Protein AF-A0A260ZMR2-F1 (afdb_monomer_lite)

Structure (mmCIF, N/CA/C/O backbone):
data_AF-A0A260ZMR2-F1
#
_entry.id   AF-A0A260ZMR2-F1
#
loop_
_atom_site.group_PDB
_atom_site.id
_atom_site.type_symbol
_atom_site.label_atom_id
_atom_site.label_alt_id
_atom_site.label_comp_id
_atom_site.label_asym_id
_atom_site.label_entity_id
_atom_site.label_seq_id
_atom_site.pdbx_PDB_ins_code
_atom_site.Cartn_x
_atom_site.Cartn_y
_atom_site.Cartn_z
_atom_site.occupancy
_atom_site.B_iso_or_equiv
_atom_site.auth_seq_id
_atom_site.auth_comp_id
_atom_site.auth_asym_id
_atom_site.auth_atom_id
_atom_site.pdbx_PDB_model_num
ATOM 1 N N . MET A 1 1 ? 2.747 20.970 -10.759 1.00 53.97 1 MET A N 1
ATOM 2 C CA . MET A 1 1 ? 1.467 20.868 -11.501 1.00 53.97 1 MET A CA 1
ATOM 3 C C . MET A 1 1 ? 1.819 21.034 -12.963 1.00 53.97 1 MET A C 1
ATOM 5 O O . MET A 1 1 ? 2.525 21.987 -13.248 1.00 53.97 1 MET A O 1
ATOM 9 N N . GLN A 1 2 ? 1.409 20.122 -13.842 1.00 68.56 2 GLN A N 1
ATOM 10 C CA . GLN A 1 2 ? 1.707 20.214 -15.275 1.00 68.56 2 GLN A CA 1
ATOM 11 C C . GLN A 1 2 ? 0.444 20.646 -16.025 1.00 68.56 2 GLN A C 1
ATOM 13 O O . GLN A 1 2 ? -0.646 20.171 -15.705 1.00 68.56 2 GLN A O 1
ATOM 18 N N . ASP A 1 3 ? 0.572 21.583 -16.965 1.00 74.38 3 ASP A N 1
ATOM 19 C CA . ASP A 1 3 ? -0.573 22.186 -17.657 1.00 74.38 3 ASP A CA 1
ATOM 20 C C . ASP A 1 3 ? -0.195 22.628 -19.080 1.00 74.38 3 ASP A C 1
ATOM 22 O O . ASP A 1 3 ? 0.711 23.440 -19.285 1.00 74.38 3 ASP A O 1
ATOM 26 N N . ALA A 1 4 ? -0.921 22.115 -20.077 1.00 76.31 4 ALA A N 1
ATOM 27 C CA . ALA A 1 4 ? -0.722 22.418 -21.496 1.00 76.31 4 ALA A CA 1
ATOM 28 C C . ALA A 1 4 ? -0.918 23.903 -21.863 1.00 76.31 4 ALA A C 1
ATOM 30 O O . ALA A 1 4 ? -0.543 24.314 -22.957 1.00 76.31 4 ALA A O 1
ATOM 31 N N . ARG A 1 5 ? -1.517 24.705 -20.971 1.00 82.19 5 ARG A N 1
ATOM 32 C CA . ARG A 1 5 ? -1.798 26.137 -21.169 1.00 82.19 5 ARG A CA 1
ATOM 33 C C . ARG A 1 5 ? -0.638 27.056 -20.766 1.00 82.19 5 ARG A C 1
ATOM 35 O O . ARG A 1 5 ? -0.750 28.267 -20.935 1.00 82.19 5 ARG A O 1
ATOM 42 N N . LEU A 1 6 ? 0.442 26.513 -20.197 1.00 85.56 6 LEU A N 1
ATOM 43 C CA . LEU A 1 6 ? 1.650 27.273 -19.862 1.00 85.56 6 LEU A CA 1
ATOM 44 C C . LEU A 1 6 ? 2.489 27.519 -21.121 1.00 85.56 6 LEU A C 1
ATOM 46 O O . LEU A 1 6 ? 2.712 26.596 -21.901 1.00 85.56 6 LEU A O 1
ATOM 50 N N . GLU A 1 7 ? 3.027 28.729 -21.290 1.00 89.12 7 GLU A N 1
ATOM 51 C CA . GLU A 1 7 ? 3.744 29.109 -22.521 1.00 89.12 7 GLU A CA 1
ATOM 52 C C . GLU A 1 7 ? 4.982 28.237 -22.810 1.00 89.12 7 GLU A C 1
ATOM 54 O O . GLU A 1 7 ? 5.282 27.975 -23.971 1.00 89.12 7 GLU A O 1
ATOM 59 N N . MET A 1 8 ? 5.643 27.702 -21.774 1.00 87.50 8 MET A N 1
ATOM 60 C CA . MET A 1 8 ? 6.761 26.743 -21.893 1.00 87.50 8 MET A CA 1
ATOM 61 C C . MET A 1 8 ? 6.384 25.422 -22.599 1.00 87.50 8 MET A C 1
ATOM 63 O O . MET A 1 8 ? 7.248 24.710 -23.116 1.00 87.50 8 MET A O 1
ATOM 67 N N . ASN A 1 9 ? 5.088 25.091 -22.607 1.00 92.69 9 ASN A N 1
ATOM 68 C CA . ASN A 1 9 ? 4.519 23.897 -23.228 1.00 92.69 9 ASN A CA 1
ATOM 69 C C . ASN A 1 9 ? 3.997 24.165 -24.650 1.00 92.69 9 ASN A C 1
ATOM 71 O O . ASN A 1 9 ? 3.567 23.230 -25.328 1.00 92.69 9 ASN A O 1
ATOM 75 N N . HIS A 1 10 ? 4.070 25.408 -25.140 1.00 91.56 10 HIS A N 1
ATOM 76 C CA . HIS A 1 10 ? 3.872 25.688 -26.558 1.00 91.56 10 HIS A CA 1
ATOM 77 C C . HIS A 1 10 ? 4.971 25.015 -27.394 1.00 91.56 10 HIS A C 1
ATOM 79 O O . HIS A 1 10 ? 6.135 24.938 -26.997 1.00 91.56 10 HIS A O 1
ATOM 85 N N . MET A 1 11 ? 4.592 24.522 -28.573 1.00 93.31 11 MET A N 1
ATOM 86 C CA . MET A 1 11 ? 5.519 23.868 -29.494 1.00 93.31 11 MET A CA 1
ATOM 87 C C . MET A 1 11 ? 6.139 24.855 -30.487 1.00 93.31 11 MET A C 1
ATOM 89 O O . MET A 1 11 ? 5.472 25.766 -30.978 1.00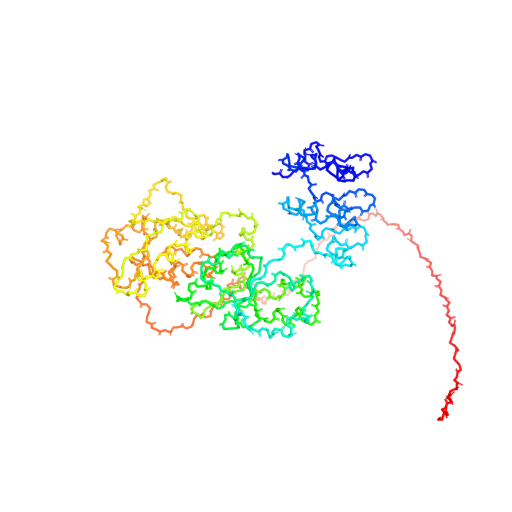 93.31 11 MET A O 1
ATOM 93 N N . ASP A 1 12 ? 7.407 24.628 -30.832 1.00 92.69 12 ASP A N 1
ATOM 94 C CA . ASP A 1 12 ? 8.091 25.317 -31.926 1.00 92.69 12 ASP A CA 1
ATOM 95 C C . ASP A 1 12 ? 7.513 24.945 -33.311 1.00 92.69 12 ASP A C 1
ATOM 97 O O . ASP A 1 12 ? 6.656 24.068 -33.463 1.00 92.69 12 ASP A O 1
ATOM 101 N N . SER A 1 13 ? 8.040 25.566 -34.371 1.00 93.19 13 SER A N 1
ATOM 102 C CA . SER A 1 13 ? 7.656 25.279 -35.764 1.00 93.19 13 SER A CA 1
ATOM 103 C C . SER A 1 13 ? 8.020 23.868 -36.262 1.00 93.19 13 SER A C 1
ATOM 105 O O . SER A 1 13 ? 7.760 23.538 -37.420 1.00 93.19 13 SER A O 1
ATOM 107 N N . ARG A 1 14 ? 8.619 23.026 -35.410 1.00 91.75 14 ARG A N 1
ATOM 108 C CA . ARG A 1 14 ? 8.950 21.615 -35.648 1.00 91.75 14 ARG A CA 1
ATOM 109 C C . ARG A 1 14 ? 8.147 20.676 -34.739 1.00 91.75 14 ARG A C 1
ATOM 111 O O . ARG A 1 14 ? 8.426 19.476 -34.741 1.00 91.75 14 ARG A O 1
ATOM 118 N N . GLY A 1 15 ? 7.179 21.194 -33.979 1.00 94.38 15 GLY A N 1
ATOM 119 C CA . GLY A 1 15 ? 6.359 20.421 -33.050 1.00 94.38 15 GLY A CA 1
ATOM 120 C C . GLY A 1 15 ? 7.104 20.007 -31.779 1.00 94.38 15 GLY A C 1
ATOM 121 O O . GLY A 1 15 ? 6.944 18.873 -31.347 1.00 94.38 15 GLY A O 1
ATOM 122 N N . ARG A 1 16 ? 7.984 20.850 -31.222 1.00 95.38 16 ARG A N 1
ATOM 123 C CA . ARG A 1 16 ? 8.803 20.532 -30.035 1.00 95.38 16 ARG A CA 1
ATOM 124 C C . ARG A 1 16 ? 8.517 21.486 -28.885 1.00 95.38 16 ARG A C 1
ATOM 126 O O . ARG A 1 16 ? 8.586 22.695 -29.084 1.00 95.38 16 ARG A O 1
ATOM 133 N N . THR A 1 17 ? 8.270 20.961 -27.687 1.00 95.94 17 THR A N 1
ATOM 134 C CA . THR A 1 17 ? 8.246 21.776 -26.461 1.00 95.94 17 THR A CA 1
ATOM 135 C C . THR A 1 17 ? 9.652 22.238 -26.078 1.00 95.94 17 THR A C 1
ATOM 137 O O . THR A 1 17 ? 10.662 21.663 -26.504 1.00 95.94 17 THR A O 1
ATOM 140 N N . GLU A 1 18 ? 9.737 23.264 -25.229 1.00 96.06 18 GLU A N 1
ATOM 141 C CA . GLU A 1 18 ? 11.023 23.781 -24.760 1.00 96.06 18 GLU A CA 1
ATOM 142 C C . GLU A 1 18 ? 11.813 22.735 -23.949 1.00 96.06 18 GLU A C 1
ATOM 144 O O . GLU A 1 18 ? 13.036 22.651 -24.074 1.00 96.06 18 GLU A O 1
ATOM 149 N N . LEU A 1 19 ? 11.109 21.877 -23.199 1.00 97.12 19 LEU A N 1
ATOM 150 C CA . LEU A 1 19 ? 11.677 20.752 -22.450 1.00 97.12 19 LEU A CA 1
ATOM 151 C C . LEU A 1 19 ? 12.309 19.706 -23.378 1.00 97.12 19 LEU A C 1
ATOM 153 O O . LEU A 1 19 ? 13.453 19.302 -23.168 1.00 97.12 19 LEU A O 1
ATOM 157 N N . TYR A 1 20 ? 11.599 19.310 -24.438 1.00 96.75 20 TYR A N 1
ATOM 158 C CA . TYR A 1 20 ? 12.104 18.354 -25.424 1.00 96.75 20 TYR A CA 1
ATOM 159 C C . TYR A 1 20 ? 13.368 18.87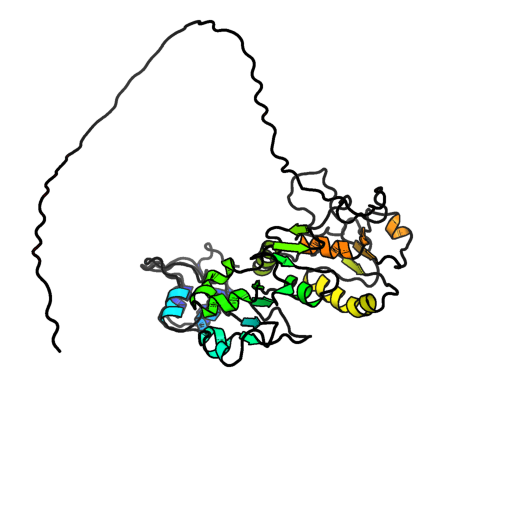6 -26.123 1.00 96.75 20 TYR A C 1
ATOM 161 O O . TYR A 1 20 ? 14.346 18.144 -26.283 1.00 96.75 20 TYR A O 1
ATOM 169 N N . GLN A 1 21 ? 13.397 20.163 -26.491 1.00 96.38 21 GLN A N 1
ATOM 170 C CA . GLN A 1 21 ? 14.596 20.757 -27.083 1.00 96.38 21 GLN A CA 1
ATOM 171 C C . GLN A 1 21 ? 15.731 20.936 -26.058 1.00 96.38 21 GLN A C 1
ATOM 173 O O . GLN A 1 21 ? 16.891 20.759 -26.421 1.00 96.38 21 GLN A O 1
ATOM 178 N N . ALA A 1 22 ? 15.437 21.215 -24.782 1.00 97.19 22 ALA A N 1
ATOM 179 C CA . ALA A 1 22 ? 16.447 21.262 -23.720 1.00 97.19 22 ALA A CA 1
ATOM 180 C C . ALA A 1 22 ? 17.108 19.892 -23.473 1.00 97.19 22 ALA A C 1
ATOM 182 O O . ALA A 1 22 ? 18.314 19.845 -23.223 1.00 97.19 22 ALA A O 1
ATOM 183 N N . VAL A 1 23 ? 16.348 18.799 -23.601 1.00 97.31 23 VAL A N 1
ATOM 184 C CA . VAL A 1 23 ? 16.853 17.417 -23.555 1.00 97.31 23 VAL A CA 1
ATOM 185 C C . VAL A 1 23 ? 17.753 17.105 -24.754 1.00 97.31 23 VAL A C 1
ATOM 187 O O . VAL A 1 23 ? 18.889 16.682 -24.549 1.00 97.31 23 VAL A O 1
ATOM 190 N N . LEU A 1 24 ? 17.319 17.394 -25.989 1.00 95.38 24 LEU A N 1
ATOM 191 C CA . LEU A 1 24 ? 18.161 17.212 -27.186 1.00 95.38 24 LEU A CA 1
ATOM 192 C C . LEU A 1 24 ? 19.444 18.065 -27.155 1.00 95.38 24 LEU A C 1
ATOM 194 O O . LEU A 1 24 ? 20.488 17.643 -27.645 1.00 95.38 24 LEU A O 1
ATOM 198 N N . ASP A 1 25 ? 19.381 19.257 -26.558 1.00 96.50 25 ASP A N 1
ATOM 199 C CA . ASP A 1 25 ? 20.533 20.141 -26.357 1.00 96.50 25 ASP A CA 1
ATOM 200 C C . ASP A 1 25 ? 21.412 19.740 -25.149 1.00 96.50 25 ASP A C 1
ATOM 202 O O . ASP A 1 25 ? 22.436 20.382 -24.902 1.00 96.50 25 ASP A O 1
ATOM 206 N N . LYS A 1 26 ? 21.005 18.729 -24.364 1.00 97.06 26 LYS A N 1
ATOM 207 C CA . LYS A 1 26 ? 21.636 18.278 -23.104 1.00 97.06 26 LYS A CA 1
ATOM 208 C C . LYS A 1 26 ? 21.818 19.385 -22.058 1.00 97.06 26 LYS A C 1
ATOM 210 O O . LYS A 1 26 ? 22.772 19.404 -21.278 1.00 97.06 26 LYS A O 1
ATOM 215 N N . LYS A 1 27 ? 20.881 20.336 -22.022 1.00 97.75 27 LYS A N 1
ATOM 216 C CA . LYS A 1 27 ? 20.867 21.490 -21.107 1.00 97.75 27 LYS A CA 1
ATOM 217 C C . LYS A 1 27 ? 20.183 21.123 -19.790 1.00 97.75 27 LYS A C 1
ATOM 219 O O . LYS A 1 27 ? 19.166 21.706 -19.432 1.00 97.75 27 LYS A O 1
ATOM 224 N N . TRP A 1 28 ? 20.750 20.172 -19.048 1.00 96.81 28 TRP A N 1
ATOM 225 C CA . TRP A 1 28 ? 20.123 19.567 -17.858 1.00 96.81 28 TRP A CA 1
ATOM 226 C C . TRP A 1 28 ? 19.708 20.559 -16.761 1.00 96.81 28 TRP A C 1
ATOM 228 O O . TRP A 1 28 ? 18.709 20.347 -16.084 1.00 96.81 28 TRP A O 1
ATOM 238 N N . TYR A 1 29 ? 20.417 21.685 -16.616 1.00 96.94 29 TYR A N 1
ATOM 239 C CA . TYR A 1 29 ? 20.000 22.762 -15.705 1.00 96.94 29 TYR A CA 1
ATOM 240 C C . TYR A 1 29 ? 18.625 23.346 -16.082 1.00 96.94 29 TYR A C 1
ATOM 242 O O . TYR A 1 29 ? 17.838 23.673 -15.203 1.00 96.94 29 TYR A O 1
ATOM 250 N N . LYS A 1 30 ? 18.335 23.439 -17.386 1.00 97.62 30 LYS A N 1
ATOM 251 C CA . LYS A 1 30 ? 17.071 23.931 -17.939 1.00 97.62 30 LYS A CA 1
ATOM 252 C C . LYS A 1 30 ? 15.987 22.852 -17.938 1.00 97.62 30 LYS A C 1
ATOM 254 O O . LYS A 1 30 ? 14.819 23.175 -17.792 1.00 97.62 30 LYS A O 1
ATOM 259 N N . VAL A 1 31 ? 16.366 21.580 -18.080 1.00 97.31 31 VAL A N 1
ATOM 260 C CA . VAL A 1 31 ? 15.437 20.444 -17.945 1.00 97.31 31 VAL A CA 1
ATOM 261 C C . VAL A 1 31 ? 14.813 20.445 -16.545 1.00 97.31 31 VAL A C 1
ATOM 263 O O . VAL A 1 31 ? 13.591 20.459 -16.440 1.00 97.31 31 VAL A O 1
ATOM 266 N N . ARG A 1 32 ? 15.629 20.564 -15.486 1.00 97.06 32 ARG A N 1
ATOM 267 C CA . ARG A 1 32 ? 15.140 20.678 -14.099 1.00 97.06 32 ARG A CA 1
ATOM 268 C C . ARG A 1 32 ? 14.304 21.932 -13.851 1.00 97.06 32 ARG A C 1
ATOM 270 O O . ARG A 1 32 ? 13.193 21.808 -13.354 1.00 97.06 32 ARG A O 1
ATOM 277 N N . ASP A 1 33 ? 14.779 23.104 -14.272 1.00 96.44 33 ASP A N 1
ATOM 278 C CA . ASP A 1 33 ? 14.035 24.372 -14.174 1.00 96.44 33 ASP A CA 1
ATOM 279 C C . ASP A 1 33 ? 12.636 24.281 -14.822 1.00 96.44 33 ASP A C 1
ATOM 281 O O . ASP A 1 33 ? 11.633 24.656 -14.218 1.00 96.44 33 ASP A O 1
ATOM 285 N N . LEU A 1 34 ? 12.531 23.685 -16.014 1.00 95.88 34 LEU A N 1
ATOM 286 C CA . LEU A 1 34 ? 11.248 23.466 -16.691 1.00 95.88 34 LEU A CA 1
ATOM 287 C C . LEU A 1 34 ? 10.353 22.448 -15.964 1.00 95.88 34 LEU A C 1
ATOM 289 O O . LEU A 1 34 ? 9.146 22.664 -15.867 1.00 95.88 34 LEU A O 1
ATOM 293 N N . ILE A 1 35 ? 10.916 21.360 -15.430 1.00 94.12 35 ILE A N 1
ATOM 294 C CA . ILE A 1 35 ? 10.179 20.366 -14.630 1.00 94.12 35 ILE A CA 1
ATOM 295 C C . ILE A 1 35 ? 9.610 21.006 -13.354 1.00 94.12 35 ILE A C 1
ATOM 297 O O . ILE A 1 35 ? 8.418 20.865 -13.074 1.00 94.12 35 ILE A O 1
ATOM 301 N N . GLU A 1 36 ? 10.436 21.745 -12.609 1.00 93.06 36 GLU A N 1
ATOM 302 C CA . GLU A 1 36 ? 10.052 22.438 -11.372 1.00 93.06 36 GLU A CA 1
ATOM 303 C C . GLU A 1 36 ? 8.942 23.475 -11.621 1.00 93.06 36 GLU A C 1
ATOM 305 O O . GLU A 1 36 ? 8.003 23.582 -10.828 1.00 93.06 36 GLU A O 1
ATOM 310 N N . ASN A 1 37 ? 8.986 24.170 -12.764 1.00 92.31 37 ASN A N 1
ATOM 311 C CA . ASN A 1 37 ? 7.969 25.141 -13.179 1.00 92.31 37 ASN A CA 1
ATOM 312 C C . ASN A 1 37 ? 6.731 24.532 -13.886 1.00 92.31 37 ASN A C 1
ATOM 314 O O . ASN A 1 37 ? 5.802 25.271 -14.215 1.00 92.31 37 ASN A O 1
ATOM 318 N N . GLY A 1 38 ? 6.652 23.205 -14.069 1.00 88.94 38 GLY A N 1
ATOM 319 C CA . GLY A 1 38 ? 5.433 22.522 -14.534 1.00 88.94 38 GLY A CA 1
ATOM 320 C C . GLY A 1 38 ? 5.344 22.207 -16.034 1.00 88.94 38 GLY A C 1
ATOM 321 O O . GLY A 1 38 ? 4.239 22.117 -16.580 1.00 88.94 38 GLY A O 1
ATOM 322 N N . ALA A 1 39 ? 6.474 22.015 -16.712 1.00 93.75 39 ALA A N 1
ATOM 323 C CA . ALA A 1 39 ? 6.493 21.552 -18.098 1.00 93.75 39 ALA A CA 1
ATOM 324 C C . ALA A 1 39 ? 5.892 20.138 -18.266 1.00 93.75 39 ALA A C 1
ATOM 326 O O . ALA A 1 39 ? 5.996 19.287 -17.381 1.00 93.75 39 ALA A O 1
ATOM 327 N N . LEU A 1 40 ? 5.282 19.877 -19.427 1.00 92.19 40 LEU A N 1
ATOM 328 C CA . LEU A 1 40 ? 4.753 18.564 -19.812 1.00 92.19 40 LEU A CA 1
ATOM 329 C C . LEU A 1 40 ? 5.897 17.619 -20.198 1.00 92.19 40 LEU A C 1
ATOM 331 O O . LEU A 1 40 ? 6.476 17.721 -21.283 1.00 92.19 40 LEU A O 1
ATOM 335 N N . VAL A 1 41 ? 6.204 16.681 -19.304 1.00 93.62 41 VAL A N 1
ATOM 336 C CA . VAL A 1 41 ? 7.273 15.677 -19.460 1.00 93.62 41 VAL A CA 1
ATOM 337 C C . VAL A 1 41 ? 6.940 14.569 -20.471 1.00 93.62 41 VAL A C 1
ATOM 339 O O . VAL A 1 41 ? 7.836 13.909 -21.001 1.00 93.62 41 VAL A O 1
ATOM 342 N N . ASP A 1 42 ? 5.654 14.384 -20.764 1.00 92.50 42 ASP A N 1
ATOM 343 C CA . ASP A 1 42 ? 5.061 13.371 -21.640 1.00 92.50 42 ASP A CA 1
ATOM 344 C C . ASP A 1 42 ? 4.643 13.917 -23.021 1.00 92.50 42 ASP A C 1
ATOM 346 O O . ASP A 1 42 ? 4.119 13.172 -23.850 1.00 92.50 42 ASP A O 1
ATOM 350 N N . ALA A 1 43 ? 4.908 15.196 -23.307 1.00 92.75 43 ALA A N 1
ATOM 351 C CA . ALA A 1 43 ? 4.531 15.835 -24.565 1.00 92.75 43 ALA A CA 1
ATOM 352 C C . ALA A 1 43 ? 5.158 15.134 -25.788 1.00 92.75 43 ALA A C 1
ATOM 354 O O . ALA A 1 43 ? 6.381 15.103 -25.958 1.00 92.75 43 ALA A O 1
ATOM 355 N N . THR A 1 44 ? 4.315 14.609 -26.681 1.00 93.75 44 THR A N 1
ATOM 356 C CA . THR A 1 44 ? 4.737 13.945 -27.922 1.00 93.75 44 THR A CA 1
ATOM 357 C C . THR A 1 44 ? 5.218 14.969 -28.946 1.00 93.75 44 THR A C 1
ATOM 359 O O . THR A 1 44 ? 4.420 15.735 -29.485 1.00 93.75 44 THR A O 1
ATOM 362 N N . CYS A 1 45 ? 6.516 14.968 -29.232 1.00 93.62 45 CYS A N 1
ATOM 363 C CA . CYS A 1 45 ? 7.187 15.988 -30.025 1.00 93.62 45 CYS A CA 1
ATOM 364 C C . CYS A 1 45 ? 7.719 15.471 -31.373 1.00 93.62 45 CYS A C 1
ATOM 366 O O . CYS A 1 45 ? 8.084 14.305 -31.548 1.00 93.62 45 CYS A O 1
ATOM 368 N N . GLY A 1 46 ? 7.843 16.394 -32.327 1.00 89.38 46 GLY A N 1
ATOM 369 C CA . GLY A 1 46 ? 8.491 16.179 -33.617 1.00 89.38 46 GLY A CA 1
ATOM 370 C C . GLY A 1 46 ? 7.747 15.235 -34.575 1.00 89.38 46 GLY A C 1
ATOM 371 O O . GLY A 1 46 ? 6.664 14.735 -34.275 1.00 89.38 46 GLY A O 1
ATOM 372 N N . PRO A 1 47 ? 8.348 14.933 -35.744 1.00 89.81 47 PRO A N 1
ATOM 373 C CA . PRO A 1 47 ? 7.733 14.082 -36.770 1.00 89.81 47 PRO A CA 1
ATOM 374 C C . PRO A 1 47 ? 7.604 12.605 -36.361 1.00 89.81 47 PRO A C 1
ATOM 376 O O . PRO A 1 47 ? 6.988 11.830 -37.087 1.00 89.81 47 PRO A O 1
ATOM 379 N N . TYR A 1 48 ? 8.189 12.209 -35.225 1.00 91.69 48 TYR A N 1
ATOM 380 C CA . TYR A 1 48 ? 8.100 10.855 -34.678 1.00 91.69 48 TYR A CA 1
ATOM 381 C C . TYR A 1 48 ? 7.145 10.743 -33.479 1.00 91.69 48 TYR A C 1
ATOM 383 O O . TYR A 1 48 ? 6.969 9.638 -32.977 1.00 91.69 48 TYR A O 1
ATOM 391 N N . LEU A 1 49 ? 6.515 11.846 -33.041 1.00 92.50 49 LEU A N 1
ATOM 392 C CA . LEU A 1 49 ? 5.626 11.907 -31.868 1.00 92.50 49 LEU A CA 1
ATOM 393 C C . LEU A 1 49 ? 6.277 11.367 -30.580 1.00 92.50 49 LEU A C 1
ATOM 395 O O . LEU A 1 49 ? 5.642 10.690 -29.777 1.00 92.50 49 LEU A O 1
ATOM 399 N N . ARG A 1 50 ? 7.564 11.662 -30.378 1.00 94.12 50 ARG A N 1
ATOM 400 C CA . ARG A 1 50 ? 8.363 11.128 -29.269 1.00 94.12 50 ARG A CA 1
ATOM 401 C C . ARG A 1 50 ? 8.363 12.051 -28.066 1.00 94.12 50 ARG A C 1
ATOM 403 O O . ARG A 1 50 ? 8.477 13.263 -28.208 1.00 94.12 50 ARG A O 1
ATOM 410 N N . THR A 1 51 ? 8.271 11.473 -26.877 1.00 95.31 51 THR A N 1
ATOM 411 C CA . THR A 1 51 ? 8.460 12.210 -25.624 1.00 95.31 51 THR A CA 1
ATOM 412 C C . THR A 1 51 ? 9.942 12.483 -25.383 1.00 95.31 51 THR A C 1
ATOM 414 O O . THR A 1 51 ? 10.812 11.832 -25.969 1.00 95.31 51 THR A O 1
ATOM 417 N N . ALA A 1 52 ? 10.253 13.410 -24.477 1.00 95.56 52 ALA A N 1
ATOM 418 C CA . ALA A 1 52 ? 11.636 13.663 -24.076 1.00 95.56 52 ALA A CA 1
ATOM 419 C C . ALA A 1 52 ? 12.299 12.401 -23.474 1.00 95.56 52 ALA A C 1
ATOM 421 O O . ALA A 1 52 ? 13.458 12.110 -23.763 1.00 95.56 52 ALA A O 1
ATOM 422 N N . LEU A 1 53 ? 11.529 11.591 -22.733 1.00 93.81 53 LEU A N 1
ATOM 423 C CA . LEU A 1 53 ? 11.952 10.287 -22.206 1.00 93.81 53 LEU A CA 1
ATOM 424 C C . LEU A 1 53 ? 12.352 9.300 -23.319 1.00 93.81 53 LEU A C 1
ATOM 426 O O . LEU A 1 53 ? 13.293 8.527 -23.150 1.00 93.81 53 LEU A O 1
ATOM 430 N N . PHE A 1 54 ? 11.671 9.333 -24.467 1.00 92.94 54 PHE A N 1
ATOM 431 C CA . PHE A 1 54 ? 11.958 8.447 -25.596 1.00 92.94 54 PHE A CA 1
ATOM 432 C C . PHE A 1 54 ? 13.343 8.710 -26.201 1.00 92.94 54 PHE A C 1
ATOM 434 O O . PHE A 1 54 ? 14.088 7.772 -26.480 1.00 92.94 54 PHE A O 1
ATOM 441 N N . GLU A 1 55 ? 13.715 9.976 -26.389 1.00 93.62 55 GLU A N 1
ATOM 442 C CA . GLU A 1 55 ? 15.018 10.317 -26.972 1.00 93.62 55 GLU A CA 1
ATOM 443 C C . GLU A 1 55 ? 16.166 9.962 -26.008 1.00 93.62 55 GLU A C 1
ATOM 445 O O . GLU A 1 55 ? 17.151 9.352 -26.426 1.00 93.62 55 GLU A O 1
ATOM 450 N N . LEU A 1 56 ? 15.992 10.188 -24.697 1.00 92.38 56 LEU A N 1
ATOM 451 C CA . LEU A 1 56 ? 16.940 9.724 -23.668 1.00 92.38 56 LEU A CA 1
ATOM 452 C C . LEU A 1 56 ? 17.143 8.204 -23.701 1.00 92.38 56 LEU A C 1
ATOM 454 O O . LEU A 1 56 ? 18.257 7.719 -23.507 1.00 92.38 56 LEU A O 1
ATOM 458 N N . VAL A 1 57 ? 16.089 7.439 -23.996 1.00 89.56 57 VAL A N 1
ATOM 459 C CA . VAL A 1 57 ? 16.173 5.982 -24.154 1.00 89.56 57 VAL A CA 1
ATOM 460 C C . VAL A 1 57 ? 16.996 5.574 -25.372 1.00 89.56 57 VAL A C 1
ATOM 462 O O . VAL A 1 57 ? 17.816 4.658 -25.279 1.00 89.56 57 VAL A O 1
ATOM 465 N N . LEU A 1 58 ? 16.804 6.246 -26.507 1.00 89.00 58 LEU A N 1
ATOM 466 C CA . LEU A 1 58 ? 17.570 5.974 -27.726 1.00 89.00 58 LEU A CA 1
ATOM 467 C C . LEU A 1 58 ? 19.053 6.332 -27.547 1.00 89.00 58 LEU A C 1
ATOM 469 O O . LEU A 1 58 ? 19.924 5.603 -28.026 1.00 89.00 58 LEU A O 1
ATOM 473 N N . GLU A 1 59 ? 19.345 7.389 -26.785 1.00 89.75 59 GLU A N 1
ATOM 474 C CA . GLU A 1 59 ? 20.704 7.771 -26.387 1.00 89.75 59 GLU A CA 1
ATOM 475 C C . GLU A 1 59 ? 21.284 6.950 -25.218 1.00 89.75 59 GLU A C 1
ATOM 477 O O . GLU A 1 59 ? 22.492 6.993 -24.979 1.00 89.75 59 GLU A O 1
ATOM 482 N N . LYS A 1 60 ? 20.454 6.143 -24.541 1.00 86.69 60 LYS A N 1
ATOM 483 C CA . LYS A 1 60 ? 20.794 5.303 -23.373 1.00 86.69 60 LYS A CA 1
ATOM 484 C C . LYS A 1 60 ? 21.177 6.098 -22.117 1.00 86.69 60 LYS A C 1
ATOM 486 O O . LYS A 1 60 ? 21.924 5.603 -21.270 1.00 86.69 60 LYS A O 1
ATOM 491 N N . ASP A 1 61 ? 20.648 7.310 -21.978 1.00 88.81 61 ASP A N 1
ATOM 492 C CA . ASP A 1 61 ? 20.839 8.168 -20.809 1.00 88.81 61 ASP A CA 1
ATOM 493 C C . ASP A 1 61 ? 19.881 7.759 -19.674 1.00 88.81 61 ASP A C 1
ATOM 495 O O . ASP A 1 61 ? 18.764 8.255 -19.524 1.00 88.81 61 ASP A O 1
ATOM 499 N N . VAL A 1 62 ? 20.327 6.782 -18.880 1.00 82.12 62 VAL A N 1
ATOM 500 C CA . VAL A 1 62 ? 19.571 6.216 -17.747 1.00 82.12 62 VAL A CA 1
ATOM 501 C C . VAL A 1 62 ? 19.495 7.179 -16.551 1.00 82.12 62 VAL A C 1
ATOM 503 O O . VAL A 1 62 ? 18.685 6.966 -15.652 1.00 82.12 62 VAL A O 1
ATOM 506 N N . GLU A 1 63 ? 20.334 8.217 -16.505 1.00 87.06 63 GLU A N 1
ATOM 507 C CA . GLU A 1 63 ? 20.352 9.189 -15.407 1.00 87.06 63 GLU A CA 1
ATOM 508 C C . GLU A 1 63 ? 19.229 10.211 -15.599 1.00 87.06 63 GLU A C 1
ATOM 510 O O . GLU A 1 63 ? 18.295 10.262 -14.798 1.00 87.06 63 GLU A O 1
ATOM 515 N N . HIS A 1 64 ? 19.228 10.920 -16.727 1.00 91.44 64 HIS A N 1
ATOM 516 C CA . HIS A 1 64 ? 18.180 11.894 -17.041 1.00 91.44 64 HIS A CA 1
ATOM 517 C C . HIS A 1 64 ? 16.857 11.211 -17.425 1.00 91.44 64 HIS A C 1
ATOM 519 O O . HIS A 1 64 ? 15.781 11.766 -17.206 1.00 91.44 64 HIS A O 1
ATOM 525 N N . GLY A 1 65 ? 16.906 9.970 -17.930 1.00 89.31 65 GLY A N 1
ATOM 526 C CA . GLY A 1 65 ? 15.710 9.151 -18.142 1.00 89.31 65 GLY A CA 1
ATOM 527 C C . GLY A 1 65 ? 14.935 8.889 -16.845 1.00 89.31 65 GLY A C 1
ATOM 528 O O . GLY A 1 65 ? 13.709 8.838 -16.872 1.00 89.31 65 GLY A O 1
ATOM 529 N N . LYS A 1 66 ? 15.626 8.792 -15.699 1.00 83.31 66 LYS A N 1
ATOM 530 C CA . LYS A 1 66 ? 14.973 8.744 -14.383 1.00 83.31 66 LYS A CA 1
ATOM 531 C C . LYS A 1 66 ? 14.459 10.098 -13.933 1.00 83.31 66 LYS A C 1
ATOM 533 O O . LYS A 1 66 ? 13.345 10.146 -13.442 1.00 83.31 66 LYS A O 1
ATOM 538 N N . GLU A 1 67 ? 15.209 11.177 -14.156 1.00 89.62 67 GLU A N 1
ATOM 539 C CA . GLU A 1 67 ? 14.767 12.536 -13.805 1.00 89.62 67 GLU A CA 1
ATOM 540 C C . GLU A 1 67 ? 13.384 12.862 -14.406 1.00 89.62 67 GLU A C 1
ATOM 542 O O . GLU A 1 67 ? 12.532 13.426 -13.725 1.00 89.62 67 GLU A O 1
ATOM 547 N N . LEU A 1 68 ? 13.108 12.412 -15.639 1.00 90.94 68 LEU A N 1
ATOM 548 C CA . LEU A 1 68 ? 11.773 12.521 -16.241 1.00 90.94 68 LEU A CA 1
ATOM 549 C C . LEU A 1 68 ? 10.732 11.545 -15.663 1.00 90.94 68 LEU A C 1
ATOM 551 O O . LEU A 1 68 ? 9.568 11.920 -15.549 1.00 90.94 68 LEU A O 1
ATOM 555 N N . LEU A 1 69 ? 11.105 10.314 -15.298 1.00 86.75 69 LEU A N 1
ATOM 556 C CA . LEU A 1 69 ? 10.187 9.345 -14.673 1.00 86.75 69 LEU A CA 1
ATOM 557 C C . LEU A 1 69 ? 9.781 9.770 -13.255 1.00 86.75 69 LEU A C 1
ATOM 559 O O . LEU A 1 69 ? 8.601 9.710 -12.919 1.00 86.75 69 LEU A O 1
ATOM 563 N N . ASP A 1 70 ? 10.732 10.262 -12.462 1.00 84.31 70 ASP A N 1
ATOM 564 C CA . ASP A 1 70 ? 10.507 10.834 -11.131 1.00 84.31 70 ASP A CA 1
ATOM 565 C C . ASP A 1 70 ? 9.649 12.118 -11.222 1.00 84.31 70 ASP A C 1
ATOM 567 O O . ASP A 1 70 ? 8.881 12.429 -10.312 1.00 84.31 70 ASP A O 1
ATOM 571 N N . ALA A 1 71 ? 9.706 12.821 -12.362 1.00 87.00 71 ALA A N 1
ATOM 572 C CA . ALA A 1 71 ? 8.815 13.925 -12.730 1.00 87.00 71 ALA A CA 1
ATOM 573 C C . ALA A 1 71 ? 7.471 13.492 -13.368 1.00 87.00 71 ALA A C 1
ATOM 575 O O . ALA A 1 71 ? 6.681 14.350 -13.772 1.00 87.00 71 ALA A O 1
ATOM 576 N N . GLY A 1 72 ? 7.185 12.187 -13.455 1.00 84.81 72 GLY A N 1
ATOM 577 C CA . GLY A 1 72 ? 5.896 11.636 -13.894 1.00 84.81 72 GLY A CA 1
ATOM 578 C C . GLY A 1 72 ? 5.758 11.301 -15.386 1.00 84.81 72 GLY A C 1
ATOM 579 O O . GLY A 1 72 ? 4.634 11.134 -15.855 1.00 84.81 72 GLY A O 1
ATOM 580 N N . ALA A 1 73 ? 6.848 11.200 -16.154 1.00 88.75 73 ALA A N 1
ATOM 581 C CA . ALA A 1 73 ? 6.781 10.910 -17.590 1.00 88.75 73 ALA A CA 1
ATOM 582 C C . ALA A 1 73 ? 6.171 9.534 -17.905 1.00 88.75 73 ALA A C 1
ATOM 584 O O . ALA A 1 73 ? 6.608 8.502 -17.393 1.00 88.75 73 ALA A O 1
ATOM 585 N N . PHE A 1 74 ? 5.193 9.504 -18.816 1.00 84.31 74 PHE A N 1
ATOM 586 C CA . PHE A 1 74 ? 4.488 8.275 -19.170 1.00 84.31 74 PHE A CA 1
ATOM 587 C C . PHE A 1 74 ? 5.351 7.341 -20.038 1.00 84.31 74 PHE A C 1
ATOM 589 O O . PHE A 1 74 ? 5.505 7.522 -21.247 1.00 84.31 74 PHE A O 1
ATOM 596 N N . ILE A 1 75 ? 5.903 6.304 -19.405 1.00 83.44 75 ILE A N 1
ATOM 597 C CA . ILE A 1 75 ? 6.810 5.317 -20.017 1.00 83.44 75 ILE A CA 1
ATOM 598 C C . ILE A 1 75 ? 6.187 4.499 -21.162 1.00 83.44 75 ILE A C 1
ATOM 600 O O . ILE A 1 75 ? 6.913 3.999 -22.021 1.00 83.44 75 ILE A O 1
ATOM 604 N N . LEU A 1 76 ? 4.856 4.376 -21.201 1.00 82.12 76 LEU A N 1
ATOM 605 C CA . LEU A 1 76 ? 4.134 3.622 -22.231 1.00 82.12 76 LEU A CA 1
ATOM 606 C C . LEU A 1 76 ? 3.663 4.498 -23.406 1.00 82.12 76 LEU A C 1
ATOM 608 O O . LEU A 1 76 ? 2.964 3.996 -24.280 1.00 82.12 76 LEU A O 1
ATOM 612 N N . GLN A 1 77 ? 4.040 5.783 -23.464 1.00 87.06 77 GLN A N 1
ATOM 613 C CA . GLN A 1 77 ? 3.678 6.669 -24.575 1.00 87.06 77 GLN A CA 1
ATOM 614 C C . GLN A 1 77 ? 4.356 6.213 -25.886 1.00 87.06 77 GLN A C 1
ATOM 616 O O . GLN A 1 77 ? 5.587 6.271 -25.974 1.00 87.06 77 GLN A O 1
ATOM 621 N N . PRO A 1 78 ? 3.609 5.765 -26.916 1.00 86.56 78 PRO A N 1
ATOM 622 C CA . PRO A 1 78 ? 4.210 5.260 -28.146 1.00 86.56 78 PRO A CA 1
ATOM 623 C C . PRO A 1 78 ? 4.710 6.376 -29.075 1.00 86.56 78 PRO A C 1
ATOM 625 O O . PRO A 1 78 ? 4.140 7.468 -29.112 1.00 86.56 78 PRO A O 1
ATOM 628 N N . ASP A 1 79 ? 5.731 6.060 -29.878 1.00 92.12 79 ASP A N 1
ATOM 629 C CA . ASP A 1 79 ? 6.100 6.821 -31.077 1.00 92.12 79 ASP A CA 1
ATOM 630 C C . ASP A 1 79 ? 5.267 6.393 -32.302 1.00 92.12 79 ASP A C 1
ATOM 632 O O . ASP A 1 79 ? 4.447 5.472 -32.237 1.00 92.12 79 ASP A O 1
ATOM 636 N N . VAL A 1 80 ? 5.491 7.032 -33.455 1.00 92.19 80 VAL A N 1
ATOM 637 C CA . VAL A 1 80 ? 4.798 6.717 -34.727 1.00 92.19 80 VAL A CA 1
ATOM 638 C C . VAL A 1 80 ? 4.911 5.257 -35.204 1.00 92.19 80 VAL A C 1
ATOM 640 O O . VAL A 1 80 ? 4.181 4.871 -36.114 1.00 92.19 80 VAL A O 1
ATOM 643 N N . SER A 1 81 ? 5.794 4.431 -34.628 1.00 89.75 81 SER A N 1
ATOM 644 C CA . SER A 1 81 ? 5.879 2.990 -34.920 1.00 89.75 81 SER A CA 1
ATOM 645 C C . SER A 1 81 ? 5.017 2.112 -34.001 1.00 89.75 81 SER A C 1
ATOM 647 O O . SER A 1 81 ? 5.024 0.890 -34.147 1.00 89.75 81 SER A O 1
ATOM 649 N N . GLY A 1 82 ? 4.289 2.710 -33.050 1.00 85.94 82 GLY A N 1
ATOM 650 C CA . GLY A 1 82 ? 3.508 2.004 -32.028 1.00 85.94 82 GLY A CA 1
ATOM 651 C C . GLY A 1 82 ? 4.350 1.430 -30.882 1.00 85.94 82 GLY A C 1
ATOM 652 O O . GLY A 1 82 ? 3.808 0.774 -29.995 1.00 85.94 82 GLY A O 1
ATOM 653 N N . LYS A 1 83 ? 5.667 1.668 -30.885 1.00 84.88 83 LYS A N 1
ATOM 654 C CA . LYS A 1 83 ? 6.592 1.248 -29.825 1.00 84.88 83 LYS A CA 1
ATOM 655 C C . LYS A 1 83 ? 6.734 2.341 -28.783 1.00 84.88 83 LYS A C 1
ATOM 657 O O . LYS A 1 83 ? 6.779 3.510 -29.144 1.00 84.88 83 LYS A O 1
ATOM 662 N N . TYR A 1 84 ? 6.885 1.960 -27.522 1.00 86.69 84 TYR A N 1
ATOM 663 C CA . TYR A 1 84 ? 7.050 2.867 -26.381 1.00 86.69 84 TYR A CA 1
ATOM 664 C C . TYR A 1 84 ? 8.476 2.796 -25.784 1.00 86.69 84 TYR A C 1
ATOM 666 O O . TYR A 1 84 ? 9.205 1.838 -26.071 1.00 86.69 84 TYR A O 1
ATOM 674 N N . PRO A 1 85 ? 8.901 3.797 -24.980 1.00 84.31 85 PRO A N 1
ATOM 675 C CA . PRO A 1 85 ? 10.233 3.880 -24.374 1.00 84.31 85 PRO A CA 1
ATOM 676 C C . PRO A 1 85 ? 10.757 2.575 -23.752 1.00 84.31 85 PRO A C 1
ATOM 678 O O . PRO A 1 85 ? 11.910 2.211 -23.977 1.00 84.31 85 PRO A O 1
ATOM 681 N N . GLU A 1 86 ? 9.928 1.826 -23.021 1.00 75.44 86 GLU A N 1
ATOM 682 C CA . GLU A 1 86 ? 10.378 0.594 -22.356 1.00 75.44 86 GLU A CA 1
ATOM 683 C C . GLU A 1 86 ? 10.868 -0.488 -23.332 1.00 75.44 86 GLU A C 1
ATOM 685 O O . GLU A 1 86 ? 11.961 -1.020 -23.144 1.00 75.44 86 GLU A O 1
ATOM 690 N N . GLN A 1 87 ? 10.153 -0.736 -24.437 1.00 75.75 87 GLN A N 1
ATOM 691 C CA . GLN A 1 87 ? 10.566 -1.727 -25.445 1.00 75.75 87 GLN A CA 1
ATOM 692 C C . GLN A 1 87 ? 11.944 -1.411 -26.048 1.00 75.75 87 GLN A C 1
ATOM 694 O O . GLN A 1 8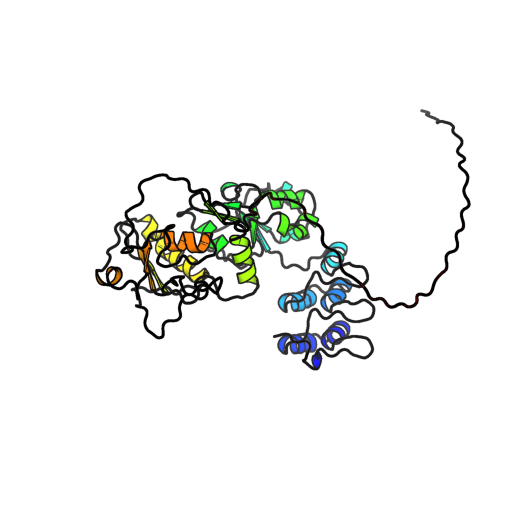7 ? 12.717 -2.315 -26.378 1.00 75.75 87 GLN A O 1
ATOM 699 N N . TRP A 1 88 ? 12.266 -0.122 -26.196 1.00 75.50 88 TRP A N 1
ATOM 700 C CA . TRP A 1 88 ? 13.568 0.321 -26.690 1.00 75.50 88 TRP A CA 1
ATOM 701 C C . TRP A 1 88 ? 14.658 0.261 -25.617 1.00 75.50 88 TRP A C 1
ATOM 703 O O . TRP A 1 88 ? 15.794 -0.081 -25.952 1.00 75.50 88 TRP A O 1
ATOM 713 N N . ALA A 1 89 ? 14.343 0.526 -24.348 1.00 74.81 89 ALA A N 1
ATOM 714 C CA . ALA A 1 89 ? 15.275 0.311 -23.242 1.00 74.81 89 ALA A CA 1
ATOM 715 C C . ALA A 1 89 ? 15.654 -1.174 -23.107 1.00 74.81 89 ALA A C 1
ATOM 717 O O . ALA A 1 89 ? 16.843 -1.502 -23.014 1.00 74.81 89 ALA A O 1
ATOM 718 N N . ASP A 1 90 ? 14.669 -2.070 -23.213 1.00 66.38 90 ASP A N 1
ATOM 719 C CA . ASP A 1 90 ? 14.874 -3.511 -23.075 1.00 66.38 90 ASP A CA 1
ATOM 720 C C . ASP A 1 90 ? 15.681 -4.107 -24.231 1.00 66.38 90 ASP A C 1
ATOM 722 O O . ASP A 1 90 ? 16.665 -4.816 -24.001 1.00 66.38 90 ASP A O 1
ATOM 726 N N . ALA A 1 91 ? 15.366 -3.721 -25.473 1.00 65.06 91 ALA A N 1
ATOM 727 C CA . ALA A 1 91 ? 16.168 -4.071 -26.648 1.00 65.06 91 ALA A CA 1
ATOM 728 C C . ALA A 1 91 ? 17.624 -3.561 -26.558 1.00 65.06 91 ALA A C 1
ATOM 730 O O . ALA A 1 91 ? 18.525 -4.136 -27.170 1.00 65.06 91 ALA A O 1
ATOM 731 N N . ASN A 1 92 ? 17.871 -2.502 -25.778 1.00 64.69 92 ASN A N 1
ATOM 732 C CA . ASN A 1 92 ? 19.202 -1.957 -25.508 1.00 64.69 92 ASN A CA 1
ATOM 733 C C . ASN A 1 92 ? 19.835 -2.457 -24.192 1.00 64.69 92 ASN A C 1
ATOM 735 O O . ASN A 1 92 ? 20.966 -2.072 -23.884 1.00 64.69 92 ASN A O 1
ATOM 739 N N . GLY A 1 93 ? 19.163 -3.344 -23.450 1.00 58.00 93 GLY A N 1
ATOM 740 C CA . GLY A 1 93 ? 19.704 -4.039 -22.280 1.00 58.00 93 GLY A CA 1
ATOM 741 C C . GLY A 1 93 ? 19.714 -3.244 -20.969 1.00 58.00 93 GLY A C 1
ATOM 742 O O . GLY A 1 93 ? 20.418 -3.646 -20.035 1.00 58.00 93 GLY A O 1
ATOM 743 N N . PHE A 1 94 ? 18.958 -2.148 -20.876 1.00 59.88 94 PHE A N 1
ATOM 744 C CA . PHE A 1 94 ? 18.728 -1.414 -19.628 1.00 59.88 94 PHE A CA 1
ATOM 745 C C . PHE A 1 94 ? 17.240 -1.410 -19.253 1.00 59.88 94 PHE A C 1
ATOM 747 O O . PHE A 1 94 ? 16.426 -2.031 -19.921 1.00 59.88 94 PHE A O 1
ATOM 754 N N . MET A 1 95 ? 16.905 -0.804 -18.116 1.00 63.59 95 MET A N 1
ATOM 755 C CA . MET A 1 95 ? 15.568 -0.847 -17.528 1.00 63.59 95 MET A CA 1
ATOM 756 C C . MET A 1 95 ? 15.235 0.526 -16.955 1.00 63.59 95 MET A C 1
ATOM 758 O O . MET A 1 95 ? 16.021 1.069 -16.176 1.00 63.59 95 MET A O 1
ATOM 762 N N . LEU A 1 96 ? 14.097 1.065 -17.386 1.00 65.00 96 LEU A N 1
ATOM 763 C CA . LEU A 1 96 ? 13.584 2.378 -17.003 1.00 65.00 96 LEU A CA 1
ATOM 764 C C . LEU A 1 96 ? 12.814 2.309 -15.687 1.00 65.00 96 LEU A C 1
ATOM 766 O O . LEU A 1 96 ? 13.151 3.034 -14.752 1.00 65.00 96 LEU A O 1
ATOM 770 N N . LEU A 1 97 ? 11.833 1.402 -15.598 1.00 64.50 97 LEU A N 1
ATOM 771 C CA . LEU A 1 97 ? 11.041 1.220 -14.387 1.00 64.50 97 LEU A CA 1
ATOM 772 C C . LEU A 1 97 ? 11.955 0.915 -13.189 1.00 64.50 97 LEU A C 1
ATOM 774 O O . LEU A 1 97 ? 12.772 -0.016 -13.249 1.00 64.50 97 LEU A O 1
ATOM 778 N N . PRO A 1 98 ? 11.843 1.667 -12.078 1.00 68.69 98 PRO A N 1
ATOM 779 C CA . PRO A 1 98 ? 12.751 1.564 -10.945 1.00 68.69 98 PRO A CA 1
ATOM 780 C C . PRO A 1 98 ? 12.413 0.365 -10.045 1.00 68.69 98 PRO A C 1
ATOM 782 O O . PRO A 1 98 ? 12.453 0.490 -8.827 1.00 68.69 98 PRO A O 1
ATOM 785 N N . TYR A 1 99 ? 12.121 -0.810 -10.623 1.00 82.44 99 TYR A N 1
ATOM 786 C CA . TYR A 1 99 ? 11.782 -2.031 -9.887 1.00 82.44 99 TYR A CA 1
ATOM 787 C C . TYR A 1 99 ? 12.737 -2.262 -8.717 1.00 82.44 99 TYR A C 1
ATOM 789 O O . TYR A 1 99 ? 13.935 -2.415 -8.931 1.00 82.44 99 TYR A O 1
ATOM 797 N N . GLU A 1 100 ? 12.208 -2.320 -7.502 1.00 92.38 100 GLU A N 1
ATOM 798 C CA . GLU A 1 100 ? 12.886 -2.821 -6.309 1.00 92.38 100 GLU A CA 1
ATOM 799 C C . GLU A 1 100 ? 11.930 -3.837 -5.692 1.00 92.38 100 GLU A C 1
ATOM 801 O O . GLU A 1 100 ? 10.786 -3.513 -5.370 1.00 92.38 100 GLU A O 1
ATOM 806 N N . ILE A 1 101 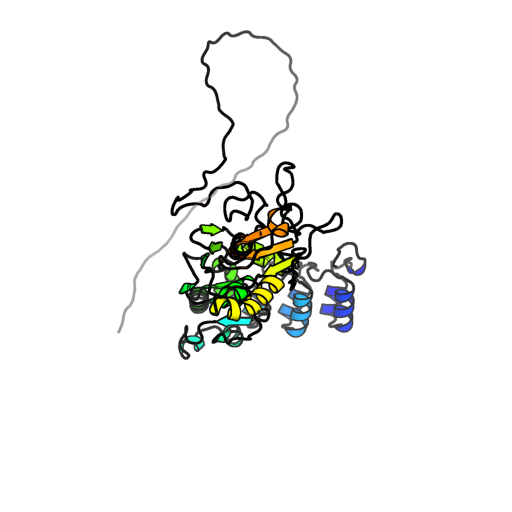? 12.365 -5.090 -5.610 1.00 95.69 101 ILE A N 1
ATOM 807 C CA . ILE A 1 101 ? 11.494 -6.236 -5.351 1.00 95.69 101 ILE A CA 1
ATOM 808 C C . ILE A 1 101 ? 11.931 -6.894 -4.045 1.00 95.69 101 ILE A C 1
ATOM 810 O O . ILE A 1 101 ? 13.075 -7.332 -3.917 1.00 95.69 101 ILE A O 1
ATOM 814 N N . LEU A 1 102 ? 11.022 -7.025 -3.085 1.00 98.19 102 LEU A N 1
ATOM 815 C CA . LEU A 1 102 ? 11.233 -7.844 -1.896 1.00 98.19 102 LEU A CA 1
ATOM 816 C C . LEU A 1 102 ? 10.609 -9.223 -2.114 1.00 98.19 102 LEU A C 1
ATOM 818 O O . LEU A 1 102 ? 9.390 -9.341 -2.137 1.00 98.19 102 LEU A O 1
ATOM 822 N N . VAL A 1 103 ? 11.417 -10.282 -2.198 1.00 98.00 103 VAL A N 1
ATOM 823 C CA . VAL A 1 103 ? 10.910 -11.651 -2.016 1.00 98.00 103 VAL A CA 1
ATOM 824 C C . VAL A 1 103 ? 10.998 -11.989 -0.534 1.00 98.00 103 VAL A C 1
ATOM 826 O O . VAL A 1 103 ? 12.085 -12.204 0.006 1.00 98.00 103 VAL A O 1
ATOM 829 N N . VAL A 1 104 ? 9.841 -12.002 0.128 1.00 97.94 104 VAL A N 1
ATOM 830 C CA . VAL A 1 104 ? 9.701 -12.137 1.588 1.00 97.94 104 VAL A CA 1
ATOM 831 C C . VAL A 1 104 ? 10.287 -13.461 2.078 1.00 97.94 104 VAL A C 1
ATOM 833 O O . VAL A 1 104 ? 11.052 -13.482 3.044 1.00 97.94 104 VAL A O 1
ATOM 836 N N . ASN A 1 105 ? 9.988 -14.552 1.370 1.00 96.44 105 ASN A N 1
ATOM 837 C CA . ASN A 1 105 ? 10.572 -15.871 1.587 1.00 96.44 105 ASN A CA 1
ATOM 838 C C . ASN A 1 105 ? 11.995 -15.928 1.002 1.00 96.44 105 ASN A C 1
ATOM 840 O O . ASN A 1 105 ? 12.205 -16.201 -0.181 1.00 96.44 105 ASN A O 1
ATOM 844 N N . GLY A 1 106 ? 12.997 -15.666 1.845 1.00 94.88 106 GLY A N 1
ATOM 845 C CA . GLY A 1 106 ? 14.392 -15.516 1.416 1.00 94.88 106 GLY A CA 1
ATOM 846 C C . GLY A 1 106 ? 15.028 -16.742 0.758 1.00 94.88 106 GLY A C 1
ATOM 847 O O . GLY A 1 106 ? 16.044 -16.583 0.070 1.00 94.88 106 GLY A O 1
ATOM 848 N N . ASP A 1 107 ? 14.425 -17.923 0.909 1.00 93.38 107 ASP A N 1
ATOM 849 C CA . ASP A 1 107 ? 14.890 -19.190 0.339 1.00 93.38 107 ASP A CA 1
ATOM 850 C C . ASP A 1 107 ? 13.966 -19.788 -0.736 1.00 93.38 107 ASP A C 1
ATOM 852 O O . ASP A 1 107 ? 14.358 -20.784 -1.340 1.00 93.38 107 ASP A O 1
ATOM 856 N N . TYR A 1 108 ? 12.837 -19.134 -1.064 1.00 95.00 108 TYR A N 1
ATOM 857 C CA . TYR A 1 108 ? 11.853 -19.570 -2.074 1.00 95.00 108 TYR A CA 1
ATOM 858 C C . TYR A 1 108 ? 12.485 -20.153 -3.349 1.00 95.00 108 TYR A C 1
ATOM 860 O O . TYR A 1 108 ? 12.234 -21.299 -3.713 1.00 95.00 108 TYR A O 1
ATOM 868 N N . LEU A 1 109 ? 13.367 -19.382 -3.995 1.00 94.25 109 LEU A N 1
ATOM 869 C CA . LEU A 1 109 ? 14.107 -19.831 -5.172 1.00 94.25 109 LEU A CA 1
ATOM 870 C C . LEU A 1 109 ? 15.542 -20.226 -4.777 1.00 94.25 109 LEU A C 1
ATOM 872 O O . LEU A 1 109 ? 16.264 -19.387 -4.226 1.00 94.25 109 LEU A O 1
ATOM 876 N N . PRO A 1 110 ? 16.050 -21.432 -5.093 1.00 92.25 110 PRO A N 1
ATOM 877 C CA . PRO A 1 110 ? 17.417 -21.822 -4.746 1.00 92.25 110 PRO A CA 1
ATOM 878 C C . PRO A 1 110 ? 18.492 -20.911 -5.364 1.00 92.25 110 PRO A C 1
ATOM 880 O O . PRO A 1 110 ? 18.383 -20.467 -6.507 1.00 92.25 110 PRO A O 1
ATOM 883 N N . ARG A 1 111 ? 19.608 -20.670 -4.653 1.00 90.38 111 ARG A N 1
ATOM 884 C CA . ARG A 1 111 ? 20.694 -19.760 -5.106 1.00 90.38 111 ARG A CA 1
ATOM 885 C C . ARG A 1 111 ? 21.290 -20.100 -6.484 1.00 90.38 111 ARG A C 1
ATOM 887 O O . ARG A 1 111 ? 21.825 -19.214 -7.149 1.00 90.38 111 ARG A O 1
ATOM 894 N N . LYS A 1 112 ? 21.222 -21.368 -6.913 1.00 91.19 112 LYS A N 1
ATOM 895 C CA . LYS A 1 112 ? 21.614 -21.796 -8.269 1.00 91.19 112 LYS A CA 1
ATOM 896 C C . LYS A 1 112 ? 20.633 -21.274 -9.322 1.00 91.19 112 LYS A C 1
ATOM 898 O O . LYS A 1 112 ? 21.063 -20.784 -10.359 1.00 91.19 112 LYS A O 1
ATOM 903 N N . GLU A 1 113 ? 19.340 -21.334 -9.031 1.00 92.00 113 GLU A N 1
ATOM 904 C CA . GLU A 1 113 ? 18.252 -21.006 -9.955 1.00 92.00 113 GLU A CA 1
ATOM 905 C C . GLU A 1 113 ? 17.977 -19.512 -10.029 1.00 92.00 113 GLU A C 1
ATOM 907 O O . GLU A 1 113 ? 17.681 -19.012 -11.109 1.00 92.00 113 GLU A O 1
ATOM 912 N N . ARG A 1 114 ? 18.269 -18.762 -8.956 1.00 93.06 114 ARG A N 1
ATOM 913 C CA . ARG A 1 114 ? 18.365 -17.294 -9.018 1.00 93.06 114 ARG A CA 1
ATOM 914 C C . ARG A 1 114 ? 19.249 -16.822 -10.174 1.00 93.06 114 ARG A C 1
ATOM 916 O O . ARG A 1 114 ? 18.985 -15.754 -10.695 1.00 93.06 114 ARG A O 1
ATOM 923 N N . LYS A 1 115 ? 20.264 -17.586 -10.617 1.00 90.25 115 LYS A N 1
ATOM 924 C CA . LYS A 1 115 ? 21.109 -17.227 -11.777 1.00 90.25 115 LYS A CA 1
ATOM 925 C C . LYS A 1 115 ? 20.385 -17.273 -13.133 1.00 90.25 115 LYS A C 1
ATOM 927 O O . LYS A 1 115 ? 20.897 -16.654 -14.060 1.00 90.25 115 LYS A O 1
ATOM 932 N N . LYS A 1 116 ? 19.253 -17.983 -13.244 1.00 91.19 116 LYS A N 1
ATOM 933 C CA . LYS A 1 116 ? 18.396 -18.030 -14.443 1.00 91.19 116 LYS A CA 1
ATOM 934 C C . LYS A 1 116 ? 17.627 -16.717 -14.643 1.00 91.19 116 LYS A C 1
ATOM 936 O O . LYS A 1 116 ? 17.382 -16.336 -15.780 1.00 91.19 116 LYS A O 1
ATOM 941 N N . LEU A 1 117 ? 17.283 -16.020 -13.551 1.00 89.94 117 LEU A N 1
ATOM 942 C CA . LEU A 1 117 ? 16.585 -14.730 -13.605 1.00 89.94 117 LEU A CA 1
ATOM 943 C C . LEU A 1 117 ? 17.391 -13.700 -14.421 1.00 89.94 117 LEU A C 1
ATOM 945 O O . LEU A 1 117 ? 18.617 -13.618 -14.242 1.00 89.94 117 LEU A O 1
ATOM 949 N N . PRO A 1 118 ? 16.734 -12.864 -15.250 1.00 84.81 118 PRO A N 1
ATOM 950 C CA . PRO A 1 118 ? 17.419 -11.888 -16.093 1.00 84.81 118 PRO A CA 1
ATOM 951 C C . PRO A 1 118 ? 18.335 -10.970 -15.278 1.00 84.81 118 PRO A C 1
ATOM 953 O O . PRO A 1 118 ? 17.969 -10.483 -14.207 1.00 84.81 118 PRO A O 1
ATOM 956 N N . LYS A 1 119 ? 19.546 -10.699 -15.787 1.00 83.94 119 LYS A N 1
ATOM 957 C CA . LYS A 1 119 ? 20.604 -9.970 -15.055 1.00 83.94 119 LYS A CA 1
ATOM 958 C C . LYS A 1 119 ? 20.171 -8.573 -14.578 1.00 83.94 119 LYS A C 1
ATOM 960 O O . LYS A 1 119 ? 20.705 -8.126 -13.563 1.00 83.94 119 LYS A O 1
ATOM 965 N N . LYS A 1 120 ? 19.227 -7.921 -15.276 1.00 77.44 120 LYS A N 1
ATOM 966 C CA . LYS A 1 120 ? 18.561 -6.681 -14.836 1.00 77.44 120 LYS A CA 1
ATOM 967 C C . LYS A 1 120 ? 17.759 -6.912 -13.544 1.00 77.44 120 LYS A C 1
ATOM 969 O O . LYS A 1 120 ? 18.161 -6.423 -12.492 1.00 77.44 120 LYS A O 1
ATOM 974 N N . ILE A 1 121 ? 16.732 -7.762 -13.590 1.00 84.38 121 ILE A N 1
ATOM 975 C CA . ILE A 1 121 ? 15.806 -8.024 -12.472 1.00 84.38 121 ILE A CA 1
ATOM 976 C C . ILE A 1 121 ? 16.535 -8.636 -11.273 1.00 84.38 121 ILE A C 1
ATOM 978 O O . ILE A 1 121 ? 16.349 -8.227 -10.133 1.00 84.38 121 ILE A O 1
ATOM 982 N N . ARG A 1 122 ? 17.461 -9.567 -11.523 1.00 89.38 122 ARG A N 1
ATOM 983 C CA . ARG A 1 122 ? 18.229 -10.272 -10.487 1.00 89.38 122 ARG A CA 1
ATOM 984 C C . ARG A 1 122 ? 19.061 -9.352 -9.580 1.00 89.38 122 ARG A C 1
ATOM 986 O O . ARG A 1 122 ? 19.434 -9.775 -8.489 1.00 89.38 122 ARG A O 1
ATOM 993 N N . LYS A 1 123 ? 19.382 -8.129 -10.021 1.00 88.44 123 LYS A N 1
ATOM 994 C CA . LYS A 1 123 ? 20.050 -7.104 -9.198 1.00 88.44 123 LYS A CA 1
ATOM 995 C C . LYS A 1 123 ? 19.093 -6.335 -8.278 1.00 88.44 123 LYS A C 1
ATOM 997 O O . LYS A 1 123 ? 19.574 -5.734 -7.328 1.00 88.44 123 LYS A O 1
ATOM 1002 N N . LYS A 1 124 ? 17.794 -6.344 -8.582 1.00 90.81 124 LYS A N 1
ATOM 1003 C CA . LYS A 1 124 ? 16.733 -5.588 -7.904 1.00 90.81 124 LYS A CA 1
ATOM 1004 C C . LYS A 1 124 ? 15.931 -6.405 -6.889 1.00 90.81 124 LYS A C 1
ATOM 1006 O O . LYS A 1 124 ? 15.049 -5.870 -6.231 1.00 90.81 124 LYS A O 1
ATOM 1011 N N . ILE A 1 125 ? 16.208 -7.707 -6.763 1.00 94.75 125 ILE A N 1
ATOM 1012 C CA . ILE A 1 125 ? 15.515 -8.563 -5.796 1.00 94.75 125 ILE A CA 1
ATOM 1013 C C . ILE A 1 125 ? 16.304 -8.640 -4.486 1.00 94.75 125 ILE A C 1
ATOM 1015 O O . ILE A 1 125 ? 17.363 -9.2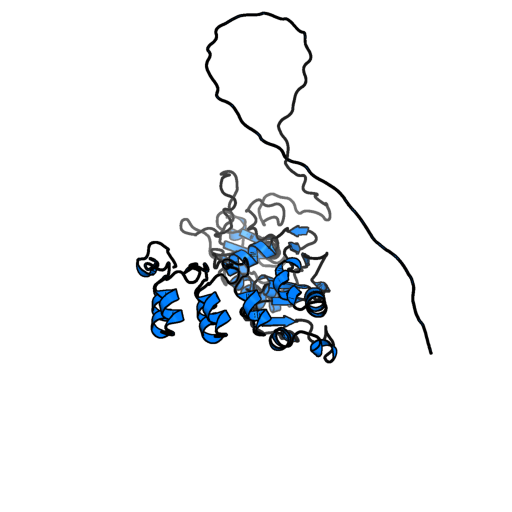74 -4.418 1.00 94.75 125 ILE A O 1
ATOM 1019 N N . THR A 1 126 ? 15.733 -8.064 -3.432 1.00 97.12 126 THR A N 1
ATOM 1020 C CA . THR A 1 126 ? 16.084 -8.345 -2.039 1.00 97.12 126 THR A CA 1
ATOM 1021 C C . THR A 1 126 ? 15.420 -9.653 -1.616 1.00 97.12 126 THR A C 1
ATOM 1023 O O . THR A 1 126 ? 14.217 -9.830 -1.783 1.00 97.12 126 THR A O 1
ATOM 1026 N N . TRP A 1 127 ? 16.203 -10.587 -1.071 1.00 97.06 127 TRP A N 1
ATOM 1027 C CA . TRP A 1 127 ? 15.720 -11.905 -0.647 1.00 97.06 127 TRP A CA 1
ATOM 1028 C C . TRP A 1 127 ? 15.708 -12.007 0.878 1.00 97.06 127 TRP A C 1
ATOM 1030 O O . TRP A 1 127 ? 16.765 -11.927 1.506 1.00 97.06 127 TRP A O 1
ATOM 1040 N N . GLY A 1 128 ? 14.530 -12.258 1.444 1.00 97.19 128 GLY A N 1
ATOM 1041 C CA . GLY A 1 128 ? 14.302 -12.421 2.875 1.00 97.19 128 GLY A CA 1
ATOM 1042 C C . GLY A 1 128 ? 13.876 -11.115 3.531 1.00 97.19 128 GLY A C 1
ATOM 1043 O O . GLY A 1 128 ? 14.688 -10.200 3.683 1.00 97.19 128 GLY A O 1
ATOM 1044 N N . TYR A 1 129 ? 12.614 -11.052 3.961 1.00 97.31 129 TYR A N 1
ATOM 1045 C CA . TYR A 1 129 ? 12.137 -9.969 4.818 1.00 97.31 129 TYR A CA 1
ATOM 1046 C C . TYR A 1 129 ? 12.859 -9.981 6.174 1.00 97.31 129 TYR A C 1
ATOM 1048 O O . TYR A 1 129 ? 13.254 -11.031 6.687 1.00 97.31 129 TYR A O 1
ATOM 1056 N N . LYS A 1 130 ? 13.013 -8.797 6.769 1.00 95.44 130 LYS A N 1
ATOM 1057 C CA . LYS A 1 130 ? 13.485 -8.600 8.141 1.00 95.44 130 LYS A CA 1
ATOM 1058 C C . LYS A 1 130 ? 12.577 -7.578 8.812 1.00 95.44 130 LYS A C 1
ATOM 1060 O O . LYS A 1 130 ? 12.255 -6.562 8.197 1.00 95.44 130 LYS A O 1
ATOM 1065 N N . SER A 1 131 ? 12.207 -7.817 10.070 1.00 91.44 131 SER A N 1
ATOM 1066 C CA . SER A 1 131 ? 11.442 -6.831 10.840 1.00 91.44 131 SER A CA 1
ATOM 1067 C C . SER A 1 131 ? 12.182 -5.487 10.882 1.00 91.44 131 SER A C 1
ATOM 1069 O O . SER A 1 131 ? 13.413 -5.452 10.956 1.00 91.44 131 SER A O 1
ATOM 1071 N N . GLY A 1 132 ? 11.435 -4.390 10.769 1.00 90.06 132 GLY A N 1
ATOM 1072 C CA . GLY A 1 132 ? 11.985 -3.037 10.640 1.00 90.06 132 GLY A CA 1
ATOM 1073 C C . GLY A 1 132 ? 12.483 -2.655 9.238 1.00 90.06 132 GLY A C 1
ATOM 1074 O O . GLY A 1 132 ? 12.987 -1.547 9.075 1.00 90.06 132 GLY A O 1
ATOM 1075 N N . MET A 1 133 ? 12.342 -3.512 8.215 1.00 95.62 133 MET A N 1
ATOM 1076 C CA . MET A 1 133 ? 12.462 -3.057 6.824 1.00 95.62 133 MET A CA 1
ATOM 1077 C C . MET A 1 133 ? 11.355 -2.052 6.498 1.00 95.62 133 MET A C 1
ATOM 1079 O O . MET A 1 133 ? 10.173 -2.337 6.687 1.00 95.62 133 MET A O 1
ATOM 1083 N N . ASP A 1 134 ? 11.762 -0.910 5.951 1.00 95.31 134 ASP A N 1
ATOM 1084 C CA . ASP A 1 134 ? 10.879 0.040 5.282 1.00 95.31 134 ASP A CA 1
ATOM 1085 C C . ASP A 1 134 ? 10.338 -0.596 3.993 1.00 95.31 134 ASP A C 1
ATOM 1087 O O . ASP A 1 134 ? 11.114 -0.956 3.102 1.00 95.31 134 ASP A O 1
ATOM 1091 N N . LEU A 1 135 ? 9.018 -0.781 3.934 1.00 96.25 135 LEU A N 1
ATOM 1092 C CA . LEU A 1 135 ? 8.342 -1.436 2.817 1.00 96.25 135 LEU A CA 1
ATOM 1093 C C . LEU A 1 135 ? 8.121 -0.494 1.628 1.00 96.25 135 LEU A C 1
ATOM 1095 O O . LEU A 1 135 ? 8.151 -0.959 0.492 1.00 96.25 135 LEU A O 1
ATOM 1099 N N . ASP A 1 136 ? 7.985 0.815 1.858 1.00 92.69 136 ASP A N 1
ATOM 1100 C CA . ASP A 1 136 ? 7.689 1.799 0.804 1.00 92.69 136 ASP A CA 1
ATOM 1101 C C . ASP A 1 136 ? 8.868 1.993 -0.167 1.00 92.69 136 ASP A C 1
ATOM 1103 O O . ASP A 1 136 ? 8.704 2.524 -1.263 1.00 92.69 136 ASP A O 1
ATOM 1107 N N . LYS A 1 137 ? 10.057 1.486 0.193 1.00 93.06 137 LYS A N 1
ATOM 1108 C CA . LYS A 1 137 ? 11.228 1.376 -0.693 1.00 93.06 137 LYS A CA 1
ATOM 1109 C C . LYS A 1 137 ? 11.108 0.299 -1.777 1.00 93.06 137 LYS A C 1
ATOM 1111 O O . LYS A 1 137 ? 11.946 0.276 -2.678 1.00 93.06 137 LYS A O 1
ATOM 1116 N N . PHE A 1 138 ? 10.135 -0.609 -1.693 1.00 95.69 138 PHE A N 1
ATOM 1117 C CA . PHE A 1 138 ? 9.928 -1.663 -2.686 1.00 95.69 138 PHE A CA 1
ATOM 1118 C C . PHE A 1 138 ? 8.731 -1.335 -3.573 1.00 95.69 138 PHE A C 1
ATOM 1120 O O . PHE A 1 138 ? 7.630 -1.101 -3.076 1.00 95.69 138 PHE A O 1
ATOM 1127 N N . THR A 1 139 ? 8.923 -1.409 -4.891 1.00 92.44 139 THR A N 1
ATOM 1128 C CA . THR A 1 139 ? 7.814 -1.329 -5.849 1.00 92.44 139 THR A CA 1
ATOM 1129 C C . THR A 1 139 ? 6.917 -2.561 -5.749 1.00 92.44 139 THR A C 1
ATOM 1131 O O . THR A 1 139 ? 5.705 -2.449 -5.907 1.00 92.44 139 THR A O 1
ATOM 1134 N N . HIS A 1 140 ? 7.499 -3.726 -5.441 1.00 95.75 140 HIS A N 1
ATOM 1135 C CA . HIS A 1 140 ? 6.798 -5.009 -5.379 1.00 95.75 140 HIS A CA 1
ATOM 1136 C C . HIS A 1 140 ? 7.240 -5.844 -4.170 1.00 95.75 140 HIS A C 1
ATOM 1138 O O . HIS A 1 140 ? 8.436 -6.034 -3.935 1.00 95.75 140 HIS A O 1
ATOM 1144 N N . ILE A 1 141 ? 6.277 -6.408 -3.440 1.00 98.31 141 ILE A N 1
ATOM 1145 C CA . ILE A 1 141 ? 6.502 -7.379 -2.363 1.00 98.31 141 ILE A CA 1
ATOM 1146 C C . ILE A 1 141 ? 5.910 -8.720 -2.792 1.00 98.31 141 ILE A C 1
ATOM 1148 O O . ILE A 1 141 ? 4.697 -8.872 -2.909 1.00 98.31 141 ILE A O 1
ATOM 1152 N N . VAL A 1 142 ? 6.778 -9.706 -3.006 1.00 97.88 142 VAL A N 1
ATOM 1153 C CA . VAL A 1 142 ? 6.405 -11.086 -3.321 1.00 97.88 142 VAL A CA 1
ATOM 1154 C C . VAL A 1 142 ? 6.177 -11.846 -2.018 1.00 97.88 142 VAL A C 1
ATOM 1156 O O . VAL A 1 142 ? 7.127 -12.120 -1.273 1.00 97.88 142 VAL A O 1
ATOM 1159 N N . VAL A 1 143 ? 4.913 -12.151 -1.728 1.00 97.94 143 VAL A N 1
ATOM 1160 C CA . VAL A 1 143 ? 4.471 -12.771 -0.474 1.00 97.94 143 VAL A CA 1
ATOM 1161 C C . VAL A 1 143 ? 4.383 -14.301 -0.594 1.00 97.94 143 VAL A C 1
ATOM 1163 O O . VAL A 1 143 ? 4.047 -14.811 -1.664 1.00 97.94 143 VAL A O 1
ATOM 1166 N N . PRO A 1 144 ? 4.656 -15.053 0.494 1.00 96.69 144 PRO A N 1
ATOM 1167 C CA . PRO A 1 144 ? 4.538 -16.508 0.504 1.00 96.69 144 PRO A CA 1
ATOM 1168 C C . PRO A 1 144 ? 3.153 -17.001 0.081 1.00 96.69 144 PRO A C 1
ATOM 1170 O O . PRO A 1 144 ? 2.148 -16.410 0.482 1.00 96.69 144 PRO A O 1
ATOM 1173 N N . GLN A 1 145 ? 3.079 -18.143 -0.607 1.00 94.00 145 GLN A N 1
ATOM 1174 C CA . GLN A 1 145 ? 1.831 -18.721 -1.127 1.00 94.00 145 GLN A CA 1
ATOM 1175 C C . GLN A 1 145 ? 0.717 -18.883 -0.070 1.00 94.00 145 GLN A C 1
ATOM 1177 O O . GLN A 1 145 ? -0.456 -18.853 -0.427 1.00 94.00 145 GLN A O 1
ATOM 1182 N N . LYS A 1 146 ? 1.040 -18.973 1.234 1.00 94.62 146 LYS A N 1
ATOM 1183 C CA . LYS A 1 146 ? 0.036 -18.969 2.323 1.00 94.62 146 LYS A CA 1
ATOM 1184 C C . LYS A 1 146 ? -0.860 -17.717 2.361 1.00 94.62 146 LYS A C 1
ATOM 1186 O O . LYS A 1 146 ? -1.930 -17.772 2.960 1.00 94.62 146 LYS A O 1
ATOM 1191 N N . TYR A 1 147 ? -0.430 -16.612 1.749 1.00 96.38 147 TYR A N 1
ATOM 1192 C CA . TYR A 1 147 ? -1.202 -15.376 1.616 1.00 96.38 147 TYR A CA 1
ATOM 1193 C C . TYR A 1 147 ? -1.946 -15.266 0.278 1.00 96.38 147 TYR A C 1
ATOM 1195 O O . TYR A 1 147 ? -2.834 -14.432 0.163 1.00 96.38 147 TYR A O 1
ATOM 1203 N N . ALA A 1 148 ? -1.617 -16.076 -0.731 1.00 93.75 148 ALA A N 1
ATOM 1204 C CA . ALA A 1 148 ? -2.261 -16.024 -2.041 1.00 93.75 148 ALA A CA 1
ATOM 1205 C C . ALA A 1 148 ? -3.349 -17.109 -2.146 1.00 93.75 148 ALA A C 1
ATOM 1207 O O . ALA A 1 148 ? -3.065 -18.310 -2.176 1.00 93.75 148 ALA A O 1
ATOM 1208 N N . LYS A 1 149 ? -4.609 -16.667 -2.188 1.00 88.38 149 LYS A N 1
ATOM 1209 C CA . LYS A 1 149 ? -5.802 -17.478 -2.462 1.00 88.38 149 LYS A CA 1
ATOM 1210 C C . LYS A 1 149 ? -6.234 -17.280 -3.914 1.00 88.38 149 LYS A C 1
ATOM 1212 O O . LYS A 1 149 ? -6.121 -16.180 -4.455 1.00 88.38 149 LYS A O 1
ATOM 1217 N N . LYS A 1 150 ? -6.802 -18.333 -4.516 1.00 81.88 150 LYS A N 1
ATOM 1218 C CA . LYS A 1 150 ? -7.138 -18.368 -5.953 1.00 81.88 150 LYS A CA 1
ATOM 1219 C C . LYS A 1 150 ? -5.893 -17.965 -6.766 1.00 81.88 150 LYS A C 1
ATOM 1221 O O . LYS A 1 150 ? -4.787 -18.315 -6.364 1.00 81.88 150 LYS A O 1
ATOM 1226 N N . GLU A 1 151 ? -6.064 -17.260 -7.879 1.00 79.00 151 GLU A N 1
ATOM 1227 C CA . GLU A 1 151 ? -4.939 -16.703 -8.638 1.00 79.00 151 GLU A CA 1
ATOM 1228 C C . GLU A 1 151 ? -4.525 -15.330 -8.067 1.00 79.00 151 GLU A C 1
ATOM 1230 O O . GLU A 1 151 ? -3.366 -15.156 -7.699 1.00 79.00 151 GLU A O 1
ATOM 1235 N N . ASN A 1 152 ? -5.482 -14.405 -7.867 1.00 94.25 152 ASN A N 1
ATOM 1236 C CA . ASN A 1 152 ? -5.189 -12.985 -7.594 1.00 94.25 152 ASN A CA 1
ATOM 1237 C C . ASN A 1 152 ? -5.751 -12.425 -6.255 1.00 94.25 152 ASN A C 1
ATOM 1239 O O . ASN A 1 152 ? -5.937 -11.212 -6.125 1.00 94.25 152 ASN A O 1
ATOM 1243 N N . THR A 1 153 ? -6.065 -13.257 -5.248 1.00 97.38 153 THR A N 1
ATOM 1244 C CA . THR A 1 153 ? -6.647 -12.791 -3.960 1.00 97.38 153 THR A CA 1
ATOM 1245 C C . THR A 1 153 ? -5.653 -12.843 -2.799 1.00 97.38 153 THR A C 1
ATOM 1247 O O . THR A 1 153 ? -5.072 -13.890 -2.515 1.00 97.38 153 THR A O 1
ATOM 1250 N N . LEU A 1 154 ? -5.505 -11.735 -2.068 1.00 98.19 154 LEU A N 1
ATOM 1251 C CA . LEU A 1 154 ? -4.716 -11.664 -0.838 1.00 98.19 154 LEU A CA 1
ATOM 1252 C C . LEU A 1 154 ? -5.537 -12.099 0.385 1.00 98.19 154 LEU A C 1
ATOM 1254 O O . LEU A 1 154 ? -6.568 -11.505 0.677 1.00 98.19 154 LEU A O 1
ATOM 1258 N N . ALA A 1 155 ? -5.059 -13.085 1.138 1.00 97.44 155 ALA A N 1
ATOM 1259 C CA . ALA A 1 155 ? -5.654 -13.535 2.392 1.00 97.44 155 ALA A CA 1
ATOM 1260 C C . ALA A 1 155 ? -5.146 -12.728 3.596 1.00 97.44 155 ALA A C 1
ATOM 1262 O O . ALA A 1 155 ? -3.938 -12.626 3.821 1.00 97.44 155 ALA A O 1
ATOM 1263 N N . LEU A 1 156 ? -6.080 -12.227 4.406 1.00 97.38 156 LEU A N 1
ATOM 1264 C CA . LEU A 1 156 ? -5.829 -11.432 5.605 1.00 97.38 156 LEU A CA 1
ATOM 1265 C C . LEU A 1 156 ? -6.382 -12.123 6.860 1.00 97.38 156 LEU A C 1
ATOM 1267 O O . LEU A 1 156 ? -7.421 -12.786 6.824 1.00 97.38 156 LEU A O 1
ATOM 1271 N N . THR A 1 157 ? -5.706 -11.933 7.992 1.00 95.06 157 THR A N 1
ATOM 1272 C CA . THR A 1 157 ? -6.126 -12.417 9.317 1.00 95.06 157 THR A CA 1
ATOM 1273 C C . THR A 1 157 ? -5.825 -11.371 10.386 1.00 95.06 157 THR A C 1
ATOM 1275 O O . THR A 1 157 ? -4.892 -10.584 10.239 1.00 95.06 157 THR A O 1
ATOM 1278 N N . ASP A 1 158 ? -6.592 -11.379 11.476 1.00 91.38 158 ASP A N 1
ATOM 1279 C CA . ASP A 1 158 ? -6.509 -10.416 12.588 1.00 91.38 158 ASP A CA 1
ATOM 1280 C C . ASP A 1 158 ? -5.118 -10.357 13.262 1.00 91.38 158 ASP A C 1
ATOM 1282 O O . ASP A 1 158 ? -4.790 -9.366 13.904 1.00 91.38 158 ASP A O 1
ATOM 1286 N N . ASP A 1 159 ? -4.285 -11.387 13.079 1.00 89.88 159 ASP A N 1
ATOM 1287 C CA . ASP A 1 159 ? -3.004 -11.571 13.777 1.00 89.88 159 ASP A CA 1
ATOM 1288 C C . ASP A 1 159 ? -1.756 -11.193 12.957 1.00 89.88 159 ASP A C 1
ATOM 1290 O O . ASP A 1 159 ? -0.680 -10.990 13.521 1.00 89.88 159 ASP A O 1
ATOM 1294 N N . ASP A 1 160 ? -1.842 -11.157 11.622 1.00 95.06 160 ASP A N 1
ATOM 1295 C CA . ASP A 1 160 ? -0.658 -11.114 10.749 1.00 95.06 160 ASP A CA 1
ATOM 1296 C C . ASP A 1 160 ? -0.259 -9.663 10.420 1.00 95.06 160 ASP A C 1
ATOM 1298 O O . ASP A 1 160 ? -0.440 -9.162 9.311 1.00 95.06 160 ASP A O 1
ATOM 1302 N N . LEU A 1 161 ? 0.286 -8.960 11.420 1.00 95.75 161 LEU A N 1
ATOM 1303 C CA . LEU A 1 161 ? 0.733 -7.557 11.324 1.00 95.75 161 LEU A CA 1
ATOM 1304 C C . LEU A 1 161 ? 1.615 -7.277 10.093 1.00 95.75 161 LEU A C 1
ATOM 1306 O O . LEU A 1 161 ? 1.552 -6.196 9.505 1.00 95.75 161 LEU A O 1
ATOM 1310 N N . PHE A 1 162 ? 2.418 -8.261 9.673 1.00 96.75 162 PHE A N 1
ATOM 1311 C CA . PHE A 1 162 ? 3.256 -8.165 8.482 1.00 96.75 162 PHE A CA 1
ATOM 1312 C C . PHE A 1 162 ? 2.429 -7.976 7.202 1.00 96.75 162 PHE A C 1
ATOM 1314 O O . PHE A 1 162 ? 2.754 -7.098 6.397 1.00 96.75 162 PHE A O 1
ATOM 1321 N N . ILE A 1 163 ? 1.360 -8.754 6.998 1.00 97.31 163 ILE A N 1
ATOM 1322 C CA . ILE A 1 163 ? 0.564 -8.617 5.776 1.00 97.31 163 ILE A CA 1
ATOM 1323 C C . ILE A 1 163 ? -0.251 -7.320 5.773 1.00 97.31 163 ILE A C 1
ATOM 1325 O O . ILE A 1 163 ? -0.341 -6.670 4.734 1.00 97.31 163 ILE A O 1
ATOM 1329 N N . TRP A 1 164 ? -0.724 -6.851 6.932 1.00 98.00 164 TRP A N 1
ATOM 1330 C CA . TRP A 1 164 ? -1.363 -5.534 7.048 1.00 98.00 164 TRP A CA 1
ATOM 1331 C C . TRP A 1 164 ? -0.394 -4.374 6.780 1.00 98.00 164 TRP A C 1
ATOM 1333 O O . TRP A 1 164 ? -0.777 -3.412 6.114 1.00 98.00 164 TRP A O 1
ATOM 1343 N N . LYS A 1 165 ? 0.879 -4.483 7.188 1.00 97.56 165 LYS A N 1
ATOM 1344 C CA . LYS A 1 165 ? 1.943 -3.553 6.761 1.00 97.56 165 LYS A CA 1
ATOM 1345 C C . LYS A 1 165 ? 2.153 -3.571 5.243 1.00 97.56 165 LYS A C 1
ATOM 1347 O O . LYS A 1 165 ? 2.353 -2.511 4.660 1.00 97.56 165 LYS A O 1
ATOM 1352 N N . CYS A 1 166 ? 2.066 -4.734 4.594 1.00 97.88 166 CYS A N 1
ATOM 1353 C CA . CYS A 1 166 ? 2.142 -4.829 3.131 1.00 97.88 166 CYS A CA 1
ATOM 1354 C C . CYS A 1 166 ? 0.922 -4.195 2.446 1.00 97.88 166 CYS A C 1
ATOM 1356 O O . CYS A 1 166 ? 1.078 -3.512 1.439 1.00 97.88 166 CYS A O 1
ATOM 1358 N N . VAL A 1 167 ? -0.292 -4.365 2.984 1.00 98.12 167 VAL A N 1
ATOM 1359 C CA . VAL A 1 167 ? -1.497 -3.673 2.481 1.00 98.12 167 VAL A CA 1
ATOM 1360 C C . VAL A 1 167 ? -1.332 -2.153 2.608 1.00 98.12 167 VAL A C 1
ATOM 1362 O O . VAL A 1 167 ? -1.602 -1.440 1.646 1.00 98.12 167 VAL A O 1
ATOM 1365 N N . ALA A 1 168 ? -0.812 -1.670 3.741 1.00 96.69 168 ALA A N 1
ATOM 1366 C CA . ALA A 1 168 ? -0.619 -0.246 4.023 1.00 96.69 168 ALA A CA 1
ATOM 1367 C C . ALA A 1 168 ? 0.519 0.442 3.236 1.00 96.69 168 ALA A C 1
ATOM 1369 O O . ALA A 1 168 ? 0.538 1.672 3.182 1.00 96.69 168 ALA A O 1
ATOM 1370 N N . SER A 1 169 ? 1.470 -0.316 2.673 1.00 96.19 169 SER A N 1
ATOM 1371 C CA . SER A 1 169 ? 2.630 0.237 1.953 1.00 96.19 169 SER A CA 1
ATOM 1372 C C . SER A 1 169 ? 2.290 0.741 0.544 1.00 96.19 169 SER A C 1
ATOM 1374 O O . SER A 1 169 ? 1.229 0.444 -0.007 1.00 96.19 169 SER A O 1
ATOM 1376 N N . LEU A 1 170 ? 3.226 1.442 -0.095 1.00 92.44 170 LEU A N 1
ATOM 1377 C CA . LEU A 1 170 ? 3.163 1.803 -1.517 1.00 92.44 170 LEU A CA 1
ATOM 1378 C C . LEU A 1 170 ? 3.407 0.616 -2.469 1.00 92.44 170 LEU A C 1
ATOM 1380 O O . LEU A 1 170 ? 3.175 0.737 -3.668 1.00 92.44 170 LEU A O 1
ATOM 1384 N N . SER A 1 171 ? 3.870 -0.533 -1.976 1.00 95.19 171 SER A N 1
ATOM 1385 C CA . SER A 1 171 ? 4.257 -1.669 -2.824 1.00 95.19 171 SER A CA 1
ATOM 1386 C C . SER A 1 171 ? 3.057 -2.416 -3.404 1.00 95.19 171 SER A C 1
ATOM 1388 O O . SER A 1 171 ? 2.123 -2.746 -2.671 1.00 95.19 171 SER A O 1
ATOM 1390 N N . ASN A 1 172 ? 3.127 -2.810 -4.674 1.00 95.50 172 ASN A N 1
ATOM 1391 C CA . ASN A 1 172 ? 2.262 -3.858 -5.219 1.00 95.50 172 ASN A CA 1
ATOM 1392 C C . ASN A 1 172 ? 2.547 -5.194 -4.514 1.00 95.50 172 ASN A C 1
ATOM 1394 O O . ASN A 1 172 ? 3.688 -5.473 -4.132 1.00 95.50 172 ASN A O 1
ATOM 1398 N N . ILE A 1 173 ? 1.522 -6.029 -4.331 1.00 97.62 173 ILE A N 1
ATOM 1399 C CA . ILE A 1 173 ? 1.639 -7.306 -3.612 1.00 97.62 173 ILE A CA 1
ATOM 1400 C C . ILE A 1 173 ? 1.479 -8.451 -4.612 1.00 97.62 173 ILE A C 1
ATOM 1402 O O . ILE A 1 173 ? 0.466 -8.539 -5.302 1.00 97.62 173 ILE A O 1
ATOM 1406 N N . MET A 1 174 ? 2.486 -9.320 -4.683 1.00 96.50 174 MET A N 1
ATOM 1407 C CA . MET A 1 174 ? 2.621 -10.351 -5.715 1.00 96.50 174 MET A CA 1
ATOM 1408 C C . MET A 1 174 ? 2.646 -11.753 -5.095 1.00 96.50 174 MET A C 1
ATOM 1410 O O . MET A 1 174 ? 3.268 -11.932 -4.045 1.00 96.50 174 MET A O 1
ATOM 1414 N N . PRO A 1 175 ? 2.055 -12.773 -5.735 1.00 96.06 175 PRO A N 1
ATOM 1415 C CA . PRO A 1 175 ? 2.250 -14.163 -5.349 1.00 96.06 175 PRO A CA 1
ATOM 1416 C C . PRO A 1 175 ? 3.657 -14.643 -5.737 1.00 96.06 175 PRO A C 1
ATOM 1418 O O . PRO A 1 175 ? 4.248 -14.176 -6.714 1.00 96.06 175 PRO A O 1
ATOM 1421 N N . GLU A 1 176 ? 4.173 -15.638 -5.013 1.00 94.69 176 GLU A N 1
ATOM 1422 C CA . GLU A 1 176 ? 5.433 -16.333 -5.333 1.00 94.69 176 GLU A CA 1
ATOM 1423 C C . GLU A 1 176 ? 5.512 -16.781 -6.813 1.00 94.69 176 GLU A C 1
ATOM 1425 O O . GLU A 1 176 ? 6.549 -16.602 -7.455 1.00 94.69 176 GLU A O 1
ATOM 1430 N N . SER A 1 177 ? 4.391 -17.214 -7.405 1.00 92.25 177 SER A N 1
ATOM 1431 C CA . SER A 1 177 ? 4.270 -17.636 -8.813 1.00 92.25 177 SER A CA 1
ATOM 1432 C C . SER A 1 177 ? 4.631 -16.572 -9.868 1.00 92.25 177 SER A C 1
ATOM 1434 O O . SER A 1 177 ? 4.933 -16.929 -11.010 1.00 92.25 177 SER A O 1
ATOM 1436 N N . TRP A 1 178 ? 4.671 -15.279 -9.524 1.00 93.50 178 TRP A N 1
ATOM 1437 C CA . TRP A 1 178 ? 5.161 -14.229 -10.431 1.00 93.50 178 TRP A CA 1
ATOM 1438 C C . TRP A 1 178 ? 6.673 -14.348 -10.692 1.00 93.50 178 TRP A C 1
ATOM 1440 O O . TRP A 1 178 ? 7.141 -14.134 -11.811 1.00 93.50 178 TRP A O 1
ATOM 1450 N N . ILE A 1 179 ? 7.454 -14.804 -9.705 1.00 94.06 179 ILE A N 1
ATOM 1451 C CA . ILE A 1 179 ? 8.880 -15.113 -9.903 1.00 94.06 179 ILE A CA 1
ATOM 1452 C C . ILE A 1 179 ? 9.043 -16.307 -10.861 1.00 94.06 179 ILE A C 1
ATOM 1454 O O . ILE A 1 179 ? 9.940 -16.292 -11.708 1.00 94.06 179 ILE A O 1
ATOM 1458 N N . ASP A 1 180 ? 8.142 -17.292 -10.801 1.00 92.19 180 ASP A N 1
ATOM 1459 C CA . ASP A 1 180 ? 8.089 -18.409 -11.755 1.00 92.19 180 ASP A CA 1
ATOM 1460 C C . ASP A 1 180 ? 7.634 -17.971 -13.159 1.00 92.19 180 ASP A C 1
ATOM 1462 O O . ASP A 1 180 ? 7.986 -18.609 -14.154 1.00 92.19 180 ASP A O 1
ATOM 1466 N N . ALA A 1 181 ? 6.877 -16.877 -13.289 1.00 90.94 181 ALA A N 1
ATOM 1467 C CA . ALA A 1 181 ? 6.616 -16.228 -14.576 1.00 90.94 181 ALA A CA 1
ATOM 1468 C C . ALA A 1 181 ? 7.891 -15.574 -15.133 1.00 90.94 181 ALA A C 1
ATOM 1470 O O . ALA A 1 181 ? 8.323 -15.929 -16.230 1.00 90.94 181 ALA A O 1
ATOM 1471 N N . ILE A 1 182 ? 8.582 -14.741 -14.349 1.00 90.31 182 ILE A N 1
ATOM 1472 C CA . ILE A 1 182 ? 9.843 -14.082 -14.750 1.00 90.31 182 ILE A CA 1
ATOM 1473 C C . ILE A 1 182 ? 10.952 -15.101 -15.108 1.00 90.31 182 ILE A C 1
ATOM 1475 O O . ILE A 1 182 ? 11.823 -14.821 -15.936 1.00 90.31 182 ILE A O 1
ATOM 1479 N N . LEU A 1 183 ? 10.927 -16.306 -14.524 1.00 90.25 183 LEU A N 1
ATOM 1480 C CA . LEU A 1 183 ? 11.805 -17.424 -14.905 1.00 90.25 183 LEU A CA 1
ATOM 1481 C C . LEU A 1 183 ? 11.463 -18.070 -16.260 1.00 90.25 183 LEU A C 1
ATOM 1483 O O . LEU A 1 183 ? 12.348 -18.677 -16.865 1.00 90.25 183 LEU A O 1
ATOM 1487 N N . ARG A 1 184 ? 10.211 -17.967 -16.726 1.00 88.38 184 ARG A N 1
ATOM 1488 C CA . ARG A 1 184 ? 9.735 -18.496 -18.018 1.00 88.38 184 ARG A CA 1
ATOM 1489 C C . ARG A 1 184 ? 9.927 -17.502 -19.165 1.00 88.38 184 ARG A C 1
ATOM 1491 O O . ARG A 1 184 ? 10.327 -17.920 -20.247 1.00 88.38 184 ARG A O 1
ATOM 1498 N N . SER A 1 185 ? 9.689 -16.209 -18.933 1.00 81.81 185 SER A N 1
ATOM 1499 C CA . SER A 1 185 ? 10.023 -15.129 -19.875 1.00 81.81 185 SER A CA 1
ATOM 1500 C C . SER A 1 185 ? 10.425 -13.854 -19.126 1.00 81.81 185 SER A C 1
ATOM 1502 O O . SER A 1 185 ? 9.743 -13.492 -18.166 1.00 81.81 185 SER A O 1
ATOM 1504 N N . PRO A 1 186 ? 11.464 -13.116 -19.573 1.00 69.56 186 PRO A N 1
ATOM 1505 C CA . PRO A 1 186 ? 11.786 -11.798 -19.024 1.00 69.56 186 PRO A CA 1
ATOM 1506 C C . PRO A 1 186 ? 10.647 -10.777 -19.175 1.00 69.56 186 PRO A C 1
ATOM 1508 O O . PRO A 1 186 ? 10.596 -9.847 -18.377 1.00 69.56 186 PRO A O 1
ATOM 1511 N N . THR A 1 187 ? 9.756 -10.960 -20.158 1.00 69.44 187 THR A N 1
ATOM 1512 C CA . THR A 1 187 ? 8.633 -10.050 -20.451 1.00 69.44 187 THR A CA 1
ATOM 1513 C C . THR A 1 187 ? 7.533 -10.088 -19.390 1.00 69.44 187 THR A C 1
ATOM 1515 O O . THR A 1 187 ? 6.802 -9.123 -19.245 1.00 69.44 187 THR A O 1
ATOM 1518 N N . TYR A 1 188 ? 7.443 -11.145 -18.570 1.00 72.69 188 TYR A N 1
ATOM 1519 C CA . TYR A 1 188 ? 6.434 -11.236 -17.500 1.00 72.69 188 TYR A CA 1
ATOM 1520 C C . TYR A 1 188 ? 6.643 -10.248 -16.337 1.00 72.69 188 TYR A C 1
ATOM 1522 O O . TYR A 1 188 ? 5.896 -10.282 -15.358 1.00 72.69 188 TYR A O 1
ATOM 1530 N N . ILE A 1 189 ? 7.655 -9.379 -16.420 1.00 75.69 189 ILE A N 1
ATOM 1531 C CA . ILE A 1 189 ? 7.724 -8.196 -15.563 1.00 75.69 189 ILE A CA 1
ATOM 1532 C C . ILE A 1 189 ? 6.899 -7.026 -16.127 1.00 75.69 189 ILE A C 1
ATOM 1534 O O . ILE A 1 189 ? 6.337 -6.282 -15.345 1.00 75.69 189 ILE A O 1
ATOM 1538 N N . GLU A 1 190 ? 6.758 -6.912 -17.451 1.00 68.62 190 GLU A N 1
ATOM 1539 C CA . GLU A 1 190 ? 5.870 -5.941 -18.117 1.00 68.62 190 GLU A CA 1
ATOM 1540 C C . GLU A 1 190 ? 4.389 -6.361 -17.943 1.00 68.62 190 GLU A C 1
ATOM 1542 O O . GLU A 1 190 ? 3.501 -5.528 -17.767 1.00 68.62 190 GLU A O 1
ATOM 1547 N N . ASP A 1 191 ? 4.133 -7.675 -17.883 1.00 77.25 191 ASP A N 1
ATOM 1548 C CA . ASP A 1 191 ? 2.836 -8.275 -17.530 1.00 77.25 191 ASP A CA 1
ATOM 1549 C C . ASP A 1 191 ? 2.667 -8.511 -16.005 1.00 77.25 191 ASP A C 1
ATOM 1551 O O . ASP A 1 191 ? 2.025 -9.479 -15.572 1.00 77.25 191 ASP A O 1
ATOM 1555 N N . ASP A 1 192 ? 3.263 -7.663 -15.156 1.00 83.88 192 ASP A N 1
ATOM 1556 C CA . ASP A 1 192 ? 3.131 -7.774 -13.694 1.00 83.88 192 ASP A CA 1
ATOM 1557 C C . ASP A 1 192 ? 1.678 -7.589 -13.224 1.00 83.88 192 ASP A C 1
ATOM 1559 O O . ASP A 1 192 ? 1.190 -8.366 -12.401 1.00 83.88 192 ASP A O 1
ATOM 1563 N N . HIS A 1 193 ? 0.943 -6.665 -13.841 1.00 84.56 193 HIS A N 1
ATOM 1564 C CA . HIS A 1 193 ? -0.476 -6.402 -13.601 1.00 84.56 193 HIS A CA 1
ATOM 1565 C C . HIS A 1 193 ? -1.374 -7.653 -13.669 1.00 84.56 193 HIS A C 1
ATOM 1567 O O . HIS A 1 193 ? -2.320 -7.765 -12.891 1.00 84.56 193 HIS A O 1
ATOM 1573 N N . ALA A 1 194 ? -1.062 -8.619 -14.543 1.00 86.62 194 ALA A N 1
ATOM 1574 C CA . ALA A 1 194 ? -1.814 -9.869 -14.679 1.00 86.62 194 ALA A CA 1
ATOM 1575 C C . ALA A 1 194 ? -1.620 -10.831 -13.487 1.00 86.62 194 ALA A C 1
ATOM 1577 O O . ALA A 1 194 ? -2.440 -11.722 -13.273 1.00 86.62 194 ALA A O 1
ATOM 1578 N N . HIS A 1 195 ? -0.551 -10.634 -12.709 1.00 90.19 195 HIS A N 1
ATOM 1579 C CA . HIS A 1 195 ? -0.161 -11.447 -11.557 1.00 90.19 195 HIS A CA 1
ATOM 1580 C C . HIS A 1 195 ? -0.358 -10.727 -10.210 1.00 90.19 195 HIS A C 1
ATOM 1582 O O . HIS A 1 195 ? -0.056 -11.308 -9.169 1.00 90.19 195 HIS A O 1
ATOM 1588 N N . MET A 1 196 ? -0.804 -9.465 -10.193 1.00 94.44 196 MET A N 1
ATOM 1589 C CA . MET A 1 196 ? -1.013 -8.726 -8.944 1.00 94.44 196 MET A CA 1
ATOM 1590 C C . MET A 1 196 ? -2.104 -9.372 -8.084 1.00 94.44 196 MET A C 1
ATOM 1592 O O . MET A 1 196 ? -3.169 -9.744 -8.580 1.00 94.44 196 MET A O 1
ATOM 1596 N N . LEU A 1 197 ? -1.891 -9.414 -6.766 1.00 97.62 197 LEU A N 1
ATOM 1597 C CA . LEU A 1 197 ? -2.992 -9.638 -5.834 1.00 97.62 197 LEU A CA 1
ATOM 1598 C C . LEU A 1 197 ? -3.831 -8.352 -5.780 1.00 97.62 197 LEU A C 1
ATOM 1600 O O . LEU A 1 197 ? -3.339 -7.304 -5.362 1.00 97.62 197 LEU A O 1
ATOM 1604 N N . ILE A 1 198 ? -5.087 -8.428 -6.228 1.00 97.19 198 ILE A N 1
ATOM 1605 C CA . ILE A 1 198 ? -5.982 -7.266 -6.396 1.00 97.19 198 ILE A CA 1
ATOM 1606 C C . ILE A 1 198 ? -7.253 -7.341 -5.542 1.00 97.19 198 ILE A C 1
ATOM 1608 O O . ILE A 1 198 ? -7.804 -6.299 -5.183 1.00 97.19 198 ILE A O 1
ATOM 1612 N N . HIS A 1 199 ? -7.700 -8.542 -5.169 1.00 97.88 199 HIS A N 1
ATOM 1613 C CA . HIS A 1 199 ? -8.822 -8.756 -4.245 1.00 97.88 199 HIS A CA 1
ATOM 1614 C C . HIS A 1 199 ? -8.292 -9.002 -2.820 1.00 97.88 199 HIS A C 1
ATOM 1616 O O . HIS A 1 199 ? -7.163 -9.473 -2.658 1.00 97.88 199 HIS A O 1
ATOM 1622 N N . MET A 1 200 ? -9.101 -8.744 -1.789 1.00 98.12 200 MET A N 1
ATOM 1623 C CA . MET A 1 200 ? -8.778 -9.111 -0.399 1.00 98.12 200 MET A CA 1
ATOM 1624 C C . MET A 1 200 ? -9.799 -10.111 0.150 1.00 98.12 200 MET A C 1
ATOM 1626 O O . MET A 1 200 ? -10.994 -9.841 0.130 1.00 98.12 200 MET A O 1
ATOM 1630 N N . ASP A 1 201 ? -9.340 -11.256 0.651 1.00 97.19 201 ASP A N 1
ATOM 1631 C CA . ASP A 1 201 ? -10.129 -12.189 1.458 1.00 97.19 201 ASP A CA 1
ATOM 1632 C C . ASP A 1 201 ? -9.872 -11.881 2.935 1.00 97.19 201 ASP A C 1
ATOM 1634 O O . ASP A 1 201 ? -8.749 -12.036 3.424 1.00 97.19 201 ASP A O 1
ATOM 1638 N N . TYR A 1 202 ? -10.914 -11.439 3.637 1.00 97.19 202 TYR A N 1
ATOM 1639 C CA . TYR A 1 202 ? -10.874 -11.178 5.068 1.00 97.19 202 TYR A CA 1
ATOM 1640 C C . TYR A 1 202 ? -12.095 -11.774 5.774 1.00 97.19 202 TYR A C 1
ATOM 1642 O O . TYR A 1 202 ? -13.229 -11.702 5.295 1.00 97.19 202 TYR A O 1
ATOM 1650 N N . ALA A 1 203 ? -11.848 -12.423 6.915 1.00 93.12 203 ALA A N 1
ATOM 1651 C CA . ALA A 1 203 ? -12.853 -13.124 7.717 1.00 93.12 203 ALA A CA 1
ATOM 1652 C C . ALA A 1 203 ? -13.768 -14.097 6.925 1.00 93.12 203 ALA A C 1
ATOM 1654 O O . ALA A 1 203 ? -14.894 -14.373 7.339 1.00 93.12 203 ALA A O 1
ATOM 1655 N N . GLY A 1 204 ? -13.280 -14.638 5.799 1.00 90.50 204 GLY A N 1
ATOM 1656 C CA . GLY A 1 204 ? -14.018 -15.557 4.924 1.00 90.50 204 GLY A CA 1
ATOM 1657 C C . GLY A 1 204 ? -14.899 -14.892 3.858 1.00 90.50 204 GLY A C 1
ATOM 1658 O O . GLY A 1 204 ? -15.637 -15.601 3.176 1.00 90.50 204 GLY A O 1
ATOM 1659 N N . ASN A 1 205 ? -14.819 -13.568 3.699 1.00 93.56 205 ASN A N 1
ATOM 1660 C CA . ASN A 1 205 ? -15.453 -12.812 2.620 1.00 93.56 205 ASN A CA 1
ATOM 1661 C C . ASN A 1 205 ? -14.380 -12.307 1.654 1.00 93.56 205 ASN A C 1
ATOM 1663 O O . ASN A 1 205 ? -13.322 -11.874 2.099 1.00 93.56 205 ASN A O 1
ATOM 1667 N N . GLU A 1 206 ? -14.663 -12.310 0.354 1.00 95.50 206 GLU A N 1
ATOM 1668 C CA . GLU A 1 206 ? -13.784 -11.715 -0.657 1.00 95.50 206 GLU A CA 1
ATOM 1669 C C . GLU A 1 206 ? -14.279 -10.315 -1.043 1.00 95.50 206 GLU A C 1
ATOM 1671 O O . GLU A 1 206 ? -15.483 -10.046 -1.082 1.00 95.50 206 GLU A O 1
ATOM 1676 N N . HIS A 1 207 ? -13.342 -9.402 -1.279 1.00 96.25 207 HIS A N 1
ATOM 1677 C CA . HIS A 1 207 ? -13.588 -7.991 -1.558 1.00 96.25 207 HIS A CA 1
ATOM 1678 C C . HIS A 1 207 ? -12.899 -7.619 -2.871 1.00 96.25 207 HIS A C 1
ATOM 1680 O O . HIS A 1 207 ? -11.670 -7.520 -2.954 1.00 96.25 207 HIS A O 1
ATOM 1686 N N . GLU A 1 208 ? -13.705 -7.485 -3.926 1.00 95.75 208 GLU A N 1
ATOM 1687 C CA . GLU A 1 208 ? -13.215 -7.427 -5.300 1.00 95.75 208 GLU A CA 1
ATOM 1688 C C . GLU A 1 208 ? -12.502 -6.111 -5.631 1.00 95.75 208 GLU A C 1
ATOM 1690 O O . GLU A 1 208 ? -13.028 -5.009 -5.437 1.00 95.75 208 GLU A O 1
ATOM 1695 N N . GLU A 1 209 ? -11.276 -6.246 -6.149 1.00 95.94 209 GLU A N 1
ATOM 1696 C CA . GLU A 1 209 ? -10.375 -5.141 -6.499 1.00 95.94 209 GLU A CA 1
ATOM 1697 C C . GLU A 1 209 ? -10.071 -4.180 -5.327 1.00 95.94 209 GLU A C 1
ATOM 1699 O O . GLU A 1 209 ? -9.547 -3.090 -5.551 1.00 95.94 209 GLU A O 1
ATOM 1704 N N . ALA A 1 210 ? -10.404 -4.531 -4.079 1.00 96.81 210 ALA A N 1
ATOM 1705 C CA . ALA A 1 210 ? -10.242 -3.636 -2.931 1.00 96.81 210 ALA A CA 1
ATOM 1706 C C . ALA A 1 210 ? -8.767 -3.265 -2.691 1.00 96.81 210 ALA A C 1
ATOM 1708 O O . ALA A 1 210 ? -8.462 -2.128 -2.331 1.00 96.81 210 ALA A O 1
ATOM 1709 N N . LEU A 1 211 ? -7.842 -4.197 -2.955 1.00 97.75 211 LEU A N 1
ATOM 1710 C CA . LEU A 1 211 ? -6.403 -3.942 -2.884 1.00 97.75 211 LEU A CA 1
ATOM 1711 C C . LEU A 1 211 ? -5.921 -3.123 -4.084 1.00 97.75 211 LEU A C 1
ATOM 1713 O O . LEU A 1 211 ? -5.140 -2.198 -3.895 1.00 97.75 211 LEU A O 1
ATOM 1717 N N . LEU A 1 212 ? -6.432 -3.391 -5.291 1.00 95.56 212 LEU A N 1
ATOM 1718 C CA . LEU A 1 212 ? -6.133 -2.575 -6.473 1.00 95.56 212 LEU A CA 1
ATOM 1719 C C . LEU A 1 212 ? -6.548 -1.113 -6.258 1.00 95.56 212 LEU A C 1
ATOM 1721 O O . LEU A 1 212 ? -5.717 -0.223 -6.391 1.00 95.56 212 LEU A O 1
ATOM 1725 N N . LYS A 1 213 ? -7.795 -0.869 -5.840 1.00 94.00 213 LYS A N 1
ATOM 1726 C CA . LYS A 1 213 ? -8.343 0.474 -5.580 1.00 94.00 213 LYS A CA 1
ATOM 1727 C C . LYS A 1 213 ? -7.523 1.226 -4.527 1.00 94.00 213 LYS A C 1
ATOM 1729 O O . LYS A 1 213 ? -7.153 2.374 -4.759 1.00 94.00 213 LYS A O 1
ATOM 1734 N N . LEU A 1 214 ? -7.158 0.556 -3.429 1.00 95.19 214 LEU A N 1
ATOM 1735 C CA . LEU A 1 214 ? -6.258 1.094 -2.405 1.00 95.19 214 LEU A CA 1
ATOM 1736 C C . LEU A 1 214 ? -4.885 1.487 -2.977 1.00 95.19 214 LEU A C 1
ATOM 1738 O O . LEU A 1 214 ? -4.412 2.593 -2.723 1.00 95.19 214 LEU A O 1
ATOM 1742 N N . LYS A 1 215 ? -4.230 0.596 -3.734 1.00 94.12 215 LYS A N 1
ATOM 1743 C CA . LYS A 1 215 ? -2.881 0.838 -4.273 1.00 94.12 215 LYS A CA 1
ATOM 1744 C C . LYS A 1 215 ? -2.890 1.942 -5.329 1.00 94.12 215 LYS A C 1
ATOM 1746 O O . LYS A 1 215 ? -2.089 2.865 -5.235 1.00 94.12 215 LYS A O 1
ATOM 1751 N N . THR A 1 216 ? -3.853 1.919 -6.249 1.00 87.69 216 THR A N 1
ATOM 1752 C CA . THR A 1 216 ? -4.047 2.963 -7.264 1.00 87.69 216 THR A CA 1
ATOM 1753 C C . THR A 1 216 ? -4.274 4.338 -6.626 1.00 87.69 216 THR A C 1
ATOM 1755 O O . THR A 1 216 ? -3.643 5.308 -7.044 1.00 87.69 216 THR A O 1
ATOM 1758 N N . ASP A 1 217 ? -5.092 4.443 -5.574 1.00 86.69 217 ASP A N 1
ATOM 1759 C CA . ASP A 1 217 ? -5.310 5.713 -4.867 1.00 86.69 217 ASP A CA 1
ATOM 1760 C C . ASP A 1 217 ? -4.063 6.207 -4.111 1.00 86.69 217 ASP A C 1
ATOM 1762 O O . ASP A 1 217 ? -3.782 7.410 -4.125 1.00 86.69 217 ASP A O 1
ATOM 1766 N N . LEU A 1 218 ? -3.281 5.297 -3.516 1.00 87.00 218 LEU A N 1
ATOM 1767 C CA . LEU A 1 218 ? -1.983 5.614 -2.909 1.00 87.00 218 LEU A CA 1
ATOM 1768 C C . LEU A 1 218 ? -0.967 6.116 -3.952 1.00 87.00 218 LEU A C 1
ATOM 1770 O O . LEU A 1 218 ? -0.304 7.123 -3.711 1.00 87.00 218 LEU A O 1
ATOM 1774 N N . HIS A 1 219 ? -0.868 5.468 -5.119 1.00 82.88 219 HIS A N 1
ATOM 1775 C CA . HIS A 1 219 ? 0.030 5.882 -6.211 1.00 82.88 219 HIS A CA 1
ATOM 1776 C C . HIS A 1 219 ? -0.379 7.211 -6.853 1.00 82.88 219 HIS A C 1
ATOM 1778 O O . HIS A 1 219 ? 0.486 7.999 -7.222 1.00 82.88 219 HIS A O 1
ATOM 1784 N N . MET A 1 220 ? -1.680 7.506 -6.928 1.00 79.19 220 MET A N 1
ATOM 1785 C CA . MET A 1 220 ? -2.192 8.817 -7.352 1.00 79.19 220 MET A CA 1
ATOM 1786 C C . MET A 1 220 ? -2.018 9.923 -6.294 1.00 79.19 220 MET A C 1
ATOM 1788 O O . MET A 1 220 ? -2.437 11.056 -6.532 1.00 79.19 220 MET A O 1
ATOM 1792 N N . GLY A 1 221 ? -1.456 9.623 -5.117 1.00 78.31 221 GLY A N 1
ATOM 1793 C CA . GLY A 1 221 ? -1.262 10.602 -4.043 1.00 78.31 221 GLY A CA 1
ATOM 1794 C C . GLY A 1 221 ? -2.569 11.151 -3.457 1.00 78.31 221 GLY A C 1
ATOM 1795 O O . GLY A 1 221 ? -2.593 12.278 -2.959 1.00 78.31 221 GLY A O 1
ATOM 1796 N N . ARG A 1 222 ? -3.671 10.390 -3.533 1.00 84.00 222 ARG A N 1
ATOM 1797 C CA . ARG A 1 222 ? -4.963 10.796 -2.957 1.00 84.00 222 ARG A CA 1
ATOM 1798 C C . ARG A 1 222 ? -4.906 10.824 -1.420 1.00 84.00 222 ARG A C 1
ATOM 1800 O O . ARG A 1 222 ? -4.053 10.161 -0.823 1.00 84.00 222 ARG A O 1
ATOM 1807 N N . PRO A 1 223 ? -5.824 11.553 -0.751 1.00 89.62 223 PRO A N 1
ATOM 1808 C CA . PRO A 1 223 ? -5.972 11.480 0.699 1.00 89.62 223 PRO A CA 1
ATOM 1809 C C . PRO A 1 223 ? -6.138 10.029 1.155 1.00 89.62 223 PRO A C 1
ATOM 1811 O O . PRO A 1 223 ? -6.963 9.286 0.619 1.00 89.62 223 PRO A O 1
ATOM 1814 N N . LYS A 1 224 ? -5.324 9.624 2.131 1.00 93.50 224 LYS A N 1
ATOM 1815 C CA . LYS A 1 224 ? -5.236 8.234 2.579 1.00 93.50 224 LYS A CA 1
ATOM 1816 C C . LYS A 1 224 ? -6.574 7.745 3.146 1.00 93.50 224 LYS A C 1
ATOM 1818 O O . LYS A 1 224 ? -7.397 8.530 3.616 1.00 93.50 224 LYS A O 1
ATOM 1823 N N . PHE A 1 225 ? -6.782 6.428 3.116 1.00 95.31 225 PHE A N 1
ATOM 1824 C CA . PHE A 1 225 ? -8.078 5.795 3.379 1.00 95.31 225 PHE A CA 1
ATOM 1825 C C . PHE A 1 225 ? -8.814 6.316 4.633 1.00 95.31 225 PHE A C 1
ATOM 1827 O O . PHE A 1 225 ? -10.004 6.625 4.559 1.00 95.31 225 PHE A O 1
ATOM 1834 N N . LEU A 1 226 ? -8.104 6.484 5.751 1.00 96.75 226 LEU A N 1
ATOM 1835 C CA . LEU A 1 226 ? -8.642 6.932 7.039 1.00 96.75 226 LEU A CA 1
ATOM 1836 C C . LEU A 1 226 ? -8.382 8.422 7.346 1.00 96.75 226 LEU A C 1
ATOM 1838 O O . LEU A 1 226 ? -8.508 8.827 8.500 1.00 96.75 226 LEU A O 1
ATOM 1842 N N . THR A 1 227 ? -8.046 9.262 6.361 1.00 95.81 227 THR A N 1
ATOM 1843 C CA . THR A 1 227 ? -7.890 10.715 6.571 1.00 95.81 227 THR A CA 1
ATOM 1844 C C . THR A 1 227 ? -9.133 11.332 7.237 1.00 95.81 227 THR A C 1
ATOM 1846 O O . THR A 1 227 ? -10.267 11.014 6.877 1.00 95.81 227 THR A O 1
ATOM 1849 N N . ASN A 1 228 ? -8.895 12.215 8.215 1.00 95.75 228 ASN A N 1
ATOM 1850 C CA . ASN A 1 228 ? -9.852 12.789 9.179 1.00 95.75 228 ASN A CA 1
ATOM 1851 C C . ASN A 1 228 ? -10.430 11.812 10.229 1.00 95.75 228 ASN A C 1
ATOM 1853 O O . ASN A 1 228 ? -11.294 12.209 11.004 1.00 95.75 228 ASN A O 1
ATOM 1857 N N . THR A 1 229 ? -9.966 10.561 10.308 1.00 97.19 229 THR A N 1
ATOM 1858 C CA . THR A 1 229 ? -10.364 9.634 11.385 1.00 97.19 229 THR A CA 1
ATOM 1859 C C . THR A 1 229 ? -9.451 9.810 12.598 1.00 97.19 229 THR A C 1
ATOM 1861 O O . THR A 1 229 ? -8.229 9.769 12.451 1.00 97.19 229 THR A O 1
ATOM 1864 N N . ASN A 1 230 ? -10.019 9.945 13.799 1.00 97.88 230 ASN A N 1
ATOM 1865 C CA . ASN A 1 230 ? -9.279 10.042 15.057 1.00 97.88 230 ASN A CA 1
ATOM 1866 C C . ASN A 1 230 ? -9.539 8.786 15.905 1.00 97.88 230 ASN A C 1
ATOM 1868 O O . ASN A 1 230 ? -10.618 8.600 16.468 1.00 97.88 230 ASN A O 1
ATOM 1872 N N . VAL A 1 231 ? -8.556 7.887 15.954 1.00 98.56 231 VAL A N 1
ATOM 1873 C CA . VAL A 1 231 ? -8.694 6.538 16.516 1.00 98.56 231 VAL A CA 1
ATOM 1874 C C . VAL A 1 231 ? -8.087 6.463 17.919 1.00 98.56 231 VAL A C 1
ATOM 1876 O O . VAL A 1 231 ? -6.952 6.871 18.157 1.00 98.56 231 VAL A O 1
ATOM 1879 N N . THR A 1 232 ? -8.820 5.872 18.862 1.00 98.50 232 THR A N 1
ATOM 1880 C CA . THR A 1 232 ? -8.321 5.467 20.184 1.00 98.50 232 THR A CA 1
ATOM 1881 C C . THR A 1 232 ? -8.476 3.957 20.350 1.00 98.50 232 THR A C 1
ATOM 1883 O O . THR A 1 232 ? -9.594 3.449 20.419 1.00 98.50 232 THR A O 1
ATOM 1886 N N . ILE A 1 233 ? -7.358 3.234 20.465 1.00 98.00 233 ILE A N 1
ATOM 1887 C CA . ILE A 1 233 ? -7.350 1.798 20.786 1.00 98.00 233 ILE A CA 1
ATOM 1888 C C . ILE A 1 233 ? -7.381 1.643 22.310 1.00 98.00 233 ILE A C 1
ATOM 1890 O O . ILE A 1 233 ? -6.439 2.054 22.999 1.00 98.00 233 ILE A O 1
ATOM 1894 N N . LEU A 1 234 ? -8.454 1.068 22.855 1.00 97.38 234 LEU A N 1
ATOM 1895 C CA . LEU A 1 234 ? -8.585 0.832 24.295 1.00 97.38 234 LEU A CA 1
ATOM 1896 C C . LEU A 1 234 ? -7.604 -0.242 24.792 1.00 97.38 234 LEU A C 1
ATOM 1898 O O . LEU A 1 234 ? -7.125 -1.080 24.035 1.00 97.38 234 LEU A O 1
ATOM 1902 N N . ALA A 1 235 ? -7.309 -0.220 26.093 1.00 96.25 235 ALA A N 1
ATOM 1903 C CA . ALA A 1 235 ? -6.517 -1.269 26.731 1.00 96.25 235 ALA A CA 1
ATOM 1904 C C . ALA A 1 235 ? -7.305 -2.588 26.859 1.00 96.25 235 ALA A C 1
ATOM 1906 O O . ALA A 1 235 ? -8.538 -2.588 26.946 1.00 96.25 235 ALA A O 1
ATOM 1907 N N . THR A 1 236 ? -6.568 -3.691 26.934 1.00 96.44 236 THR A N 1
ATOM 1908 C CA . THR A 1 236 ? -7.040 -5.061 27.181 1.00 96.44 236 THR A CA 1
ATOM 1909 C C . THR A 1 236 ? -6.082 -5.752 28.159 1.00 96.44 236 THR A C 1
ATOM 1911 O O . THR A 1 236 ? -5.000 -5.235 28.438 1.00 96.44 236 THR A O 1
ATOM 1914 N N . LYS A 1 237 ? -6.491 -6.886 28.732 1.00 96.19 237 LYS A N 1
ATOM 1915 C CA . LYS A 1 237 ? -5.631 -7.801 29.499 1.00 96.19 237 LYS A CA 1
ATOM 1916 C C . LYS A 1 237 ? -4.948 -8.844 28.616 1.00 96.19 237 LYS A C 1
ATOM 1918 O O . LYS A 1 237 ? -4.098 -9.572 29.125 1.00 96.19 237 LYS A O 1
ATOM 1923 N N . ASP A 1 238 ? -5.328 -8.959 27.343 1.00 95.88 238 ASP A N 1
ATOM 1924 C CA . ASP A 1 238 ? -4.613 -9.830 26.417 1.00 95.88 238 ASP A CA 1
ATOM 1925 C C . ASP A 1 238 ? -3.191 -9.288 26.200 1.00 95.88 238 ASP A C 1
ATOM 1927 O O . ASP A 1 238 ? -2.992 -8.127 25.829 1.00 95.88 238 ASP A O 1
ATOM 1931 N N . LEU A 1 239 ? -2.194 -10.124 26.496 1.00 94.88 239 LEU A N 1
ATOM 1932 C CA . LEU A 1 239 ? -0.783 -9.742 26.449 1.00 94.88 239 LEU A CA 1
ATOM 1933 C C . LEU A 1 239 ? -0.306 -9.522 25.012 1.00 94.88 239 LEU A C 1
ATOM 1935 O O . LEU A 1 239 ? 0.398 -8.552 24.752 1.00 94.88 239 LEU A O 1
ATOM 1939 N N . LYS A 1 240 ? -0.746 -10.370 24.078 1.00 94.06 240 LYS A N 1
ATOM 1940 C CA . LYS A 1 240 ? -0.374 -10.317 22.662 1.00 94.06 240 LYS A CA 1
ATOM 1941 C C . LYS A 1 240 ? -0.969 -9.074 22.008 1.00 94.06 240 LYS A C 1
ATOM 1943 O O . LYS A 1 240 ? -0.255 -8.349 21.327 1.00 94.06 240 LYS A O 1
ATOM 1948 N N . GLU A 1 241 ? -2.236 -8.761 22.268 1.00 93.75 241 GLU A N 1
ATOM 1949 C CA . GLU A 1 241 ? -2.841 -7.520 21.761 1.00 93.75 241 GLU A CA 1
ATOM 1950 C C . GLU A 1 241 ? -2.234 -6.265 22.416 1.00 93.75 241 GLU A C 1
ATOM 1952 O O . GLU A 1 241 ? -2.092 -5.229 21.766 1.00 93.75 241 GLU A O 1
ATOM 1957 N N . THR A 1 242 ? -1.790 -6.359 23.675 1.00 94.69 242 THR A N 1
ATOM 1958 C CA . THR A 1 242 ? -1.053 -5.280 24.356 1.00 94.69 242 THR A CA 1
ATOM 1959 C C . THR A 1 242 ? 0.339 -5.053 23.752 1.00 94.69 242 THR A C 1
ATOM 1961 O O . THR A 1 242 ? 0.735 -3.903 23.560 1.00 94.69 242 THR A O 1
ATOM 1964 N N . GLU A 1 243 ? 1.067 -6.120 23.412 1.00 95.06 243 GLU A N 1
ATOM 1965 C CA . GLU A 1 243 ? 2.359 -6.069 22.712 1.00 95.06 243 GLU A CA 1
ATOM 1966 C C . GLU A 1 243 ? 2.196 -5.539 21.275 1.00 95.06 243 GLU A C 1
ATOM 1968 O O . GLU A 1 243 ? 2.898 -4.611 20.862 1.00 95.06 243 GLU A O 1
ATOM 1973 N N . ASN A 1 244 ? 1.204 -6.053 20.542 1.00 95.00 244 ASN A N 1
ATOM 1974 C CA . ASN A 1 244 ? 0.891 -5.670 19.164 1.00 95.00 244 ASN A CA 1
ATOM 1975 C C . ASN A 1 244 ? 0.366 -4.233 19.033 1.00 95.00 244 ASN A C 1
ATOM 1977 O O . ASN A 1 244 ? 0.495 -3.636 17.963 1.00 95.00 244 ASN A O 1
ATOM 1981 N N . LYS A 1 245 ? -0.220 -3.649 20.091 1.00 95.62 245 LYS A N 1
ATOM 1982 C CA . LYS A 1 245 ? -0.915 -2.351 20.031 1.00 95.62 245 LYS A CA 1
ATOM 1983 C C . LYS A 1 245 ? -0.101 -1.248 19.345 1.00 95.62 245 LYS A C 1
ATOM 1985 O O . LYS A 1 245 ? -0.657 -0.523 18.525 1.00 95.62 245 LYS A O 1
ATOM 1990 N N . LYS A 1 246 ? 1.195 -1.100 19.649 1.00 96.00 246 LYS A N 1
ATOM 1991 C CA . LYS A 1 246 ? 2.028 -0.049 19.027 1.00 96.00 246 LYS A CA 1
ATOM 1992 C C . LYS A 1 246 ? 2.180 -0.261 17.519 1.00 96.00 246 LYS A C 1
ATOM 1994 O O . LYS A 1 246 ? 2.133 0.702 16.759 1.00 96.00 246 LYS A O 1
ATOM 1999 N N . GLU A 1 247 ? 2.332 -1.510 17.093 1.00 95.81 247 GLU A N 1
ATOM 2000 C CA . GLU A 1 247 ? 2.429 -1.868 15.679 1.00 95.81 247 GLU A CA 1
ATOM 2001 C C . GLU A 1 247 ? 1.094 -1.631 14.955 1.00 95.81 247 GLU A C 1
ATOM 2003 O O . GLU A 1 247 ? 1.083 -1.095 13.847 1.00 95.81 247 GLU A O 1
ATOM 2008 N N . TRP A 1 248 ? -0.035 -1.896 15.620 1.00 97.12 248 TRP A N 1
ATOM 2009 C CA . TRP A 1 248 ? -1.362 -1.522 15.127 1.00 97.12 248 TRP A CA 1
ATOM 2010 C C . TRP A 1 248 ? -1.566 -0.009 15.007 1.00 97.12 248 TRP A C 1
ATOM 2012 O O . TRP A 1 248 ? -2.085 0.455 13.993 1.00 97.12 248 TRP A O 1
ATOM 2022 N N . GLU A 1 249 ? -1.128 0.781 15.992 1.00 97.88 249 GLU A N 1
ATOM 2023 C CA . GLU A 1 249 ? -1.155 2.245 15.899 1.00 97.88 249 GLU A CA 1
ATOM 2024 C C . GLU A 1 249 ? -0.300 2.770 14.735 1.00 97.88 249 GLU A C 1
ATOM 2026 O O . GLU A 1 249 ? -0.649 3.784 14.137 1.00 97.88 249 GLU A O 1
ATOM 2031 N N . GLU A 1 250 ? 0.817 2.115 14.410 1.00 97.19 250 GLU A N 1
ATOM 2032 C CA . GLU A 1 250 ? 1.666 2.460 13.262 1.00 97.19 250 GLU A CA 1
ATOM 2033 C C . GLU A 1 250 ? 1.008 2.076 11.926 1.00 97.19 250 GLU A C 1
ATOM 2035 O O . GLU A 1 250 ? 0.955 2.908 11.022 1.00 97.19 250 GLU A O 1
ATOM 2040 N N . ILE A 1 251 ? 0.413 0.883 11.817 1.00 97.81 251 ILE A N 1
ATOM 2041 C CA . ILE A 1 251 ? -0.349 0.452 10.629 1.00 97.81 251 ILE A CA 1
ATOM 2042 C C . ILE A 1 251 ? -1.530 1.399 10.357 1.00 97.81 251 ILE A C 1
ATOM 2044 O O . ILE A 1 251 ? -1.725 1.851 9.230 1.00 97.81 251 ILE A O 1
ATOM 2048 N N . ILE A 1 252 ? -2.301 1.752 11.388 1.00 98.31 252 ILE A N 1
ATOM 2049 C CA . ILE A 1 252 ? -3.487 2.614 11.259 1.00 98.31 252 ILE A CA 1
ATOM 2050 C C . ILE A 1 252 ? -3.089 4.066 10.906 1.00 98.31 252 ILE A C 1
ATOM 2052 O O . ILE A 1 252 ? -3.762 4.698 10.086 1.00 98.31 252 ILE A O 1
ATOM 2056 N N . LYS A 1 253 ? -1.939 4.563 11.396 1.00 97.88 253 LYS A N 1
ATOM 2057 C CA . LYS A 1 253 ? -1.318 5.818 10.914 1.00 97.88 253 LYS A CA 1
ATOM 2058 C C . LYS A 1 253 ? -0.892 5.738 9.447 1.00 97.88 253 LYS A C 1
ATOM 2060 O O . LYS A 1 253 ? -1.061 6.715 8.719 1.00 97.88 253 LYS A O 1
ATOM 2065 N N . SER A 1 254 ? -0.389 4.596 8.974 1.00 96.44 254 SER A N 1
ATOM 2066 C CA . SER A 1 254 ? -0.041 4.420 7.556 1.00 96.44 254 SER A CA 1
ATOM 2067 C C . SER A 1 254 ? -1.255 4.526 6.626 1.00 96.44 254 SER A C 1
ATOM 2069 O O . SER A 1 254 ? -1.091 5.007 5.505 1.00 96.44 254 SER A O 1
ATOM 2071 N N . PHE A 1 255 ? -2.469 4.224 7.104 1.00 97.44 255 PHE A N 1
ATOM 2072 C CA . PHE A 1 255 ? -3.734 4.518 6.410 1.00 97.44 255 PHE A CA 1
ATOM 2073 C C . PHE A 1 255 ? -4.254 5.957 6.598 1.00 97.44 255 PHE A C 1
ATOM 2075 O O . PHE A 1 255 ? -5.304 6.293 6.055 1.00 97.44 255 PHE A O 1
ATOM 2082 N N . GLY A 1 256 ? -3.532 6.831 7.305 1.00 96.56 256 GLY A N 1
ATOM 2083 C CA . GLY A 1 256 ? -3.833 8.264 7.418 1.00 96.56 256 GLY A CA 1
ATOM 2084 C C . GLY A 1 256 ? -4.735 8.680 8.580 1.00 96.56 256 GLY A C 1
ATOM 2085 O O . GLY A 1 256 ? -5.186 9.824 8.586 1.00 96.56 256 GLY A O 1
ATOM 2086 N N . ALA A 1 257 ? -5.000 7.791 9.540 1.00 98.00 257 ALA A N 1
ATOM 2087 C CA . ALA A 1 257 ? -5.709 8.150 10.766 1.00 98.00 257 ALA A CA 1
ATOM 2088 C C . ALA A 1 257 ? -4.788 8.839 11.786 1.00 98.00 257 ALA A C 1
ATOM 2090 O O . ALA A 1 257 ? -3.607 8.505 11.923 1.00 98.00 257 ALA A O 1
ATOM 2091 N N . GLU A 1 258 ? -5.363 9.738 12.577 1.00 98.00 258 GLU A N 1
ATOM 2092 C CA . GLU A 1 258 ? -4.759 10.217 13.817 1.00 98.00 258 GLU A CA 1
ATOM 2093 C C . GLU A 1 258 ? -4.932 9.169 14.925 1.00 98.00 258 GLU A C 1
ATOM 2095 O O . GLU A 1 258 ? -5.958 8.490 14.996 1.00 98.00 258 GLU A O 1
ATOM 2100 N N . ILE A 1 259 ? -3.952 9.055 15.827 1.00 98.00 259 ILE A N 1
ATOM 2101 C CA . ILE A 1 259 ? -4.042 8.187 17.009 1.00 98.00 259 ILE A CA 1
ATOM 2102 C C . ILE A 1 259 ? -4.035 9.046 18.268 1.00 98.00 259 ILE A C 1
ATOM 2104 O O . ILE A 1 259 ? -3.048 9.729 18.550 1.00 98.00 259 ILE A O 1
ATOM 2108 N N . SER A 1 260 ? -5.104 8.949 19.053 1.00 96.50 260 SER A N 1
ATOM 2109 C CA . SER A 1 260 ? -5.230 9.617 20.346 1.00 96.50 260 SER A CA 1
ATOM 2110 C C . SER A 1 260 ? -5.035 8.647 21.510 1.00 96.50 260 SER A C 1
ATOM 2112 O O . SER A 1 260 ? -5.465 7.495 21.482 1.00 96.50 260 SER A O 1
ATOM 2114 N N . SER A 1 261 ? -4.437 9.139 22.598 1.00 94.19 261 SER A N 1
ATOM 2115 C CA . SER A 1 261 ? -4.329 8.400 23.866 1.00 94.19 261 SER A CA 1
ATOM 2116 C C . SER A 1 261 ? -5.642 8.361 24.666 1.00 94.19 261 SER A C 1
ATOM 2118 O O . SER A 1 261 ? -5.752 7.603 25.631 1.00 94.19 261 SER A O 1
ATOM 2120 N N . LYS A 1 262 ? -6.632 9.179 24.278 1.00 95.12 262 LYS A N 1
ATOM 2121 C CA . LYS A 1 262 ? -7.998 9.255 24.821 1.00 95.12 262 LYS A CA 1
ATOM 2122 C C . LYS A 1 262 ? -8.969 9.677 23.706 1.00 95.12 262 LYS A C 1
ATOM 2124 O O . LYS A 1 262 ? -8.549 10.463 22.861 1.00 95.12 262 LYS A O 1
ATOM 2129 N N . PRO A 1 263 ? -10.252 9.275 23.732 1.00 96.06 263 PRO A N 1
ATOM 2130 C CA . PRO A 1 263 ? -11.203 9.664 22.691 1.00 96.06 263 PRO A CA 1
ATOM 2131 C C . PRO A 1 263 ? -11.435 11.180 22.636 1.00 96.06 263 PRO A C 1
ATOM 2133 O O . PRO A 1 263 ? -11.802 11.790 23.643 1.00 96.06 263 PRO A O 1
ATOM 2136 N N . VAL A 1 264 ? -11.261 11.774 21.454 1.00 94.88 264 VAL A N 1
ATOM 2137 C CA . VAL A 1 264 ? -11.567 13.185 21.172 1.00 94.88 264 VAL A CA 1
ATOM 2138 C C . VAL A 1 264 ? -12.961 13.253 20.558 1.00 94.88 264 VAL A C 1
ATOM 2140 O O . VAL A 1 264 ? -13.158 12.745 19.465 1.00 94.88 264 VAL A O 1
ATOM 2143 N N . ALA A 1 265 ? -13.933 13.822 21.271 1.00 95.38 265 ALA A N 1
ATOM 2144 C CA . ALA A 1 265 ? -15.332 13.840 20.838 1.00 95.38 265 ALA A CA 1
ATOM 2145 C C . ALA A 1 265 ? -15.554 14.725 19.601 1.00 95.38 265 ALA A C 1
ATOM 2147 O O . ALA A 1 265 ? -15.056 15.855 19.560 1.00 95.38 265 ALA A O 1
ATOM 2148 N N . ASP A 1 266 ? -16.369 14.262 18.651 1.00 94.38 266 ASP A N 1
ATOM 2149 C CA . ASP A 1 266 ? -16.724 15.081 17.490 1.00 94.38 266 ASP A CA 1
ATOM 2150 C C . ASP A 1 266 ? -17.576 16.298 17.898 1.00 94.38 266 ASP A C 1
ATOM 2152 O O . ASP A 1 266 ? -18.359 16.270 18.853 1.00 94.38 266 ASP A O 1
ATOM 2156 N N . ASN A 1 267 ? -17.418 17.393 17.157 1.00 93.75 267 ASN A N 1
ATOM 2157 C CA . ASN A 1 267 ? -18.162 18.637 17.324 1.00 93.75 267 ASN A CA 1
ATOM 2158 C C . ASN A 1 267 ? -18.542 19.222 15.953 1.00 93.75 267 ASN A C 1
ATOM 2160 O O . ASN A 1 267 ? -18.189 18.670 14.917 1.00 93.75 267 ASN A O 1
ATOM 2164 N N . GLU A 1 268 ? -19.238 20.358 15.943 1.00 88.88 268 GLU A N 1
ATOM 2165 C CA . GLU A 1 268 ? -19.759 21.007 14.726 1.00 88.88 268 GLU A CA 1
ATOM 2166 C C . GLU A 1 268 ? -18.678 21.384 13.692 1.00 88.88 268 GLU A C 1
ATOM 2168 O O . GLU A 1 268 ? -18.993 21.545 12.517 1.00 88.88 268 GLU A O 1
ATOM 2173 N N . ASN A 1 269 ? -17.407 21.479 14.106 1.00 91.00 269 ASN A N 1
ATOM 2174 C CA . ASN A 1 269 ? -16.261 21.762 13.235 1.00 91.00 269 ASN A CA 1
ATOM 2175 C C . ASN A 1 269 ? -15.422 20.512 12.900 1.00 91.00 269 ASN A C 1
ATOM 2177 O O . ASN A 1 269 ? -14.406 20.629 12.215 1.00 91.00 269 ASN A O 1
ATOM 2181 N N . THR A 1 270 ? -15.787 19.325 13.398 1.00 92.12 270 THR A N 1
ATOM 2182 C CA . THR A 1 270 ? -15.055 18.090 13.091 1.00 92.12 270 THR A CA 1
ATOM 2183 C C . THR A 1 270 ? -15.309 17.680 11.644 1.00 92.12 270 THR A C 1
ATOM 2185 O O . THR A 1 270 ? -16.439 17.390 11.254 1.00 92.12 270 THR A O 1
ATOM 2188 N N . LEU A 1 271 ? -14.242 17.612 10.846 1.00 91.19 271 LEU A N 1
ATOM 2189 C CA . LEU A 1 271 ? -14.304 17.033 9.508 1.00 91.19 271 LEU A CA 1
ATOM 2190 C C . LEU A 1 271 ? -14.557 15.526 9.615 1.00 91.19 271 LEU A C 1
ATOM 2192 O O . LEU A 1 271 ? -13.801 14.828 10.290 1.00 91.19 271 LEU A O 1
ATOM 2196 N N . LEU A 1 272 ? -15.589 15.035 8.927 1.00 90.06 272 LEU A N 1
ATOM 2197 C CA . LEU A 1 272 ? -15.896 13.604 8.817 1.00 90.06 272 LEU A CA 1
ATOM 2198 C C . LEU A 1 272 ? -14.787 12.854 8.042 1.00 90.06 272 LEU A C 1
ATOM 2200 O O . LEU A 1 272 ? -14.063 13.491 7.259 1.00 90.06 272 LEU A O 1
ATOM 2204 N N . PRO A 1 273 ? -14.651 11.519 8.199 1.00 92.94 273 PRO A N 1
ATOM 2205 C CA . PRO A 1 273 ? -13.633 10.737 7.498 1.00 92.94 273 PRO A CA 1
ATOM 2206 C C . PRO A 1 273 ? -13.765 10.904 5.983 1.00 92.94 273 PRO A C 1
ATOM 2208 O O . PRO A 1 273 ? -14.852 10.707 5.438 1.00 92.94 273 PRO A O 1
ATOM 2211 N N . TYR A 1 274 ? -12.680 11.254 5.290 1.00 89.25 274 TYR A N 1
ATOM 2212 C CA . TYR A 1 274 ? -12.724 11.695 3.887 1.00 89.25 274 TYR A CA 1
ATOM 2213 C C . TYR A 1 274 ? -13.439 10.687 2.964 1.00 89.25 274 TYR A C 1
ATOM 2215 O O . TYR A 1 274 ? -14.303 11.057 2.170 1.00 89.25 274 TYR A O 1
ATOM 2223 N N . ASN A 1 275 ? -13.160 9.392 3.145 1.00 88.00 275 ASN A N 1
ATOM 2224 C CA . ASN A 1 275 ? -13.722 8.307 2.335 1.00 88.00 275 ASN A CA 1
ATOM 2225 C C . ASN A 1 275 ? -15.084 7.770 2.835 1.00 88.00 275 ASN A C 1
ATOM 2227 O O . ASN A 1 275 ? -15.572 6.761 2.329 1.00 88.00 275 ASN A O 1
ATOM 2231 N N . SER A 1 276 ? -15.733 8.426 3.808 1.00 84.31 276 SER A N 1
ATOM 2232 C CA . SER A 1 276 ? -17.053 8.013 4.331 1.00 84.31 276 SER A CA 1
ATOM 2233 C C . SER A 1 276 ? -18.248 8.460 3.476 1.00 84.31 276 SER A C 1
ATOM 2235 O O . SER A 1 276 ? -19.362 7.978 3.671 1.00 84.31 276 SER A O 1
ATOM 2237 N N . LEU A 1 277 ? -18.030 9.366 2.516 1.00 68.44 277 LEU A N 1
ATOM 2238 C CA . LEU A 1 277 ? -19.087 10.011 1.724 1.00 68.44 277 LEU A CA 1
ATOM 2239 C C . LEU A 1 277 ? -19.422 9.291 0.400 1.00 68.44 277 LEU A C 1
ATOM 2241 O O . LEU A 1 277 ? -20.246 9.783 -0.373 1.00 68.44 277 LEU A O 1
ATOM 2245 N N . TYR A 1 278 ? -18.792 8.147 0.107 1.00 57.12 278 TYR A N 1
ATOM 2246 C CA . TYR A 1 278 ? -18.820 7.541 -1.230 1.00 57.12 278 TYR A CA 1
ATOM 2247 C C . TYR A 1 278 ? -19.755 6.312 -1.369 1.00 57.12 278 TYR A C 1
ATOM 2249 O O . TYR A 1 278 ? -19.883 5.508 -0.441 1.00 57.12 278 TYR A O 1
ATOM 2257 N N . PRO A 1 279 ? -20.394 6.098 -2.538 1.00 52.94 279 PRO A N 1
ATOM 2258 C CA . PRO A 1 279 ? -20.678 7.094 -3.570 1.00 52.94 279 PRO A CA 1
ATOM 2259 C C . PRO A 1 279 ? -21.784 8.061 -3.117 1.00 52.94 279 PRO A C 1
ATOM 2261 O O . PRO A 1 279 ? -22.759 7.658 -2.468 1.00 52.94 279 PRO A O 1
ATOM 2264 N N . TYR A 1 280 ? -21.618 9.326 -3.503 1.00 51.66 280 TYR A N 1
ATOM 2265 C CA . TYR A 1 280 ? -22.541 10.434 -3.252 1.00 51.66 280 TYR A CA 1
ATOM 2266 C C . TYR A 1 280 ? -23.946 10.179 -3.831 1.00 51.66 280 TYR A C 1
ATOM 2268 O O . TYR A 1 280 ? -24.089 9.528 -4.864 1.00 51.66 280 TYR A O 1
ATOM 2276 N N . GLY A 1 281 ? -24.981 10.759 -3.207 1.00 46.06 281 GLY A N 1
ATOM 2277 C CA . GLY A 1 281 ? -26.324 10.887 -3.806 1.00 46.06 281 GLY A CA 1
ATOM 2278 C C . GLY A 1 281 ? -27.509 10.382 -2.974 1.00 46.06 281 GLY A C 1
ATOM 2279 O O . GLY A 1 281 ? -28.648 10.652 -3.341 1.00 46.06 281 GLY A O 1
ATOM 2280 N N . LYS A 1 282 ? -27.276 9.689 -1.852 1.00 54.16 282 LYS A N 1
ATOM 2281 C CA . LYS A 1 282 ? -28.333 9.185 -0.955 1.00 54.16 282 LYS A CA 1
ATOM 2282 C C . LYS A 1 282 ? -28.316 9.897 0.399 1.00 54.16 282 LYS A C 1
ATOM 2284 O O . LYS A 1 282 ? -27.473 9.599 1.239 1.00 54.16 282 LYS A O 1
ATOM 2289 N N . ALA A 1 283 ? -29.244 10.838 0.596 1.00 55.91 283 ALA A N 1
ATOM 2290 C CA . ALA A 1 283 ? -29.387 11.629 1.828 1.00 55.91 283 ALA A CA 1
ATOM 2291 C C . ALA A 1 283 ? -29.859 10.804 3.048 1.00 55.91 283 ALA A C 1
ATOM 2293 O O . ALA A 1 283 ? -29.801 11.270 4.181 1.00 55.91 283 ALA A O 1
ATOM 2294 N N . ASP A 1 284 ? -30.316 9.578 2.801 1.00 60.12 284 ASP A N 1
ATOM 2295 C CA . ASP A 1 284 ? -30.697 8.546 3.766 1.00 60.12 284 ASP A CA 1
ATOM 2296 C C . ASP A 1 284 ? -29.502 7.779 4.369 1.00 60.12 284 ASP A C 1
ATOM 2298 O O . ASP A 1 284 ? -29.643 7.176 5.436 1.00 60.12 284 ASP A O 1
ATOM 2302 N N . LYS A 1 285 ? -28.317 7.808 3.737 1.00 63.41 285 LYS A N 1
ATOM 2303 C CA . LYS A 1 285 ? -27.122 7.126 4.260 1.00 63.41 285 LYS A CA 1
ATOM 2304 C C . LYS A 1 285 ? -26.572 7.839 5.497 1.00 63.41 285 LYS A C 1
ATOM 2306 O O . LYS A 1 285 ? -26.146 8.991 5.424 1.00 63.41 285 LYS A O 1
ATOM 2311 N N . LYS A 1 286 ? -26.483 7.120 6.619 1.00 73.94 286 LYS A N 1
ATOM 2312 C CA . LYS A 1 286 ? -25.822 7.616 7.831 1.00 73.94 286 LYS A CA 1
ATOM 2313 C C . LYS A 1 286 ? -24.299 7.568 7.668 1.00 73.94 286 LYS A C 1
ATOM 2315 O O . LYS A 1 286 ? -23.706 6.491 7.629 1.00 73.94 286 LYS A O 1
ATOM 2320 N N . VAL A 1 287 ? -23.673 8.738 7.580 1.00 82.81 287 VAL A N 1
ATOM 2321 C CA . VAL A 1 287 ? -22.209 8.878 7.514 1.00 82.81 287 VAL A CA 1
ATOM 2322 C C . VAL A 1 287 ? -21.573 8.419 8.837 1.00 82.81 287 VAL A C 1
ATOM 2324 O O . VAL A 1 287 ? -22.222 8.418 9.884 1.00 82.81 287 VAL A O 1
ATOM 2327 N N . GLN A 1 288 ? -20.315 7.984 8.782 1.00 90.56 288 GLN A N 1
ATOM 2328 C CA . GLN A 1 288 ? -19.547 7.563 9.952 1.00 90.56 288 GLN A CA 1
ATOM 2329 C C . GLN A 1 288 ? -18.933 8.775 10.679 1.00 90.56 288 GLN A C 1
ATOM 2331 O O . GLN A 1 288 ? -18.486 9.716 10.025 1.00 90.56 288 GLN A O 1
ATOM 2336 N N . ASN A 1 289 ? -18.888 8.735 12.015 1.00 92.56 289 ASN A N 1
ATOM 2337 C CA . ASN A 1 289 ? -18.203 9.740 12.843 1.00 92.56 289 ASN A CA 1
ATOM 2338 C C . ASN A 1 289 ? -16.676 9.696 12.616 1.00 92.56 289 ASN A C 1
ATOM 2340 O O . ASN A 1 289 ? -16.157 8.719 12.071 1.00 92.56 289 ASN A O 1
ATOM 2344 N N . SER A 1 290 ? -15.939 10.694 13.101 1.00 95.25 290 SER A N 1
ATOM 2345 C CA . SER A 1 290 ? -14.469 10.729 13.072 1.00 95.25 290 SER A CA 1
ATOM 2346 C C . SER A 1 290 ? -13.829 10.116 14.317 1.00 95.25 290 SER A C 1
ATOM 2348 O O . SER A 1 290 ? -12.810 9.437 14.200 1.00 95.25 290 SER A O 1
ATOM 2350 N N . CYS A 1 291 ? -14.425 10.294 15.501 1.00 97.06 291 CYS A N 1
ATOM 2351 C CA . CYS A 1 291 ? -13.950 9.684 16.744 1.00 97.06 291 CYS A CA 1
ATOM 2352 C C . CYS A 1 291 ? -14.225 8.171 16.794 1.00 97.06 291 CYS A C 1
ATOM 2354 O O . CYS A 1 291 ? -15.348 7.744 17.080 1.00 97.06 291 CYS A O 1
ATOM 2356 N N . TRP A 1 292 ? -13.212 7.336 16.548 1.00 97.69 292 TRP A N 1
ATOM 2357 C CA . TRP A 1 292 ? -13.331 5.872 16.591 1.00 97.69 292 TRP A CA 1
ATOM 2358 C C . TRP A 1 292 ? -12.689 5.313 17.860 1.00 97.69 292 TRP A C 1
ATOM 2360 O O . TRP A 1 292 ? -11.486 5.433 18.082 1.00 97.69 292 TRP A O 1
ATOM 2370 N N . ILE A 1 293 ? -13.489 4.648 18.689 1.00 98.00 293 ILE A N 1
ATOM 2371 C CA . ILE A 1 293 ? -13.051 4.004 19.927 1.00 98.00 293 ILE A CA 1
ATOM 2372 C C . ILE A 1 293 ? -13.054 2.496 19.690 1.00 98.00 293 ILE A C 1
ATOM 2374 O O . ILE A 1 293 ? -14.101 1.847 19.746 1.00 98.00 293 ILE A O 1
ATOM 2378 N N . LEU A 1 294 ? -11.876 1.943 19.412 1.00 97.62 294 LEU A N 1
ATOM 2379 C CA . LEU A 1 294 ? -11.696 0.523 19.124 1.00 97.62 294 LEU A CA 1
ATOM 2380 C C . LEU A 1 294 ? -11.521 -0.252 20.435 1.00 97.62 294 LEU A C 1
ATOM 2382 O O . LEU A 1 294 ? -10.573 -0.011 21.186 1.00 97.62 294 LEU A O 1
ATOM 2386 N N . LYS A 1 295 ? -12.448 -1.174 20.715 1.00 96.56 295 LYS A N 1
ATOM 2387 C CA . LYS A 1 295 ? -12.475 -1.992 21.934 1.00 96.56 295 LYS A CA 1
ATOM 2388 C C . LYS A 1 295 ? -12.141 -3.466 21.681 1.00 96.56 295 LYS A C 1
ATOM 2390 O O . LYS A 1 295 ? -12.572 -4.057 20.689 1.00 96.56 295 LYS A O 1
ATOM 2395 N N . TYR A 1 296 ? -11.504 -4.084 22.666 1.00 95.50 296 TYR A N 1
ATOM 2396 C CA . TYR A 1 296 ? -11.527 -5.532 22.881 1.00 95.50 296 TYR A CA 1
ATOM 2397 C C . TYR A 1 296 ? -12.733 -5.885 23.775 1.00 95.50 296 TYR A C 1
ATOM 2399 O O . TYR A 1 296 ? -13.512 -5.001 24.151 1.00 95.50 296 TYR A O 1
ATOM 2407 N N . ASP A 1 297 ? -12.986 -7.158 24.074 1.00 92.75 297 ASP A N 1
ATOM 2408 C CA . ASP A 1 297 ? -14.188 -7.556 24.835 1.00 92.75 297 ASP A CA 1
ATOM 2409 C C . ASP A 1 297 ? -14.074 -7.330 26.348 1.00 92.75 297 ASP A C 1
ATOM 2411 O O . ASP A 1 297 ? -15.083 -7.115 27.017 1.00 92.75 297 ASP A O 1
ATOM 2415 N N . ASP A 1 298 ? -12.855 -7.265 26.881 1.00 95.06 298 ASP A N 1
ATOM 2416 C CA . ASP A 1 298 ? -12.586 -6.941 28.284 1.00 95.06 298 ASP A CA 1
ATOM 2417 C C . ASP A 1 298 ? -12.251 -5.453 28.528 1.00 95.06 298 ASP A C 1
ATOM 2419 O O . ASP A 1 298 ? -12.067 -5.043 29.680 1.00 95.06 298 ASP A O 1
ATOM 2423 N N . SER A 1 299 ? -12.171 -4.644 27.463 1.00 95.81 299 SER A N 1
ATOM 2424 C CA . SER A 1 299 ? -11.814 -3.225 27.527 1.00 95.81 299 SER A CA 1
ATOM 2425 C C . SER A 1 299 ? -12.778 -2.418 28.398 1.00 95.81 299 SER A C 1
ATOM 2427 O O . SER A 1 299 ? -14.002 -2.481 28.255 1.00 95.81 299 SER A O 1
ATOM 2429 N N . ARG A 1 300 ? -12.224 -1.560 29.262 1.00 94.44 300 ARG A N 1
ATOM 2430 C CA . ARG A 1 300 ? -13.019 -0.637 30.082 1.00 94.44 300 ARG A CA 1
ATOM 2431 C C . ARG A 1 300 ? -13.642 0.456 29.207 1.00 94.44 300 ARG A C 1
ATOM 2433 O O . ARG A 1 300 ? -12.944 1.348 28.737 1.00 94.44 300 ARG A O 1
ATOM 2440 N N . VAL A 1 301 ? -14.963 0.412 29.059 1.00 94.31 301 VAL A N 1
ATOM 2441 C CA . VAL A 1 301 ? -15.762 1.407 28.327 1.00 94.31 301 VAL A CA 1
ATOM 2442 C C . VAL A 1 301 ? -16.440 2.384 29.291 1.00 94.31 301 VAL A C 1
ATOM 2444 O O . VAL A 1 301 ? -17.091 1.964 30.250 1.00 94.31 301 VAL A O 1
ATOM 2447 N N . GLU A 1 302 ? -16.341 3.686 29.024 1.00 93.31 302 GLU A N 1
ATOM 2448 C CA . GLU A 1 302 ? -17.083 4.714 29.762 1.00 93.31 302 GLU A CA 1
ATOM 2449 C C . GLU A 1 302 ? -18.529 4.862 29.263 1.00 93.31 302 GLU A C 1
ATOM 2451 O O . GLU A 1 302 ? -18.835 4.642 28.092 1.00 93.31 302 GLU A O 1
ATOM 2456 N N . LYS A 1 303 ? -19.444 5.268 30.156 1.00 92.12 303 LYS A N 1
ATOM 2457 C CA . LYS A 1 303 ? -20.876 5.401 29.824 1.00 92.12 303 LYS A CA 1
ATOM 2458 C C . LYS A 1 303 ? -21.129 6.415 28.703 1.00 92.12 303 LYS A C 1
ATOM 2460 O O . LYS A 1 303 ? -21.982 6.163 27.859 1.00 92.12 303 LYS A O 1
ATOM 2465 N N . VAL A 1 304 ? -20.374 7.518 28.681 1.00 92.00 304 VAL A N 1
ATOM 2466 C CA . VAL A 1 304 ? -20.569 8.622 27.726 1.00 92.00 304 VAL A CA 1
ATOM 2467 C C . VAL A 1 304 ? -20.356 8.185 26.270 1.00 92.00 304 VAL A C 1
ATOM 2469 O O . VAL A 1 304 ? -21.145 8.552 25.403 1.00 92.00 304 VAL A O 1
ATOM 2472 N N . TRP A 1 305 ? -19.388 7.293 26.022 1.00 93.31 305 TRP A N 1
ATOM 2473 C CA . TRP A 1 305 ? -19.101 6.725 24.696 1.00 93.31 305 TRP A CA 1
ATOM 2474 C C . TRP A 1 305 ? -20.222 5.822 24.160 1.00 93.31 305 TRP A C 1
ATOM 2476 O O . TRP A 1 305 ? -20.285 5.585 22.960 1.00 93.31 305 TRP A O 1
ATOM 2486 N N . LYS A 1 306 ? -21.103 5.311 25.036 1.00 88.94 306 LYS A N 1
ATOM 2487 C CA . LYS A 1 306 ? -22.300 4.541 24.650 1.00 88.94 306 LYS A CA 1
ATOM 2488 C C . LYS A 1 306 ? -23.551 5.409 24.500 1.00 88.94 306 LYS A C 1
ATOM 2490 O O . LYS A 1 306 ? -24.478 5.008 23.808 1.00 88.94 306 LYS A O 1
ATOM 2495 N N . SER A 1 307 ? -23.620 6.549 25.193 1.00 87.31 307 SER A N 1
ATOM 2496 C CA . SER A 1 307 ? -24.829 7.384 25.252 1.00 87.31 307 SER A CA 1
ATOM 2497 C C . SER A 1 307 ? -24.879 8.507 24.216 1.00 87.31 307 SER A C 1
ATOM 2499 O O . SER A 1 307 ? -25.954 9.058 24.002 1.00 87.31 307 SER A O 1
ATOM 2501 N N . ASP A 1 308 ? -23.752 8.860 23.591 1.00 88.50 308 ASP A N 1
ATOM 2502 C CA . ASP A 1 308 ? -23.689 9.911 22.565 1.00 88.50 308 ASP A CA 1
ATOM 2503 C C . ASP A 1 308 ? -23.096 9.395 21.234 1.00 88.50 308 ASP A C 1
ATOM 2505 O O . ASP A 1 308 ? -21.983 9.766 20.849 1.00 88.50 308 ASP A O 1
ATOM 2509 N N . PRO A 1 309 ? -23.827 8.533 20.498 1.00 85.00 309 PRO A N 1
ATOM 2510 C CA . PRO A 1 309 ? -23.371 7.970 19.223 1.00 85.00 309 PRO A CA 1
ATOM 2511 C C . PRO A 1 309 ? -23.268 9.007 18.089 1.00 85.00 309 PRO A C 1
ATOM 2513 O O . PRO A 1 309 ? -22.882 8.654 16.981 1.00 85.00 309 PRO A O 1
ATOM 2516 N N . LYS A 1 310 ? -23.597 10.285 18.337 1.00 85.75 310 LYS A N 1
ATOM 2517 C CA . LYS A 1 310 ? -23.330 11.397 17.408 1.00 85.75 310 LYS A CA 1
ATOM 2518 C C . LYS A 1 310 ? -21.925 11.993 17.564 1.00 85.75 310 LYS A C 1
ATOM 2520 O O . LYS A 1 310 ? -21.572 12.878 16.794 1.00 85.75 310 LYS A O 1
ATOM 2525 N N . LYS A 1 311 ? -21.169 11.576 18.588 1.00 91.00 311 LYS A N 1
ATOM 2526 C CA . LYS A 1 311 ? -19.813 12.075 18.878 1.00 91.00 311 LYS A CA 1
ATOM 2527 C C . LYS A 1 311 ? -18.750 10.992 19.015 1.00 91.00 311 LYS A C 1
ATOM 2529 O O . LYS A 1 311 ? -17.568 11.322 19.074 1.00 91.00 311 LYS A O 1
ATOM 2534 N N . TYR A 1 312 ? -19.165 9.730 19.128 1.00 94.12 312 TYR A N 1
ATOM 2535 C CA . TYR A 1 312 ? -18.294 8.590 19.390 1.00 94.12 312 TYR A CA 1
ATOM 2536 C C . TYR A 1 312 ? -18.767 7.360 18.613 1.00 94.12 312 TYR A C 1
ATOM 2538 O O . TYR A 1 312 ? -19.916 6.937 18.745 1.00 94.12 312 TYR A O 1
ATOM 2546 N N . THR A 1 313 ? -17.856 6.726 17.881 1.00 94.69 313 THR A N 1
ATOM 2547 C CA . THR A 1 313 ? -18.055 5.412 17.261 1.00 94.69 313 THR A CA 1
ATOM 2548 C C . THR A 1 313 ? -17.337 4.361 18.090 1.00 94.69 313 THR A C 1
ATOM 2550 O O . THR A 1 313 ? -16.143 4.118 17.931 1.00 94.69 313 THR A O 1
ATOM 2553 N N . LEU A 1 314 ? -18.068 3.750 19.025 1.00 95.75 314 LEU A N 1
ATOM 2554 C CA . LEU A 1 314 ? -17.566 2.659 19.855 1.00 95.75 314 LEU A CA 1
ATOM 2555 C C . LEU A 1 314 ? -17.750 1.315 19.135 1.00 95.75 314 LEU A C 1
ATOM 2557 O O . LEU A 1 314 ? -18.869 0.809 19.012 1.00 95.75 314 LEU A O 1
ATOM 2561 N N . ALA A 1 315 ? -16.641 0.724 18.695 1.00 95.81 315 ALA A N 1
ATOM 2562 C CA . ALA A 1 315 ? -16.627 -0.445 17.821 1.00 95.81 315 ALA A CA 1
ATOM 2563 C C . ALA A 1 315 ? -15.689 -1.552 18.346 1.00 95.81 315 ALA A C 1
ATOM 2565 O O . ALA A 1 315 ? -14.681 -1.245 18.986 1.00 95.81 315 ALA A O 1
ATOM 2566 N N . PRO A 1 316 ? -15.956 -2.842 18.071 1.00 96.00 316 PRO A N 1
ATOM 2567 C CA . PRO A 1 316 ? -14.944 -3.897 18.179 1.00 96.00 316 PRO A CA 1
ATOM 2568 C C . PRO A 1 316 ? -13.712 -3.574 17.321 1.00 96.00 316 PRO A C 1
ATOM 2570 O O . PRO A 1 316 ? -13.865 -3.003 16.244 1.00 96.00 316 PRO A O 1
ATOM 2573 N N . PHE A 1 317 ? -12.508 -3.977 17.743 1.00 95.88 317 PHE A N 1
ATOM 2574 C CA . PHE A 1 317 ? -11.263 -3.685 17.010 1.00 95.88 317 PHE A CA 1
ATOM 2575 C C . PHE A 1 317 ? -11.334 -4.050 15.513 1.00 95.88 317 PHE A C 1
ATOM 2577 O O . PHE A 1 317 ? -11.006 -3.223 14.664 1.00 95.88 317 PHE A O 1
ATOM 2584 N N . ARG A 1 318 ? -11.889 -5.226 15.180 1.00 95.12 318 ARG A N 1
ATOM 2585 C CA . ARG A 1 318 ? -12.117 -5.706 13.801 1.00 95.12 318 ARG A CA 1
ATOM 2586 C C . ARG A 1 318 ? -12.890 -4.732 12.889 1.00 95.12 318 ARG A C 1
ATOM 2588 O O . ARG A 1 318 ? -12.768 -4.840 11.674 1.00 95.12 318 ARG A O 1
ATOM 2595 N N . PHE A 1 319 ? -13.620 -3.747 13.421 1.00 96.69 319 PHE A N 1
ATOM 2596 C CA . PHE A 1 319 ? -14.254 -2.697 12.612 1.00 96.69 319 PHE A CA 1
ATOM 2597 C C . PHE A 1 319 ? -13.259 -1.982 11.681 1.00 96.69 319 PHE A C 1
ATOM 2599 O O . PHE A 1 319 ? -13.567 -1.786 10.506 1.00 96.69 319 PHE A O 1
ATOM 2606 N N . VAL A 1 320 ? -12.052 -1.647 12.162 1.00 97.19 320 VAL A N 1
ATOM 2607 C CA . VAL A 1 320 ? -11.037 -0.987 11.317 1.00 97.19 320 VAL A CA 1
ATOM 2608 C C . VAL A 1 320 ? -10.495 -1.937 10.243 1.00 97.19 320 VAL A C 1
ATOM 2610 O O . VAL A 1 320 ? -10.277 -1.516 9.110 1.00 97.19 320 VAL A O 1
ATOM 2613 N N . LEU A 1 321 ? -10.357 -3.227 10.571 1.00 97.50 321 LEU A N 1
ATOM 2614 C CA . LEU A 1 321 ? -9.854 -4.262 9.664 1.00 97.50 321 LEU A CA 1
ATOM 2615 C C . LEU A 1 321 ? -10.846 -4.561 8.533 1.00 97.50 321 LEU A C 1
ATOM 2617 O O . LEU A 1 321 ? -10.442 -4.601 7.376 1.00 97.50 321 LEU A O 1
ATOM 2621 N N . GLU A 1 322 ? -12.145 -4.672 8.835 1.00 96.75 322 GLU A N 1
ATOM 2622 C CA . GLU A 1 322 ? -13.197 -4.769 7.810 1.00 96.75 322 GLU A CA 1
ATOM 2623 C C . GLU A 1 322 ? -13.223 -3.528 6.911 1.00 96.75 322 GLU A C 1
ATOM 2625 O O . GLU A 1 322 ? -13.326 -3.670 5.694 1.00 96.75 322 GLU A O 1
ATOM 2630 N N . CYS A 1 323 ? -13.094 -2.318 7.474 1.00 96.62 323 CYS A N 1
ATOM 2631 C CA . CYS A 1 323 ? -13.068 -1.097 6.666 1.00 96.62 323 CYS A CA 1
ATOM 2632 C C . CYS A 1 323 ? -11.891 -1.098 5.677 1.00 96.62 323 CYS A C 1
ATOM 2634 O O . CYS A 1 323 ? -12.080 -0.813 4.494 1.00 96.62 323 CYS A O 1
ATOM 2636 N N . ILE A 1 324 ? -10.686 -1.449 6.146 1.00 97.44 324 ILE A N 1
ATOM 2637 C CA . ILE A 1 324 ? -9.476 -1.514 5.312 1.00 97.44 324 ILE A CA 1
ATOM 2638 C C . ILE A 1 324 ? -9.598 -2.626 4.262 1.00 97.44 324 ILE A C 1
ATOM 2640 O O . ILE A 1 324 ? -9.383 -2.363 3.082 1.00 97.44 324 ILE A O 1
ATOM 2644 N N . ALA A 1 325 ? -9.986 -3.845 4.652 1.00 97.44 325 ALA A N 1
ATOM 2645 C CA . ALA A 1 325 ? -10.087 -4.988 3.740 1.00 97.44 325 ALA A CA 1
ATOM 2646 C C . ALA A 1 325 ? -11.148 -4.795 2.642 1.00 97.44 325 ALA A C 1
ATOM 2648 O O . ALA A 1 325 ? -11.004 -5.324 1.542 1.00 97.44 325 ALA A O 1
ATOM 2649 N N . ARG A 1 326 ? -12.203 -4.018 2.912 1.00 95.38 326 ARG A N 1
ATOM 2650 C CA . ARG A 1 326 ? -13.224 -3.632 1.921 1.00 95.38 326 ARG A CA 1
ATOM 2651 C C . ARG A 1 326 ? -12.830 -2.417 1.081 1.00 95.38 326 ARG A C 1
ATOM 2653 O O . ARG A 1 326 ? -13.519 -2.121 0.110 1.00 95.38 326 ARG A O 1
ATOM 2660 N N . TYR A 1 327 ? -11.781 -1.694 1.480 1.00 95.38 327 TYR A N 1
ATOM 2661 C CA . TYR A 1 327 ? -11.488 -0.324 1.045 1.00 95.38 327 TYR A CA 1
ATOM 2662 C C . TYR A 1 327 ? -12.731 0.592 1.117 1.00 95.38 327 TYR A C 1
ATOM 2664 O O . TYR A 1 327 ? -13.010 1.397 0.231 1.00 95.38 327 TYR A O 1
ATOM 2672 N N . GLN A 1 328 ? -13.523 0.442 2.186 1.00 93.38 328 GLN A N 1
ATOM 2673 C CA . GLN A 1 328 ? -14.791 1.146 2.378 1.00 93.38 328 GLN A CA 1
ATOM 2674 C C . GLN A 1 328 ? -15.027 1.437 3.862 1.00 93.38 328 GLN A C 1
ATOM 2676 O O . GLN A 1 328 ? -15.076 0.520 4.677 1.00 93.38 328 GLN A O 1
ATOM 2681 N N . ILE A 1 329 ? -15.234 2.706 4.223 1.00 92.94 329 ILE A N 1
ATOM 2682 C CA . ILE A 1 329 ? -15.624 3.060 5.593 1.00 92.94 329 ILE A CA 1
ATOM 2683 C C . ILE A 1 329 ? -17.069 2.602 5.832 1.00 92.94 329 ILE A C 1
ATOM 2685 O O . ILE A 1 329 ? -17.995 3.036 5.144 1.00 92.94 329 ILE A O 1
ATOM 2689 N N . LEU A 1 330 ? -17.261 1.712 6.807 1.00 91.50 330 LEU A N 1
ATOM 2690 C CA . LEU A 1 330 ? -18.575 1.180 7.164 1.00 91.50 330 LEU A CA 1
ATOM 2691 C C . LEU A 1 330 ? -19.436 2.262 7.854 1.00 91.50 330 LEU A C 1
ATOM 2693 O O . LEU A 1 330 ? -18.934 2.950 8.749 1.00 91.50 330 LEU A O 1
ATOM 2697 N N . PRO A 1 331 ? -20.727 2.415 7.495 1.00 88.06 331 PRO A N 1
ATOM 2698 C CA . PRO A 1 331 ? -21.620 3.397 8.114 1.00 88.06 331 PRO A CA 1
ATOM 2699 C C . PRO A 1 331 ? -21.986 3.033 9.563 1.00 88.06 331 PRO A C 1
ATOM 2701 O O . PRO A 1 331 ? -21.776 1.906 10.025 1.00 88.06 331 PRO A O 1
ATOM 2704 N N . ILE A 1 332 ? -22.557 3.993 10.296 1.00 85.31 332 ILE A N 1
ATOM 2705 C CA . ILE A 1 332 ? -22.880 3.843 11.728 1.00 85.31 332 ILE A CA 1
ATOM 2706 C C . ILE A 1 332 ? -23.986 2.801 12.013 1.00 85.31 332 ILE A C 1
ATOM 2708 O O . ILE A 1 332 ? -24.152 2.348 13.141 1.00 85.31 332 ILE A O 1
ATOM 2712 N N . ASP A 1 333 ? -24.742 2.407 10.991 1.00 83.56 333 ASP A N 1
ATOM 2713 C CA . ASP A 1 333 ? -25.817 1.411 11.027 1.00 83.56 333 ASP A CA 1
ATOM 2714 C C . ASP A 1 333 ? -25.500 0.144 10.209 1.00 83.56 333 ASP A C 1
ATOM 2716 O O . ASP A 1 333 ? -26.403 -0.607 9.844 1.00 83.56 333 ASP A O 1
ATOM 2720 N N . ASN A 1 334 ? -24.217 -0.116 9.934 1.00 87.44 334 ASN A N 1
ATOM 2721 C CA . ASN A 1 334 ? -23.784 -1.341 9.264 1.00 87.44 334 ASN A CA 1
ATOM 2722 C C . ASN A 1 334 ? -24.069 -2.609 10.103 1.00 87.44 334 ASN A C 1
ATOM 2724 O O . ASN A 1 334 ? -23.921 -2.612 11.325 1.00 87.44 334 ASN A O 1
ATOM 2728 N N . SER A 1 335 ? -24.400 -3.711 9.425 1.00 86.25 335 SER A N 1
ATOM 2729 C CA . SER A 1 335 ? -24.585 -5.042 10.026 1.00 86.25 335 SER A CA 1
ATOM 2730 C C . SER A 1 335 ? -23.311 -5.899 10.067 1.00 86.25 335 SER A C 1
ATOM 2732 O O . SER A 1 335 ? -23.295 -6.924 10.743 1.00 86.25 335 SER A O 1
ATOM 2734 N N . VAL A 1 336 ? -22.249 -5.498 9.356 1.00 87.12 336 VAL A N 1
ATOM 2735 C CA . VAL A 1 336 ? -21.004 -6.272 9.186 1.00 87.12 336 VAL A CA 1
ATOM 2736 C C . VAL A 1 336 ? -20.224 -6.375 10.499 1.00 87.12 336 VAL A C 1
ATOM 2738 O O . VAL A 1 336 ? -19.781 -7.456 10.883 1.00 87.12 336 VAL A O 1
ATOM 2741 N N . VAL A 1 337 ? -20.079 -5.249 11.201 1.00 87.06 337 VAL A N 1
ATOM 2742 C CA . VAL A 1 337 ? -19.549 -5.166 12.565 1.00 87.06 337 VAL A CA 1
ATOM 2743 C C . VAL A 1 337 ? -20.472 -4.241 13.365 1.00 87.06 337 VAL A C 1
ATOM 2745 O O . VAL A 1 337 ? -20.294 -3.018 13.327 1.00 87.06 337 VAL A O 1
ATOM 2748 N N . PRO A 1 338 ? -21.465 -4.804 14.080 1.00 83.75 338 PRO A N 1
ATOM 2749 C CA . PRO A 1 338 ? -22.414 -4.027 14.866 1.00 83.75 338 PRO A CA 1
ATOM 2750 C C . PRO A 1 338 ? -21.728 -3.108 15.885 1.00 83.75 338 PRO A C 1
ATOM 2752 O O . PRO A 1 338 ? -20.849 -3.526 16.644 1.00 83.75 338 PRO A O 1
ATOM 2755 N N . LEU A 1 339 ? -22.147 -1.841 15.914 1.00 84.06 339 LEU A N 1
ATOM 2756 C CA . LEU A 1 339 ? -21.602 -0.840 16.831 1.00 84.06 339 LEU A CA 1
ATOM 2757 C C . LEU A 1 339 ? -22.243 -0.941 18.217 1.00 84.06 339 LEU A C 1
ATOM 2759 O O . LEU A 1 339 ? -23.443 -1.191 18.357 1.00 84.06 339 LEU A O 1
ATOM 2763 N N . VAL A 1 340 ? -21.454 -0.701 19.264 1.00 77.69 340 VAL A N 1
ATOM 2764 C CA . VAL A 1 340 ? -21.890 -0.903 20.652 1.00 77.69 340 VAL A CA 1
ATOM 2765 C C . VAL A 1 340 ? -22.885 0.185 21.059 1.00 77.69 340 VAL A C 1
ATOM 2767 O O . VAL A 1 340 ? -22.500 1.320 21.324 1.00 77.69 340 VAL A O 1
ATOM 2770 N N . GLY A 1 341 ? -24.164 -0.181 21.167 1.00 62.38 341 GLY A N 1
ATOM 2771 C CA . GLY A 1 341 ? -25.265 0.752 21.439 1.00 62.38 341 GLY A CA 1
ATOM 2772 C C . GLY A 1 341 ? -26.158 1.030 20.226 1.00 62.38 341 GLY A C 1
ATOM 2773 O O . GLY A 1 341 ? -27.215 1.635 20.387 1.00 62.38 341 GLY A O 1
ATOM 2774 N N . SER A 1 342 ? -25.798 0.530 19.037 1.00 54.59 342 SER A N 1
ATOM 2775 C CA . SER A 1 342 ? -26.790 0.301 17.982 1.00 54.59 342 SER A CA 1
ATOM 2776 C C . SER A 1 342 ? -27.767 -0.799 18.432 1.00 54.59 342 SER A C 1
ATOM 2778 O O . SER A 1 342 ? -27.391 -1.715 19.161 1.00 54.59 342 SER A O 1
ATOM 2780 N N . GLY A 1 343 ? -29.046 -0.680 18.063 1.00 47.66 343 GLY A N 1
ATOM 2781 C CA . GLY A 1 343 ? -30.141 -1.487 18.628 1.00 47.66 343 GLY A CA 1
ATOM 2782 C C . GLY A 1 343 ? -30.242 -2.940 18.139 1.00 47.66 343 GLY A C 1
ATOM 2783 O O . GLY A 1 343 ? -31.293 -3.554 18.308 1.00 47.66 343 GLY A O 1
ATOM 2784 N N . SER A 1 344 ? -29.205 -3.479 17.497 1.00 38.56 344 SER A N 1
ATOM 2785 C CA . SER A 1 344 ? -29.158 -4.858 17.001 1.00 38.56 344 SER A CA 1
ATOM 2786 C C . SER A 1 344 ? -28.747 -5.842 18.100 1.00 38.56 344 SER A C 1
ATOM 2788 O O . SER A 1 344 ? -27.783 -5.595 18.824 1.00 38.56 344 SER A O 1
ATOM 2790 N N . ALA A 1 345 ? -29.436 -6.981 18.186 1.00 34.53 345 ALA A N 1
ATOM 2791 C CA . ALA A 1 345 ? -29.041 -8.086 19.058 1.00 34.53 345 ALA A CA 1
ATOM 2792 C C . ALA A 1 345 ? -27.714 -8.731 18.609 1.00 34.53 345 ALA A C 1
ATOM 2794 O O . ALA A 1 345 ? -27.334 -8.646 17.441 1.00 34.53 345 ALA A O 1
ATOM 2795 N N . GLU A 1 346 ? -27.023 -9.396 19.538 1.00 29.19 346 GLU A N 1
ATOM 2796 C CA . GLU A 1 346 ? -25.771 -10.109 19.261 1.00 29.19 346 GLU A CA 1
ATOM 2797 C C . GLU A 1 346 ? -25.996 -11.245 18.239 1.00 29.19 346 GLU A C 1
ATOM 2799 O O . GLU A 1 346 ? -26.865 -12.096 18.461 1.00 29.19 346 GLU A O 1
ATOM 2804 N N . PRO A 1 347 ? -25.232 -11.305 17.131 1.00 34.34 347 PRO A N 1
ATOM 2805 C CA . PRO A 1 347 ? -25.376 -12.371 16.148 1.00 34.34 347 PRO A CA 1
ATOM 2806 C C . PRO A 1 347 ? -24.779 -13.680 16.681 1.00 34.34 347 PRO A C 1
ATOM 2808 O O . PRO A 1 347 ? -23.563 -13.825 16.830 1.00 34.34 347 PRO A O 1
ATOM 2811 N N . THR A 1 348 ? -25.635 -14.668 16.937 1.00 31.22 348 THR A N 1
ATOM 2812 C CA . THR A 1 348 ? -25.199 -16.045 17.190 1.00 31.22 348 THR A CA 1
ATOM 2813 C C . THR A 1 348 ? -24.628 -16.691 15.922 1.00 31.22 348 THR A C 1
ATOM 2815 O O . THR A 1 348 ? -24.910 -16.293 14.794 1.00 31.22 348 THR A O 1
ATOM 2818 N N . ASN A 1 349 ? -23.753 -17.680 16.114 1.00 34.94 349 ASN A N 1
ATOM 2819 C CA . ASN A 1 349 ? -22.885 -18.215 15.062 1.00 34.94 349 ASN A CA 1
ATOM 2820 C C . ASN A 1 349 ? -23.614 -18.756 13.811 1.00 34.94 349 ASN A C 1
ATOM 2822 O O . ASN A 1 349 ? -24.491 -19.609 13.920 1.00 34.94 349 ASN A O 1
ATOM 2826 N N . LYS A 1 350 ? -23.062 -18.405 12.638 1.00 41.66 350 LYS A N 1
ATOM 2827 C CA . LYS A 1 350 ? -23.295 -18.981 11.294 1.00 41.66 350 LYS A CA 1
ATOM 2828 C C . LYS A 1 350 ? -24.670 -18.745 10.645 1.00 41.66 350 LYS A C 1
ATOM 2830 O O . LYS A 1 350 ? -25.510 -19.639 10.596 1.00 41.66 350 LYS A O 1
ATOM 2835 N N . SER A 1 351 ? -24.762 -17.651 9.895 1.00 30.75 351 SER A N 1
ATOM 2836 C CA . SER A 1 351 ? -25.464 -17.612 8.603 1.00 30.75 351 SER A CA 1
ATOM 2837 C C . SER A 1 351 ? -24.452 -17.322 7.483 1.00 30.75 351 SER A C 1
ATOM 2839 O O . SER A 1 351 ? -23.493 -16.578 7.678 1.00 30.75 351 SER A O 1
ATOM 2841 N N . LYS A 1 352 ? -24.627 -17.948 6.312 1.00 38.03 352 LYS A N 1
ATOM 2842 C CA . LYS A 1 352 ? -23.998 -17.488 5.064 1.00 38.03 352 LYS A CA 1
ATOM 2843 C C . LYS A 1 352 ? -24.997 -16.565 4.383 1.00 38.03 352 LYS A C 1
ATOM 2845 O O . LYS A 1 352 ? -26.075 -17.040 4.036 1.00 38.03 352 LYS A O 1
ATOM 2850 N N . GLU A 1 353 ? -24.632 -15.316 4.135 1.00 28.75 353 GLU A N 1
ATOM 2851 C CA . GLU A 1 353 ? -25.399 -14.449 3.242 1.00 28.75 353 GLU A CA 1
ATOM 2852 C C . GLU A 1 353 ? -24.704 -14.380 1.883 1.00 28.75 353 GLU A C 1
ATOM 2854 O O . GLU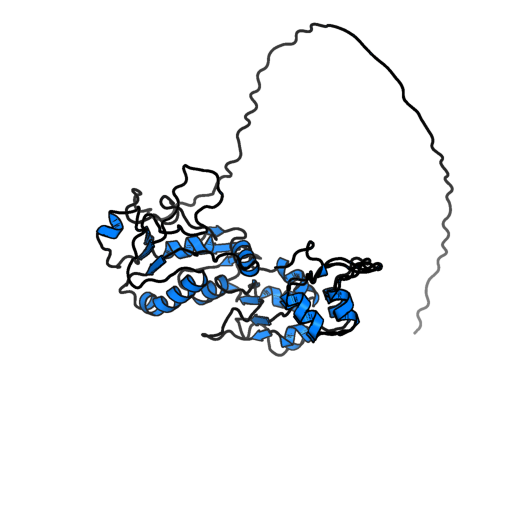 A 1 353 ? -23.602 -13.853 1.742 1.00 28.75 353 GLU A O 1
ATOM 2859 N N . THR A 1 354 ? -25.348 -14.955 0.872 1.00 28.77 354 THR A N 1
ATOM 2860 C CA . THR A 1 354 ? -25.050 -14.659 -0.529 1.00 28.77 354 THR A CA 1
ATOM 2861 C C . THR A 1 354 ? -25.682 -13.318 -0.870 1.00 28.77 354 THR A C 1
ATOM 2863 O O . THR A 1 354 ? -26.906 -13.192 -0.806 1.00 28.77 354 THR A O 1
ATOM 2866 N N . LEU A 1 355 ? -24.868 -12.335 -1.256 1.00 29.12 355 LEU A N 1
ATOM 2867 C CA . LEU A 1 355 ? -25.370 -11.099 -1.851 1.00 29.12 355 LEU A CA 1
ATOM 2868 C C . LEU A 1 355 ? -26.085 -11.444 -3.164 1.00 29.12 355 LEU A C 1
ATOM 2870 O O . LEU A 1 355 ? -25.449 -11.899 -4.113 1.00 29.12 355 LEU A O 1
ATOM 2874 N N . ASN A 1 356 ? -27.402 -11.245 -3.201 1.00 27.92 356 ASN A N 1
ATOM 2875 C CA . ASN A 1 356 ? -28.153 -11.253 -4.450 1.00 27.92 356 ASN A CA 1
ATOM 2876 C C . ASN A 1 356 ? -27.994 -9.896 -5.140 1.00 27.92 356 ASN A C 1
ATOM 2878 O O . ASN A 1 356 ? -28.019 -8.849 -4.494 1.00 27.92 356 ASN A O 1
ATOM 2882 N N . ASP A 1 357 ? -27.857 -9.943 -6.459 1.00 30.20 357 ASP A N 1
ATOM 2883 C CA . ASP A 1 357 ? -27.755 -8.781 -7.336 1.00 30.20 357 ASP A CA 1
ATOM 2884 C C . ASP A 1 357 ? -29.101 -8.030 -7.355 1.00 30.20 357 ASP A C 1
ATOM 2886 O O . ASP A 1 357 ? -30.119 -8.590 -7.771 1.00 30.20 357 ASP A O 1
ATOM 2890 N N . ASP A 1 358 ? -29.128 -6.767 -6.917 1.00 26.84 358 ASP A N 1
ATOM 2891 C CA . ASP A 1 358 ? -30.349 -5.944 -6.896 1.00 26.84 358 ASP A CA 1
ATOM 2892 C C . ASP A 1 358 ? -30.609 -5.360 -8.303 1.00 26.84 358 ASP A C 1
ATOM 2894 O O . ASP A 1 358 ? -30.494 -4.162 -8.581 1.00 26.84 358 ASP A O 1
ATOM 2898 N N . ARG A 1 359 ? -30.883 -6.271 -9.246 1.00 30.83 359 ARG A N 1
ATOM 2899 C CA . ARG A 1 359 ? -31.080 -6.019 -10.679 1.00 30.83 359 ARG A CA 1
ATOM 2900 C C . ARG A 1 359 ? -32.402 -6.593 -11.191 1.00 30.83 359 ARG A C 1
ATOM 2902 O O . ARG A 1 359 ? -32.412 -7.482 -12.037 1.00 30.83 359 ARG A O 1
ATOM 2909 N N . SER A 1 360 ? -33.518 -5.982 -10.794 1.00 28.25 360 SER A N 1
ATOM 2910 C CA . SER A 1 360 ? -34.646 -5.775 -11.719 1.00 28.25 360 SER A CA 1
ATOM 2911 C C . SER A 1 360 ? -35.759 -4.907 -11.132 1.00 28.25 360 SER A C 1
ATOM 2913 O O . SER A 1 360 ? -36.409 -5.319 -10.178 1.00 28.25 360 SER A O 1
ATOM 2915 N N . ASP A 1 361 ? -36.114 -3.829 -11.836 1.00 25.91 361 ASP A N 1
ATOM 2916 C CA . ASP A 1 361 ? -37.504 -3.701 -12.286 1.00 25.91 361 ASP A CA 1
ATOM 2917 C C . ASP A 1 361 ? -37.595 -3.022 -13.665 1.00 25.91 361 ASP A C 1
ATOM 2919 O O . ASP A 1 361 ? -37.324 -1.832 -13.832 1.00 25.91 361 ASP A O 1
ATOM 2923 N N . LYS A 1 362 ? -37.994 -3.823 -14.655 1.00 26.38 362 LYS A N 1
ATOM 2924 C CA . LYS A 1 362 ? -38.888 -3.419 -15.747 1.00 26.38 362 LYS A CA 1
ATOM 2925 C C . LYS A 1 362 ? -39.755 -4.625 -16.106 1.00 26.38 362 LYS A C 1
ATOM 2927 O O . LYS A 1 362 ? -39.564 -5.254 -17.147 1.00 26.38 362 LYS A O 1
ATOM 2932 N N . GLY A 1 363 ? -40.676 -4.972 -15.212 1.00 25.47 363 GLY A N 1
ATOM 2933 C CA . GLY A 1 363 ? -41.667 -6.016 -15.442 1.00 25.47 363 GLY A CA 1
ATOM 2934 C C . GLY A 1 363 ? -42.500 -5.735 -16.695 1.00 25.47 363 GLY A C 1
ATOM 2935 O O . GLY A 1 363 ? -43.328 -4.827 -16.715 1.00 25.47 363 GLY A O 1
ATOM 2936 N N . VAL A 1 364 ? -42.296 -6.532 -17.746 1.00 24.73 364 VAL A N 1
ATOM 2937 C CA . VAL A 1 364 ? -43.187 -6.556 -18.910 1.00 24.73 364 VAL A CA 1
ATOM 2938 C C . VAL A 1 364 ? -44.444 -7.327 -18.525 1.00 24.73 364 VAL A C 1
ATOM 2940 O O . VAL A 1 364 ? -44.395 -8.538 -18.319 1.00 24.73 364 VAL A O 1
ATOM 2943 N N . THR A 1 365 ? -45.580 -6.641 -18.447 1.00 25.62 365 THR A N 1
ATOM 2944 C CA . THR A 1 365 ? -46.891 -7.277 -18.300 1.00 25.62 365 THR A CA 1
ATOM 2945 C C . THR A 1 365 ? -47.489 -7.585 -19.670 1.00 25.62 365 THR A C 1
ATOM 2947 O O . THR A 1 365 ? -47.883 -6.689 -20.415 1.00 25.62 365 THR A O 1
ATOM 2950 N N . GLU A 1 366 ? -47.602 -8.872 -20.010 1.00 22.59 366 GLU A N 1
ATOM 2951 C CA . GLU A 1 366 ? -48.458 -9.286 -21.124 1.00 22.59 366 GLU A CA 1
ATOM 2952 C C . GLU A 1 366 ? -49.930 -8.963 -20.821 1.00 22.59 366 GLU A C 1
ATOM 2954 O O . GLU A 1 366 ? -50.423 -9.160 -19.710 1.00 22.59 366 GLU A O 1
ATOM 2959 N N . SER A 1 367 ? -50.674 -8.521 -21.835 1.00 23.75 367 SER A N 1
ATOM 2960 C CA . SER A 1 367 ? -52.139 -8.467 -21.805 1.00 23.75 367 SER A CA 1
ATOM 2961 C C . SER A 1 367 ? -52.690 -8.616 -23.220 1.00 23.75 367 SER A C 1
ATOM 2963 O O . SER A 1 367 ? -52.571 -7.720 -24.051 1.00 23.75 367 SER A O 1
ATOM 2965 N N . LYS A 1 368 ? -53.282 -9.779 -23.513 1.00 23.98 368 LYS A N 1
ATOM 2966 C CA . LYS A 1 368 ? -53.884 -10.078 -24.819 1.00 23.98 368 LYS A CA 1
ATOM 2967 C C . LYS A 1 368 ? -55.265 -9.434 -24.955 1.00 23.98 368 LYS A C 1
ATOM 2969 O O . LYS A 1 368 ? -56.196 -9.882 -24.289 1.00 23.98 368 LYS A O 1
ATOM 2974 N N . SER A 1 369 ? -55.450 -8.553 -25.938 1.00 24.42 369 SER A N 1
ATOM 2975 C CA . SER A 1 369 ? -56.756 -8.402 -26.601 1.00 24.42 369 SER A CA 1
ATOM 2976 C C . SER A 1 369 ? -56.696 -7.716 -27.975 1.00 24.42 369 SER A C 1
ATOM 2978 O O . SER A 1 369 ? -56.320 -6.562 -28.093 1.00 24.42 369 SER A O 1
ATOM 2980 N N . LYS A 1 370 ? -57.179 -8.464 -28.978 1.00 23.94 370 LYS A N 1
ATOM 2981 C CA . LYS A 1 370 ? -57.872 -8.058 -30.220 1.00 23.94 370 LYS A CA 1
ATOM 2982 C C . LYS A 1 370 ? -57.292 -6.966 -31.134 1.00 23.94 370 LYS A C 1
ATOM 2984 O O . LYS A 1 370 ? -57.114 -5.810 -30.778 1.00 23.94 370 LYS A O 1
ATOM 2989 N N . GLU A 1 371 ? -57.233 -7.340 -32.409 1.00 24.67 371 GLU A N 1
ATOM 2990 C CA . GLU A 1 371 ? -57.215 -6.435 -33.556 1.00 24.67 371 GLU A CA 1
ATOM 2991 C C . GLU A 1 371 ? -58.435 -5.497 -33.559 1.00 24.67 371 GLU A C 1
ATOM 2993 O O . GLU A 1 371 ? -59.562 -5.924 -33.299 1.00 24.67 371 GLU A O 1
ATOM 2998 N N . THR A 1 372 ? -58.253 -4.256 -34.008 1.00 23.61 372 THR A N 1
ATOM 2999 C CA . THR A 1 372 ? -59.183 -3.613 -34.953 1.00 23.61 372 THR A CA 1
ATOM 3000 C C . THR A 1 372 ? -58.388 -2.608 -35.786 1.00 23.61 372 THR A C 1
ATOM 3002 O O . THR A 1 372 ? -57.548 -1.892 -35.246 1.00 23.61 372 THR A O 1
ATOM 3005 N N . ALA A 1 373 ? -58.616 -2.564 -37.099 1.00 24.11 373 ALA A N 1
ATOM 3006 C CA . ALA A 1 373 ? -57.936 -1.632 -37.993 1.00 24.11 373 ALA A CA 1
ATOM 3007 C C . ALA A 1 373 ? -58.776 -0.370 -38.236 1.00 24.11 373 ALA A C 1
ATOM 3009 O O . ALA A 1 373 ? -59.973 -0.463 -38.509 1.00 24.11 373 ALA A O 1
ATOM 3010 N N . THR A 1 374 ? -58.122 0.791 -38.258 1.00 24.28 374 THR A N 1
ATOM 3011 C CA . THR A 1 374 ? -58.693 2.039 -38.785 1.00 24.28 374 THR A CA 1
ATOM 3012 C C . THR A 1 374 ? -57.601 2.822 -39.505 1.00 24.28 374 THR A C 1
ATOM 3014 O O . THR A 1 374 ? -56.521 3.033 -38.960 1.00 24.28 374 THR A O 1
ATOM 3017 N N . ALA A 1 375 ? -57.864 3.234 -40.745 1.00 22.47 375 ALA A N 1
ATOM 3018 C CA . ALA A 1 375 ? -56.880 3.882 -41.610 1.00 22.47 375 ALA A CA 1
ATOM 3019 C C . ALA A 1 375 ? -57.137 5.388 -41.748 1.00 22.47 375 ALA A C 1
ATOM 3021 O O . ALA A 1 375 ? -58.292 5.797 -41.859 1.00 22.47 375 ALA A O 1
ATOM 3022 N N . SER A 1 376 ? -56.065 6.187 -41.822 1.00 26.20 376 SER A N 1
ATOM 3023 C CA . SER A 1 376 ? -55.979 7.502 -42.491 1.00 26.20 376 SER A CA 1
ATOM 3024 C C . SER A 1 376 ? -54.561 8.087 -42.359 1.00 26.20 376 SER A C 1
ATOM 3026 O O . SER A 1 376 ? -53.894 7.787 -41.376 1.00 26.20 376 SER A O 1
ATOM 3028 N N . LYS A 1 377 ? -54.069 8.998 -43.213 1.00 26.11 377 LYS A N 1
ATOM 3029 C CA . LYS A 1 377 ? -54.161 9.160 -44.685 1.00 26.11 377 LYS A CA 1
ATOM 3030 C C . LYS A 1 377 ? -53.254 10.354 -45.055 1.00 26.11 377 LYS A C 1
ATOM 3032 O O . LYS A 1 377 ? -53.476 11.422 -44.501 1.00 26.11 377 LYS A O 1
ATOM 3037 N N . GLU A 1 378 ? -52.328 10.189 -46.009 1.00 24.78 378 GLU A N 1
ATOM 3038 C CA . GLU A 1 378 ? -51.587 11.280 -46.702 1.00 24.78 378 GLU A CA 1
ATOM 3039 C C . GLU A 1 378 ? -50.743 12.240 -45.805 1.00 24.78 378 GLU A C 1
ATOM 3041 O O . GLU A 1 378 ? -50.807 12.195 -44.584 1.00 24.78 378 GLU A O 1
ATOM 3046 N N . ALA A 1 379 ? -49.827 13.076 -46.314 1.00 25.25 379 ALA A N 1
ATOM 3047 C CA . ALA A 1 379 ? -49.404 13.360 -47.694 1.00 25.25 379 ALA A CA 1
ATOM 3048 C C . ALA A 1 379 ? -47.863 13.277 -47.852 1.00 25.25 379 ALA A C 1
ATOM 3050 O O . ALA A 1 379 ? -47.156 12.967 -46.896 1.00 25.25 379 ALA A O 1
ATOM 3051 N N . ALA A 1 380 ? -47.336 13.526 -49.060 1.00 22.95 380 ALA A N 1
ATOM 3052 C CA . ALA A 1 380 ? -45.949 13.216 -49.427 1.00 22.95 380 ALA A CA 1
ATOM 3053 C C . ALA A 1 380 ? -45.172 14.366 -50.098 1.00 22.95 380 ALA A C 1
ATOM 3055 O O . ALA A 1 380 ? -45.737 15.159 -50.849 1.00 22.95 380 ALA A O 1
ATOM 3056 N N . SER A 1 381 ? -43.847 14.334 -49.929 1.00 25.91 381 SER A N 1
ATOM 3057 C CA . SER A 1 381 ? -42.810 14.875 -50.826 1.00 25.91 381 SER A CA 1
ATOM 3058 C C . SER A 1 381 ? -41.512 14.069 -50.541 1.00 25.91 381 SER A C 1
ATOM 3060 O O . SER A 1 381 ? -41.291 13.698 -49.391 1.00 25.91 381 SER A O 1
ATOM 3062 N N . LYS A 1 382 ? -40.687 13.549 -51.473 1.00 26.81 382 LYS A N 1
ATOM 3063 C CA . LYS A 1 382 ? -40.164 13.994 -52.792 1.00 26.81 382 LYS A CA 1
ATOM 3064 C C . LYS A 1 382 ? -39.358 15.302 -52.704 1.00 26.81 382 LYS A C 1
ATOM 3066 O O . LYS A 1 382 ? -39.843 16.255 -52.119 1.00 26.81 382 LYS A O 1
ATOM 3071 N N . GLU A 1 383 ? -38.165 15.460 -53.283 1.00 26.56 383 GLU A N 1
ATOM 3072 C CA . GLU A 1 383 ? -37.205 14.558 -53.964 1.00 26.56 383 GLU A CA 1
ATOM 3073 C C . GLU A 1 383 ? -35.816 15.272 -53.943 1.00 26.56 383 GLU A C 1
ATOM 3075 O O . GLU A 1 383 ? -35.747 16.427 -53.534 1.00 26.56 383 GLU A O 1
ATOM 3080 N N . THR A 1 384 ? -34.648 14.714 -54.290 1.00 25.48 384 THR A N 1
ATOM 3081 C CA . THR A 1 384 ? -34.292 13.574 -55.167 1.00 25.48 384 THR A CA 1
ATOM 3082 C C . THR A 1 384 ? -33.020 12.862 -54.634 1.00 25.48 384 THR A C 1
ATOM 3084 O O . THR A 1 384 ? -32.605 13.117 -53.507 1.00 25.48 384 THR A O 1
ATOM 3087 N N . ALA A 1 385 ? -32.377 11.991 -55.424 1.00 25.66 385 ALA A N 1
ATOM 3088 C CA . ALA A 1 385 ? -31.082 11.356 -55.134 1.00 25.66 385 ALA A CA 1
ATOM 3089 C C . ALA A 1 385 ? -30.117 11.488 -56.331 1.00 25.66 385 ALA A C 1
ATOM 3091 O O . ALA A 1 385 ? -30.574 11.752 -57.442 1.00 25.66 385 ALA A O 1
ATOM 3092 N N . SER A 1 386 ? -28.819 11.216 -56.127 1.00 26.83 386 SER A N 1
ATOM 3093 C CA . SER A 1 386 ? -27.830 11.050 -57.209 1.00 26.83 386 SER A CA 1
ATOM 3094 C C . SER A 1 386 ? -26.926 9.833 -56.982 1.00 26.83 386 SER A C 1
ATOM 3096 O O . SER A 1 386 ? -26.355 9.660 -55.910 1.00 26.83 386 SER A O 1
ATOM 3098 N N . LYS A 1 387 ? -26.815 9.014 -58.032 1.00 30.12 387 LYS A N 1
ATOM 3099 C CA . LYS A 1 387 ? -25.919 7.857 -58.236 1.00 30.12 387 LYS A CA 1
ATOM 3100 C C . LYS A 1 387 ? -24.726 8.285 -59.129 1.00 30.12 387 LYS A C 1
ATOM 3102 O O . LYS A 1 387 ? -24.684 9.440 -59.541 1.00 30.12 387 LYS A O 1
ATOM 3107 N N . GLU A 1 388 ? -23.761 7.446 -59.526 1.00 29.14 388 GLU A N 1
ATOM 3108 C CA . GLU A 1 388 ? -23.502 6.025 -59.209 1.00 29.14 388 GLU A CA 1
ATOM 3109 C C . GLU A 1 388 ? -22.106 5.903 -58.533 1.00 29.14 388 GLU A C 1
ATOM 3111 O O . GLU A 1 388 ? -21.974 6.473 -57.457 1.00 29.14 388 GLU A O 1
ATOM 3116 N N . THR A 1 389 ? -21.018 5.252 -58.978 1.00 26.88 389 THR A N 1
ATOM 3117 C CA . THR A 1 389 ? -20.698 4.376 -60.128 1.00 26.88 389 THR A CA 1
ATOM 3118 C C . THR A 1 389 ? -19.631 3.367 -59.678 1.00 26.88 389 THR A C 1
ATOM 3120 O O . THR A 1 389 ? -18.769 3.713 -58.873 1.00 26.88 389 THR A O 1
ATOM 3123 N N . ALA A 1 390 ? -19.656 2.131 -60.191 1.00 27.94 390 ALA A N 1
ATOM 3124 C CA . ALA A 1 390 ? -18.684 1.082 -59.855 1.00 27.94 390 ALA A CA 1
ATOM 3125 C C . ALA A 1 390 ? -17.970 0.529 -61.100 1.00 27.94 390 ALA A C 1
ATOM 3127 O O . ALA A 1 390 ? -18.560 0.491 -62.178 1.00 27.94 390 ALA A O 1
ATOM 3128 N N . SER A 1 391 ? -16.753 0.010 -60.912 1.00 28.36 391 SER A N 1
ATOM 3129 C CA . SER A 1 391 ? -16.019 -0.795 -61.899 1.00 28.36 391 SER A CA 1
ATOM 3130 C C . SER A 1 391 ? -15.422 -2.037 -61.232 1.00 28.36 391 SER A C 1
ATOM 3132 O O . SER A 1 391 ? -14.986 -1.981 -60.084 1.00 28.36 391 SER A O 1
ATOM 3134 N N . LYS A 1 392 ? -15.412 -3.160 -61.956 1.00 31.94 392 LYS A N 1
ATOM 3135 C CA . LYS A 1 392 ? -14.756 -4.421 -61.572 1.00 31.94 392 LYS A CA 1
ATOM 3136 C C . LYS A 1 392 ? -13.517 -4.627 -62.435 1.00 31.94 392 LYS A C 1
ATOM 3138 O O . LYS A 1 392 ? -13.553 -4.245 -63.599 1.00 31.94 392 LYS A O 1
ATOM 3143 N N . GLU A 1 393 ? -12.563 -5.417 -61.952 1.00 28.19 393 GLU A N 1
ATOM 3144 C CA . GLU A 1 393 ? -11.857 -6.352 -62.834 1.00 28.19 393 GLU A CA 1
ATOM 3145 C C . GLU A 1 393 ? -11.435 -7.621 -62.075 1.00 28.19 393 GLU A C 1
ATOM 3147 O O . GLU A 1 393 ? -11.301 -7.602 -60.851 1.00 28.19 393 GLU A O 1
ATOM 3152 N N . ILE A 1 394 ? -11.328 -8.746 -62.790 1.00 30.92 394 ILE A N 1
ATOM 3153 C CA . ILE A 1 394 ? -10.979 -10.075 -62.260 1.00 30.92 394 ILE A CA 1
ATOM 3154 C C . ILE A 1 394 ? -10.154 -10.801 -63.326 1.00 30.92 394 ILE A C 1
ATOM 3156 O O . ILE A 1 394 ? -10.632 -10.973 -64.445 1.00 30.92 394 ILE A O 1
ATOM 3160 N N . VAL A 1 395 ? -8.975 -11.306 -62.957 1.00 28.75 395 VAL A N 1
ATOM 3161 C CA . VAL A 1 395 ? -8.241 -12.354 -63.691 1.00 28.75 395 VAL A CA 1
ATOM 3162 C C . VAL A 1 395 ? -7.705 -13.364 -62.664 1.00 28.75 395 VAL A C 1
ATOM 3164 O O . VAL A 1 395 ? -7.634 -13.072 -61.469 1.00 28.75 395 VAL A O 1
ATOM 3167 N N . SER A 1 396 ? -7.419 -14.595 -63.081 1.00 30.09 396 SER A N 1
ATOM 3168 C CA . SER A 1 396 ? -7.016 -15.713 -62.213 1.00 30.09 396 SER A CA 1
ATOM 3169 C C . SER A 1 396 ? -6.024 -16.636 -62.936 1.00 30.09 396 SER A C 1
ATOM 3171 O O . SER A 1 396 ? -5.712 -16.385 -64.096 1.00 30.09 396 SER A O 1
ATOM 3173 N N . MET A 1 397 ? -5.624 -17.731 -62.268 1.00 29.25 397 MET A N 1
ATOM 3174 C CA . MET A 1 397 ? -4.734 -18.810 -62.751 1.00 29.25 397 MET A CA 1
ATOM 3175 C C . MET A 1 397 ? -3.224 -18.448 -62.718 1.00 29.25 397 MET A C 1
ATOM 3177 O O . MET A 1 397 ? -2.863 -17.285 -62.842 1.00 29.25 397 MET A O 1
ATOM 3181 N N . GLU A 1 398 ? -2.289 -19.378 -62.473 1.00 26.55 398 GLU A N 1
ATOM 3182 C CA . GLU A 1 398 ? -2.425 -20.831 -62.239 1.00 26.55 398 GLU A CA 1
ATOM 3183 C C . GLU A 1 398 ? -1.355 -21.395 -61.275 1.00 26.55 398 GLU A C 1
ATOM 3185 O O . GLU A 1 398 ? -0.414 -20.700 -60.893 1.00 26.55 398 GLU A O 1
ATOM 3190 N N . MET A 1 399 ? -1.499 -22.665 -60.870 1.00 30.48 399 MET A N 1
ATOM 3191 C CA . MET A 1 399 ? -0.504 -23.400 -60.074 1.00 30.48 399 MET A CA 1
ATOM 3192 C C . MET A 1 399 ? 0.453 -24.199 -60.967 1.00 30.48 399 MET A C 1
ATOM 3194 O O . MET A 1 399 ? 0.014 -24.812 -61.936 1.00 30.48 399 MET A O 1
ATOM 3198 N N . ALA A 1 400 ? 1.717 -24.339 -60.556 1.00 30.50 400 ALA A N 1
ATOM 3199 C CA . ALA A 1 400 ? 2.575 -25.434 -61.013 1.00 30.50 400 ALA A CA 1
ATOM 3200 C C . ALA A 1 400 ? 3.623 -25.813 -59.952 1.00 30.50 400 ALA A C 1
ATOM 3202 O O . ALA A 1 400 ? 4.462 -25.001 -59.570 1.00 30.50 400 ALA A O 1
ATOM 3203 N N . THR A 1 401 ? 3.608 -27.073 -59.516 1.00 32.34 401 THR A N 1
ATOM 3204 C CA . THR A 1 401 ? 4.723 -27.728 -58.814 1.00 32.34 401 THR A CA 1
ATOM 3205 C C . THR A 1 401 ? 5.256 -28.875 -59.671 1.00 32.34 401 THR A C 1
ATOM 3207 O O . THR A 1 401 ? 4.517 -29.456 -60.468 1.00 32.34 401 THR A O 1
ATOM 3210 N N . PRO A 1 402 ? 6.531 -29.247 -59.492 1.00 35.50 402 PRO A N 1
ATOM 3211 C CA . PRO A 1 402 ? 6.924 -30.638 -59.686 1.00 35.50 402 PRO A CA 1
ATOM 3212 C C . PRO A 1 402 ? 7.659 -31.213 -58.464 1.00 35.50 402 PRO A C 1
ATOM 3214 O O . PRO A 1 402 ? 8.352 -30.515 -57.728 1.00 35.50 402 PRO A O 1
ATOM 3217 N N . SER A 1 403 ? 7.512 -32.522 -58.269 1.00 29.83 403 SER A N 1
ATOM 3218 C CA . SER A 1 403 ? 8.157 -33.308 -57.209 1.00 29.83 403 SER A CA 1
ATOM 3219 C C . SER A 1 403 ? 9.385 -34.060 -57.738 1.00 29.83 403 SER A C 1
ATOM 3221 O O . SER A 1 403 ? 9.340 -34.524 -58.881 1.00 29.83 403 SER A O 1
ATOM 3223 N N . LYS A 1 404 ? 10.421 -34.246 -56.894 1.00 33.97 404 LYS A N 1
ATOM 3224 C CA . LYS A 1 404 ? 11.028 -35.570 -56.593 1.00 33.97 404 LYS A CA 1
ATOM 3225 C C . LYS A 1 404 ? 12.219 -35.520 -55.617 1.00 33.97 404 LYS A C 1
ATOM 3227 O O . LYS A 1 404 ? 13.299 -35.095 -55.997 1.00 33.97 404 LYS A O 1
ATOM 3232 N N . GLU A 1 405 ? 11.966 -36.032 -54.409 1.00 34.69 405 GLU A N 1
ATOM 3233 C CA . GLU A 1 405 ? 12.718 -37.065 -53.650 1.00 34.69 405 GLU A CA 1
ATOM 3234 C C . GLU A 1 405 ? 14.260 -37.005 -53.408 1.00 34.69 405 GLU A C 1
ATOM 3236 O O . GLU A 1 405 ? 14.988 -36.268 -54.066 1.00 34.69 405 GLU A O 1
ATOM 3241 N N . PRO A 1 406 ? 14.778 -37.726 -52.378 1.00 44.56 406 PRO A N 1
ATOM 3242 C CA . PRO A 1 406 ? 16.025 -37.358 -51.694 1.00 44.56 406 PRO A CA 1
ATOM 3243 C C . PRO A 1 406 ? 17.242 -38.249 -52.013 1.00 44.56 406 PRO A C 1
ATOM 3245 O O . PRO A 1 406 ? 17.139 -39.302 -52.639 1.00 44.56 406 PRO A O 1
ATOM 3248 N N . ILE A 1 407 ? 18.403 -37.872 -51.460 1.00 34.62 407 ILE A N 1
ATOM 3249 C CA . ILE A 1 407 ? 19.600 -38.724 -51.370 1.00 34.62 407 ILE A CA 1
ATOM 3250 C C . ILE A 1 407 ? 20.041 -38.833 -49.903 1.00 34.62 407 ILE A C 1
ATOM 3252 O O . ILE A 1 407 ? 20.315 -37.824 -49.260 1.00 34.62 407 ILE A O 1
ATOM 3256 N N . ILE A 1 408 ? 20.166 -40.067 -49.403 1.00 37.28 408 ILE A N 1
ATOM 3257 C CA . ILE A 1 408 ? 20.842 -40.401 -48.139 1.00 37.28 408 ILE A CA 1
ATOM 3258 C C . ILE A 1 408 ? 22.019 -41.327 -48.457 1.00 37.28 408 ILE A C 1
ATOM 3260 O O . ILE A 1 408 ? 21.806 -42.453 -48.908 1.00 37.28 408 ILE A O 1
ATOM 3264 N N . ARG A 1 409 ? 23.243 -40.855 -48.194 1.00 42.75 409 ARG A N 1
ATOM 3265 C CA . ARG A 1 409 ? 24.493 -41.619 -48.013 1.00 42.75 409 ARG A CA 1
ATOM 3266 C C . ARG A 1 409 ? 25.447 -40.758 -47.168 1.00 42.75 409 ARG A C 1
ATOM 3268 O O . ARG A 1 409 ? 25.474 -39.550 -47.382 1.00 42.75 409 ARG A O 1
ATOM 3275 N N . SER A 1 410 ? 26.241 -41.301 -46.249 1.00 49.12 410 SER A N 1
ATOM 3276 C CA . SER A 1 410 ? 26.303 -42.673 -45.701 1.00 49.12 410 SER A CA 1
ATOM 3277 C C . SER A 1 410 ? 27.061 -42.641 -44.381 1.00 49.12 410 SER A C 1
ATOM 3279 O O . SER A 1 410 ? 28.146 -42.016 -44.410 1.00 49.12 410 SER A O 1
#

InterPro domains:
  IPR036770 Ankyrin repeat-containing domain superfamily [G3DSA:1.25.40.20] (1-99)
  IPR036770 Ankyrin repeat-containing domain superfamily [SSF48403] (6-94)

Secondary structure (DSSP, 8-state):
---TTSGGG---TTS--HHHHHHHTT-HHHHHHHHHTT--TT--BTTTTB-HHHHHHHHT-HHHHHHHHHTT--TT---TTS--HHHHHHHTT---S---EEESSTTSS-TTGGGGS-TTGGGTEEES--TT--STT-SEEEE-GGGEETTTEEEE-TT-HHHHHHHHSSSEEEETHHHHHHHH-GGGGTTGGGG---EEEETTEEETTHHHHHHHHHHTTPPPTTTT-EEEE---S-HHHHHHHHHHHHHHHHTT-EE-SS-----TTPPPPGGGG-S---TTS-PPPSEEEEE-SS----HHHHH-TTT-EEEETHHHHHHHHHTSPPPTT-SSS--BTBSPPP--S-------------------------------------------------------------

Sequence (410 aa):
MQDARLEMNHMDSRGRTELYQAVLDKKWYKVRDLIENGALVDATCGPYLRTALFELVLEKDVEHGKELLDAGAFILQPDVSGKYPEQWADANGFMLLPYEILVVNGDYLPRKERKKLPKKIRKKITWGYKSGMDLDKFTHIVVPQKYAKKENTLALTDDDLFIWKCVASLSNIMPESWIDAILRSPTYIEDDHAHMLIHMDYAGNEHEEALLKLKTDLHMGRPKFLTNTNVTILATKDLKETENKKEWEEIIKSFGAEISSKPVADNENTLLPYNSLYPYGKADKKVQNSCWILKYDDSRVEKVWKSDPKKYTLAPFRFVLECIARYQILPIDNSVVPLVGSGSAEPTNKSKETLNDDRSDKGVTESKSKETATASKEAASKETASKETASKEIVSMEMATPSKEPIIRS

Radius of gyration: 31.04 Å; chains: 1; bounding box: 86×72×94 Å

pLDDT: mean 79.96, std 24.22, range [22.47, 98.56]

Foldseek 3Di:
DADCPDPQNDADPQFDGVLLVCLVVVVVVVNVVCLVVHYDQAQQGGPFRDGSLQVCLVVVVLPVNQVSVVSPHDQCRHTPVNGGSQVSNVVVPHGSPPAAEEAQALCLDPPVLLVLFRPHVSVRYDGHDDPPDDPQVHQAYADECVQDDDQAEGEDDPQCLPVLSVLLYLHFYFYPCLVVVSSVPVCSVVVVVVGTNQWYQDPNDIAGSLSVVQNVCVVVVHQFLQALAEEEEFDDPPPSCVVCVVSVCVSVVSSPYHYDPDFDWDDPPRDAGPQQCPPDDDPPFAGQHRGEYEDDPRGDDDPVLQVCRVTHFAFHNCQVVVCSNNSHNAHQQDPPTHTRNPPDDDDDDDDDDDDDDPDDDDDDDDDDDDDDDDDDDDDDDDDDDDDDDDDDDDDDDDDDDDDDDDDDDD

Organism: Caenorhabditis remanei (NCBI:txid31234)